Protein AF-A0A7X1PH36-F1 (afdb_monomer_lite)

Foldseek 3Di:
DDDPPPFQWDQQFAWDDDPDPQDPWIFGLDHDLPGQLVPQPDFGQWTFQAWDPDGDDSVPDDLCRRPNHPNVSVVCVVVVHDFFDKIWTFTCDFNDTDTTIGTTHGDDWAADPVRATAPDVQGDRQQDDDPDDHGNVVVVVVLSVLLSCQGSDPQRDLADFLVVSLVVLVVVVVVLVVRCVRRPDSNSVSSVVSSVSSNVSSQFDFDDDDCVLQVLLCQLVVLLLLQLVLQVVVVVVVCVVCVVQEDPDDDQFDQLVPDDCVVQAFGKYKAPKFWPVQWADAPPWIWRFGHDDQGTETETCPDPLNVLVVVLQLLSCLQHNLPQPGKIKMFIFGWHNDWDWGQRPVVRGIHTYTYTRTQKMKIARPVHRSRIWIAGSVCPPPPASTRCSVVSVPPDDADDFFLPDDLQRLVVQLVVCLSRSNLPSNQNQADLWDWDWDDDPPDIDIDIGNNDRLADPVRSSVLSSVLSVCCNPFFSDKHFPGKAPKDWPDAVVVPPDDDPAFRTKIKMKTFMWTWGCDPNTIRTTDRSLDDGIWMWMDGHSGTIHTNHSHND

Radius of gyration: 32.91 Å; chains: 1; bounding box: 78×56×88 Å

Structure (mmCIF, N/CA/C/O backbone):
data_AF-A0A7X1PH36-F1
#
_entry.id   AF-A0A7X1PH36-F1
#
loop_
_atom_site.group_PDB
_atom_site.id
_atom_site.type_symbol
_atom_site.label_atom_id
_atom_site.label_alt_id
_atom_site.label_comp_id
_atom_site.label_asym_id
_atom_site.label_entity_id
_atom_site.label_seq_id
_atom_site.pdbx_PDB_ins_code
_atom_site.Cartn_x
_atom_site.Cartn_y
_atom_site.Cartn_z
_atom_site.occupancy
_atom_site.B_iso_or_equiv
_atom_site.auth_seq_id
_atom_site.auth_comp_id
_atom_site.auth_asym_id
_atom_site.auth_atom_id
_atom_site.pdbx_PDB_model_num
ATOM 1 N N . MET A 1 1 ? 23.724 5.242 -42.293 1.00 59.91 1 MET A N 1
ATOM 2 C CA . MET A 1 1 ? 24.571 6.435 -42.110 1.00 59.91 1 MET A CA 1
ATOM 3 C C . MET A 1 1 ? 25.991 5.923 -42.022 1.00 59.91 1 MET A C 1
ATOM 5 O O . MET A 1 1 ? 26.213 5.010 -41.238 1.00 59.91 1 MET A O 1
ATOM 9 N N . GLU A 1 2 ? 26.893 6.393 -42.878 1.00 72.81 2 GLU A N 1
ATOM 10 C CA . GLU A 1 2 ? 28.312 6.048 -42.750 1.00 72.81 2 GLU A CA 1
ATOM 11 C C . GLU A 1 2 ? 28.911 6.863 -41.605 1.00 72.81 2 GLU A C 1
ATOM 13 O O . GLU A 1 2 ? 28.630 8.056 -41.470 1.00 72.81 2 GLU A O 1
ATOM 18 N N . TRP A 1 3 ? 29.683 6.202 -40.749 1.00 82.56 3 TRP A N 1
ATOM 19 C CA . TRP A 1 3 ? 30.308 6.834 -39.597 1.00 82.56 3 TRP A CA 1
ATOM 20 C C . TRP A 1 3 ? 31.587 7.562 -40.020 1.00 82.56 3 TRP A C 1
ATOM 22 O O . TRP A 1 3 ? 32.352 7.015 -40.818 1.00 82.56 3 TRP A O 1
ATOM 32 N N . PRO A 1 4 ? 31.863 8.773 -39.499 1.00 82.88 4 PRO A N 1
ATOM 33 C CA . PRO A 1 4 ? 33.132 9.442 -39.751 1.00 82.88 4 PRO A CA 1
ATOM 34 C C . PRO A 1 4 ? 34.321 8.554 -39.362 1.00 82.88 4 PRO A C 1
ATOM 36 O O . PRO A 1 4 ? 34.285 7.863 -38.339 1.00 82.88 4 PRO A O 1
ATOM 39 N N . ALA A 1 5 ? 35.393 8.594 -40.155 1.00 80.00 5 ALA A N 1
ATOM 40 C CA . ALA A 1 5 ? 36.610 7.848 -39.851 1.00 80.00 5 ALA A CA 1
ATOM 41 C C . ALA A 1 5 ? 37.138 8.214 -38.450 1.00 80.00 5 ALA A C 1
ATOM 43 O O . ALA A 1 5 ? 37.252 9.393 -38.114 1.00 80.00 5 ALA A O 1
ATOM 44 N N . GLY A 1 6 ? 37.453 7.199 -37.638 1.00 82.31 6 GLY A N 1
ATOM 45 C CA . GLY A 1 6 ? 37.924 7.374 -36.259 1.00 82.31 6 GLY A CA 1
ATOM 46 C C . GLY A 1 6 ? 36.825 7.555 -35.204 1.00 82.31 6 GLY A C 1
ATOM 47 O O . GLY A 1 6 ? 37.148 7.819 -34.047 1.00 82.31 6 GLY A O 1
ATOM 48 N N . THR A 1 7 ? 35.544 7.410 -35.563 1.00 86.81 7 THR A N 1
ATOM 49 C CA . THR A 1 7 ? 34.455 7.360 -34.573 1.00 86.81 7 THR A CA 1
ATOM 50 C C . THR A 1 7 ? 34.607 6.116 -33.700 1.00 86.81 7 THR A C 1
ATOM 52 O O . THR A 1 7 ? 34.637 5.002 -34.219 1.00 86.81 7 THR A O 1
ATOM 55 N N . ARG A 1 8 ? 34.690 6.303 -32.379 1.00 90.25 8 ARG A N 1
ATOM 56 C CA . ARG A 1 8 ? 34.734 5.194 -31.417 1.00 90.25 8 ARG A CA 1
ATOM 57 C C . ARG A 1 8 ? 33.361 4.551 -31.268 1.00 90.25 8 ARG A C 1
ATOM 59 O O . ARG A 1 8 ? 32.355 5.264 -31.222 1.00 90.25 8 ARG A O 1
ATOM 66 N N . ALA A 1 9 ? 33.343 3.224 -31.170 1.00 91.94 9 ALA A N 1
ATOM 67 C CA . ALA A 1 9 ? 32.134 2.466 -30.895 1.00 91.94 9 ALA A CA 1
ATOM 68 C C . ALA A 1 9 ? 31.612 2.778 -29.488 1.00 91.94 9 ALA A C 1
ATOM 70 O O . ALA A 1 9 ? 32.378 2.862 -28.528 1.00 91.94 9 ALA A O 1
ATOM 71 N N . THR A 1 10 ? 30.299 2.947 -29.361 1.00 92.12 10 THR A N 1
ATOM 72 C CA . THR A 1 10 ? 29.644 3.135 -28.064 1.00 92.12 10 THR A CA 1
ATOM 73 C C . THR A 1 10 ? 28.390 2.288 -27.959 1.00 92.12 10 THR A C 1
ATOM 75 O O . THR A 1 10 ? 27.668 2.086 -28.938 1.00 92.12 10 THR A O 1
ATOM 78 N N . LEU A 1 11 ? 28.083 1.846 -26.742 1.00 92.56 11 LEU A N 1
ATOM 79 C CA . LEU A 1 11 ? 26.783 1.272 -26.437 1.00 92.56 11 LEU A CA 1
ATOM 80 C C . LEU A 1 11 ? 25.817 2.421 -26.126 1.00 92.56 11 LEU A C 1
ATOM 82 O O . LEU A 1 11 ? 25.916 3.071 -25.089 1.00 92.56 11 LEU A O 1
ATOM 86 N N . GLU A 1 12 ? 24.911 2.721 -27.050 1.00 93.31 12 GLU A N 1
ATOM 87 C CA . GLU A 1 12 ? 23.932 3.805 -26.907 1.00 93.31 12 GLU A CA 1
ATOM 88 C C . GLU A 1 12 ? 22.763 3.332 -26.033 1.00 93.31 12 GLU A C 1
ATOM 90 O O . GLU A 1 12 ? 21.664 3.117 -26.535 1.00 93.31 12 GLU A O 1
ATOM 95 N N . ILE A 1 13 ? 23.015 3.073 -24.747 1.00 95.00 13 ILE A N 1
ATOM 96 C CA . ILE A 1 13 ? 22.044 2.571 -23.762 1.00 95.00 13 ILE A CA 1
ATOM 97 C C . ILE A 1 13 ? 22.395 3.169 -22.395 1.00 95.00 13 ILE A C 1
ATOM 99 O O . ILE A 1 13 ? 23.568 3.254 -22.034 1.00 95.00 13 ILE A O 1
ATOM 103 N N . GLY A 1 14 ? 21.388 3.605 -21.641 1.00 93.50 14 GLY A N 1
ATOM 104 C CA . GLY A 1 14 ? 21.552 4.030 -20.254 1.00 93.50 14 GLY A CA 1
ATOM 105 C C . GLY A 1 14 ? 21.540 2.836 -19.303 1.00 93.50 14 GLY A C 1
ATOM 106 O O . GLY A 1 14 ? 20.690 1.955 -19.443 1.00 93.50 14 GLY A O 1
ATOM 107 N N . PHE A 1 15 ? 22.434 2.844 -18.311 1.00 93.06 15 PHE A N 1
ATOM 108 C CA . PHE A 1 15 ? 22.519 1.811 -17.276 1.00 93.06 15 PHE A CA 1
ATOM 109 C C . PHE A 1 15 ? 22.461 2.387 -15.861 1.00 93.06 15 PHE A C 1
ATOM 111 O O . PHE A 1 15 ? 22.817 3.545 -15.646 1.00 93.06 15 PHE A O 1
ATOM 118 N N . SER A 1 16 ? 22.043 1.565 -14.900 1.00 89.19 16 SER A N 1
ATOM 119 C CA . SER A 1 16 ? 22.264 1.777 -13.464 1.00 89.19 16 SER A CA 1
ATOM 120 C C . SER A 1 16 ? 22.697 0.477 -12.790 1.00 89.19 16 SER A C 1
ATOM 122 O O . SER A 1 16 ? 22.555 -0.608 -13.360 1.00 89.19 16 SER A O 1
ATOM 124 N N . ASP A 1 17 ? 23.238 0.568 -11.575 1.00 85.25 17 ASP A N 1
ATOM 125 C CA . ASP A 1 17 ? 23.401 -0.608 -10.718 1.00 85.25 17 ASP A CA 1
ATOM 126 C C . ASP A 1 17 ? 22.039 -1.233 -10.402 1.00 85.25 17 ASP A C 1
ATOM 128 O O . ASP A 1 17 ? 21.016 -0.543 -10.343 1.00 85.25 17 ASP A O 1
ATOM 132 N N . HIS A 1 18 ? 22.033 -2.554 -10.241 1.00 81.25 18 HIS A N 1
ATOM 133 C CA . HIS A 1 18 ? 20.891 -3.271 -9.701 1.00 81.25 18 HIS A CA 1
ATOM 134 C C . HIS A 1 18 ? 20.967 -3.247 -8.175 1.00 81.25 18 HIS A C 1
ATOM 136 O O . HIS A 1 18 ? 21.977 -3.641 -7.603 1.00 81.25 18 HIS A O 1
ATOM 142 N N . ASN A 1 19 ? 19.900 -2.780 -7.524 1.00 69.19 19 ASN A N 1
ATOM 143 C CA . ASN A 1 19 ? 19.864 -2.488 -6.084 1.00 69.19 19 ASN A CA 1
ATOM 144 C C . ASN A 1 19 ? 19.887 -3.734 -5.169 1.00 69.19 19 ASN A C 1
ATOM 146 O O . ASN A 1 19 ? 19.589 -3.619 -3.982 1.00 69.19 19 ASN A O 1
ATOM 150 N N . GLU A 1 20 ? 20.206 -4.918 -5.693 1.00 69.56 20 GLU A N 1
ATOM 151 C CA . GLU A 1 20 ? 20.404 -6.121 -4.882 1.00 69.56 20 GLU A CA 1
ATOM 152 C C . GLU A 1 20 ? 21.860 -6.241 -4.430 1.00 69.56 20 GLU A C 1
ATOM 154 O O . GLU A 1 20 ? 22.800 -6.042 -5.202 1.00 69.56 20 GLU A O 1
ATOM 159 N N . GLU A 1 21 ? 22.044 -6.578 -3.155 1.00 61.31 21 GLU A N 1
ATOM 160 C CA . GLU A 1 21 ? 23.359 -6.756 -2.548 1.00 61.31 21 GLU A CA 1
ATOM 161 C C . GLU A 1 21 ? 24.166 -7.822 -3.310 1.00 61.31 21 GLU A C 1
ATOM 163 O O . GLU A 1 21 ? 23.672 -8.917 -3.580 1.00 61.31 21 GLU A O 1
ATOM 168 N N . ASN A 1 22 ? 25.411 -7.492 -3.672 1.00 65.38 22 ASN A N 1
ATOM 169 C CA . ASN A 1 22 ? 26.311 -8.316 -4.495 1.00 65.38 22 ASN A CA 1
ATOM 170 C C . ASN A 1 22 ? 25.835 -8.592 -5.935 1.00 65.38 22 ASN A C 1
ATOM 172 O O . ASN A 1 22 ? 26.404 -9.448 -6.619 1.00 65.38 22 ASN A O 1
ATOM 176 N N . SER A 1 23 ? 24.828 -7.869 -6.436 1.00 79.00 23 SER A N 1
ATOM 177 C CA . SER A 1 23 ? 24.422 -7.991 -7.833 1.00 79.00 23 SER A CA 1
ATOM 178 C C . SER A 1 23 ? 25.485 -7.420 -8.769 1.00 79.00 23 SER A C 1
ATOM 180 O O . SER A 1 23 ? 25.815 -6.237 -8.739 1.00 79.00 23 SER A O 1
ATOM 182 N N . VAL A 1 24 ? 25.960 -8.261 -9.684 1.00 86.31 24 VAL A N 1
ATOM 183 C CA . VAL A 1 24 ? 26.849 -7.858 -10.785 1.00 86.31 24 VAL A CA 1
ATOM 184 C C . VAL A 1 24 ? 26.092 -7.341 -12.012 1.00 86.31 24 VAL A C 1
ATOM 186 O O . VAL A 1 24 ? 26.703 -6.810 -12.940 1.00 86.31 24 VAL A O 1
ATOM 189 N N . ALA A 1 25 ? 24.764 -7.486 -12.019 1.00 89.81 25 ALA A N 1
ATOM 190 C CA . ALA A 1 25 ? 23.909 -7.084 -13.126 1.00 89.81 25 ALA A CA 1
ATOM 191 C C . ALA A 1 25 ? 23.755 -5.558 -13.235 1.00 89.81 25 ALA A C 1
ATOM 193 O O . ALA A 1 25 ? 23.753 -4.838 -12.233 1.00 89.81 25 ALA A O 1
ATOM 194 N N . ARG A 1 26 ? 23.557 -5.078 -14.467 1.00 91.81 26 ARG A N 1
ATOM 195 C CA . ARG A 1 26 ? 23.245 -3.677 -14.782 1.00 91.81 26 ARG A CA 1
ATOM 196 C C . ARG A 1 26 ? 21.837 -3.558 -15.337 1.00 91.81 26 ARG A C 1
ATOM 198 O O . ARG A 1 26 ? 21.485 -4.276 -16.264 1.00 91.81 26 ARG A O 1
ATOM 205 N N . ILE A 1 27 ? 21.048 -2.630 -14.815 1.00 91.81 27 ILE A N 1
ATOM 206 C CA . ILE A 1 27 ? 19.684 -2.406 -15.303 1.00 91.81 27 ILE A CA 1
ATOM 207 C C . ILE A 1 27 ? 19.729 -1.498 -16.519 1.00 91.81 27 ILE A C 1
ATOM 209 O O . ILE A 1 27 ? 20.378 -0.453 -16.477 1.00 91.81 27 ILE A O 1
ATOM 213 N N . VAL A 1 28 ? 19.000 -1.849 -17.574 1.00 94.50 28 VAL A N 1
ATOM 214 C CA . VAL A 1 28 ? 18.730 -0.945 -18.695 1.00 94.50 28 VAL A CA 1
ATOM 215 C C . VAL A 1 28 ? 17.779 0.156 -18.227 1.00 94.50 28 VAL A C 1
ATOM 217 O O . VAL A 1 28 ? 16.593 -0.086 -18.024 1.00 94.50 28 VAL A O 1
ATOM 220 N N . THR A 1 29 ? 18.273 1.383 -18.080 1.00 93.00 29 THR A N 1
ATOM 221 C CA . THR A 1 29 ? 17.446 2.523 -17.652 1.00 93.00 29 THR A CA 1
ATOM 222 C C . THR A 1 29 ? 16.810 3.248 -18.824 1.00 93.00 29 THR A C 1
ATOM 224 O O . THR A 1 29 ? 15.712 3.776 -18.693 1.00 93.00 29 THR A O 1
ATOM 227 N N . TRP A 1 30 ? 17.466 3.285 -19.985 1.00 94.94 30 TRP A N 1
ATOM 228 C CA . TRP A 1 30 ? 16.931 3.964 -21.162 1.00 94.94 30 TRP A CA 1
ATOM 229 C C . TRP A 1 30 ? 17.551 3.451 -22.456 1.00 94.94 30 TRP A C 1
ATOM 231 O O . TRP A 1 30 ? 18.745 3.164 -22.508 1.00 94.94 30 TRP A O 1
ATOM 241 N N . ILE A 1 31 ? 16.765 3.424 -23.531 1.00 95.94 31 ILE A N 1
ATOM 242 C CA . ILE A 1 31 ? 17.248 3.126 -24.881 1.00 95.94 31 ILE A CA 1
ATOM 243 C C . ILE A 1 31 ? 16.978 4.367 -25.751 1.00 95.94 31 ILE A C 1
ATOM 245 O O . ILE A 1 31 ? 15.829 4.596 -26.131 1.00 95.94 31 ILE A O 1
ATOM 249 N N . PRO A 1 32 ? 17.989 5.197 -26.070 1.00 94.38 32 PRO A N 1
ATOM 250 C CA . PRO A 1 32 ? 17.862 6.329 -26.990 1.00 94.38 32 PRO A CA 1
ATOM 251 C C . PRO A 1 32 ? 17.141 5.972 -28.297 1.00 94.38 32 PRO A C 1
ATOM 253 O O . PRO A 1 32 ? 17.243 4.848 -28.787 1.00 94.38 32 PRO A O 1
ATOM 256 N N . TRP A 1 33 ? 16.407 6.928 -28.872 1.00 94.25 33 TRP A N 1
ATOM 257 C CA . TRP A 1 33 ? 15.609 6.716 -30.089 1.00 94.25 33 TRP A CA 1
ATOM 258 C C . TRP A 1 33 ? 16.448 6.286 -31.302 1.00 94.25 33 TRP A C 1
ATOM 260 O O . TRP A 1 33 ? 15.951 5.590 -32.184 1.00 94.25 33 TRP A O 1
ATOM 270 N N . ASP A 1 34 ? 17.710 6.706 -31.347 1.00 92.88 34 ASP A N 1
ATOM 271 C CA . ASP A 1 34 ? 18.675 6.407 -32.399 1.00 92.88 34 ASP A CA 1
ATOM 272 C C . ASP A 1 34 ? 19.641 5.275 -32.025 1.00 92.88 34 ASP A C 1
ATOM 274 O O . ASP A 1 34 ? 20.555 4.971 -32.790 1.00 92.88 34 ASP A O 1
ATOM 278 N N . SER A 1 35 ? 19.425 4.618 -30.883 1.00 95.00 35 SER A N 1
ATOM 279 C CA . SER A 1 35 ? 20.223 3.469 -30.462 1.00 95.00 35 SER A CA 1
ATOM 280 C C . SER A 1 35 ? 20.112 2.313 -31.452 1.00 95.00 35 SER A C 1
ATOM 282 O O . SER A 1 35 ? 19.014 1.916 -31.846 1.00 95.00 35 SER A O 1
ATOM 284 N N . GLY A 1 36 ? 21.243 1.681 -31.768 1.00 94.88 36 GLY A N 1
ATOM 285 C CA . GLY A 1 36 ? 21.277 0.432 -32.536 1.00 94.88 36 GLY A CA 1
ATOM 286 C C . GLY A 1 36 ? 20.630 -0.771 -31.830 1.00 94.88 36 GLY A C 1
ATOM 287 O O . GLY A 1 36 ? 20.505 -1.829 -32.441 1.00 94.88 36 GLY A O 1
ATOM 288 N N . PHE A 1 37 ? 20.212 -0.622 -30.568 1.00 95.94 37 PHE A N 1
ATOM 289 C CA . PHE A 1 37 ? 19.427 -1.610 -29.819 1.00 95.94 37 PHE A CA 1
ATOM 290 C C . PHE A 1 37 ? 17.913 -1.344 -29.864 1.00 95.94 37 PHE A C 1
ATOM 292 O O . PHE A 1 37 ? 17.128 -2.142 -29.354 1.00 95.94 37 PHE A O 1
ATOM 299 N N . ARG A 1 38 ? 17.448 -0.260 -30.497 1.00 93.44 38 ARG A N 1
ATOM 300 C CA . ARG A 1 38 ? 16.010 -0.065 -30.732 1.00 93.44 38 ARG A CA 1
ATOM 301 C C . ARG A 1 38 ? 15.479 -1.150 -31.667 1.00 93.44 38 ARG A C 1
ATOM 303 O O . ARG A 1 38 ? 15.996 -1.350 -32.761 1.00 93.44 38 ARG A O 1
ATOM 310 N N . GLY A 1 39 ? 14.416 -1.830 -31.241 1.00 91.00 39 GLY A N 1
ATOM 311 C CA . GLY A 1 39 ? 13.785 -2.899 -32.020 1.00 91.00 39 GLY A CA 1
ATOM 312 C C . GLY A 1 39 ? 14.505 -4.252 -31.969 1.00 91.00 39 GLY A C 1
ATOM 313 O O . GLY A 1 39 ? 14.038 -5.182 -32.618 1.00 91.00 39 GLY A O 1
ATOM 314 N N . SER A 1 40 ? 15.580 -4.401 -31.183 1.00 95.19 40 SER A N 1
ATOM 315 C CA . SER A 1 40 ? 16.254 -5.697 -30.974 1.00 95.19 40 SER A CA 1
ATOM 316 C C . SER A 1 40 ? 15.509 -6.642 -30.026 1.00 95.19 40 SER A C 1
ATOM 318 O O . SER A 1 40 ? 15.879 -7.804 -29.887 1.00 95.19 40 SER A O 1
ATOM 320 N N . GLY A 1 41 ? 14.483 -6.138 -29.335 1.00 94.62 41 GLY A N 1
ATOM 321 C CA . GLY A 1 41 ? 13.808 -6.837 -28.243 1.00 94.62 41 GLY A CA 1
ATOM 322 C C . GLY A 1 41 ? 14.351 -6.498 -26.851 1.00 94.62 41 GLY A C 1
ATOM 323 O O . GLY A 1 41 ? 13.763 -6.961 -25.872 1.00 94.62 41 GLY A O 1
ATOM 324 N N . LEU A 1 42 ? 15.406 -5.676 -26.742 1.00 95.75 42 LEU A N 1
ATOM 325 C CA . LEU A 1 42 ? 15.834 -5.085 -25.468 1.00 95.75 42 LEU A CA 1
ATOM 326 C C . LEU A 1 42 ? 14.755 -4.137 -24.926 1.00 95.75 42 LEU A C 1
ATOM 328 O O . LEU A 1 42 ? 14.160 -3.373 -25.691 1.00 95.75 42 LEU A O 1
ATOM 332 N N . LYS A 1 43 ? 14.522 -4.162 -23.614 1.00 94.00 43 LYS A N 1
ATOM 333 C CA . LYS A 1 43 ? 13.543 -3.320 -22.921 1.00 94.00 43 LYS A CA 1
ATOM 334 C C . LYS A 1 43 ? 14.197 -2.550 -21.776 1.00 94.00 43 LYS A C 1
ATOM 336 O O . LYS A 1 43 ? 15.208 -2.966 -21.222 1.00 94.00 43 LYS A O 1
ATOM 341 N N . VAL A 1 44 ? 13.597 -1.418 -21.416 1.00 92.88 44 VAL A N 1
ATOM 342 C CA . VAL A 1 44 ? 13.899 -0.744 -20.145 1.00 92.88 44 VAL A CA 1
ATOM 343 C C . VAL A 1 44 ? 13.489 -1.677 -18.995 1.00 92.88 44 VAL A C 1
ATOM 345 O O . VAL A 1 44 ? 12.490 -2.380 -19.117 1.00 92.88 44 VAL A O 1
ATOM 348 N N . GLY A 1 45 ? 14.288 -1.733 -17.928 1.00 89.69 45 GLY A N 1
ATOM 349 C CA . GLY A 1 45 ? 14.116 -2.656 -16.797 1.00 89.69 45 GLY A CA 1
ATOM 350 C C . GLY A 1 45 ? 14.821 -4.012 -16.951 1.00 89.69 45 GLY A C 1
ATOM 351 O O . GLY A 1 45 ? 14.985 -4.723 -15.964 1.00 89.69 45 GLY A O 1
ATOM 352 N N . ASP A 1 46 ? 15.297 -4.363 -18.150 1.00 92.81 46 ASP A N 1
ATOM 353 C CA . ASP A 1 46 ? 16.076 -5.588 -18.366 1.00 92.81 46 ASP A CA 1
ATOM 354 C C . ASP A 1 46 ? 17.370 -5.595 -17.532 1.00 92.81 46 ASP A C 1
ATOM 356 O O . ASP A 1 46 ? 18.070 -4.580 -17.449 1.00 92.81 46 ASP A O 1
ATOM 360 N N . LEU A 1 47 ? 17.725 -6.754 -16.965 1.00 92.31 47 LEU A N 1
ATOM 361 C CA . LEU A 1 47 ? 18.973 -6.935 -16.222 1.00 92.31 47 LEU A CA 1
ATOM 362 C C . LEU A 1 47 ? 20.052 -7.495 -17.146 1.00 92.31 47 LEU A C 1
ATOM 364 O O . LEU A 1 47 ? 19.994 -8.648 -17.560 1.00 92.31 47 LEU A O 1
ATOM 368 N N . VAL A 1 48 ? 21.076 -6.714 -17.458 1.00 95.00 48 VAL A N 1
ATOM 369 C CA . VAL A 1 48 ? 22.225 -7.186 -18.230 1.00 95.00 48 VAL A CA 1
ATOM 370 C C . VAL A 1 48 ? 23.187 -7.931 -17.313 1.00 95.00 48 VAL A C 1
ATOM 372 O O . VAL A 1 48 ? 23.762 -7.352 -16.392 1.00 95.00 48 VAL A O 1
ATOM 375 N N . VAL A 1 49 ? 23.370 -9.219 -17.594 1.00 93.44 49 VAL A N 1
ATOM 376 C CA . VAL A 1 49 ? 24.190 -10.170 -16.822 1.00 93.44 49 VAL A CA 1
ATOM 377 C C . VAL A 1 49 ? 25.448 -10.615 -17.575 1.00 93.44 49 VAL A C 1
ATOM 379 O O . VAL A 1 49 ? 26.194 -11.471 -17.104 1.00 93.44 49 VAL A O 1
ATOM 382 N N . GLY A 1 50 ? 25.692 -10.050 -18.756 1.00 94.31 50 GLY A N 1
ATOM 383 C CA . GLY A 1 50 ? 26.868 -10.344 -19.562 1.00 94.31 50 GLY A CA 1
ATOM 384 C C . GLY A 1 50 ? 26.809 -9.708 -20.947 1.00 94.31 50 GLY A C 1
ATOM 385 O O . GLY A 1 50 ? 25.847 -9.021 -21.302 1.00 94.31 50 GLY A O 1
ATOM 386 N N . HIS A 1 51 ? 27.836 -9.961 -21.748 1.00 94.19 51 HIS A N 1
ATOM 387 C CA . HIS A 1 51 ? 27.916 -9.527 -23.141 1.00 94.19 51 HIS A CA 1
ATOM 388 C C . HIS A 1 51 ? 28.704 -10.539 -23.975 1.00 94.19 51 HIS A C 1
ATOM 390 O O . HIS A 1 51 ? 29.632 -11.174 -23.479 1.00 94.19 51 HIS A O 1
ATOM 396 N N . GLY A 1 52 ? 28.349 -10.698 -25.252 1.00 89.56 52 GLY A N 1
ATOM 397 C CA . GLY A 1 52 ? 28.952 -11.722 -26.109 1.00 89.56 52 GLY A CA 1
ATOM 398 C C . GLY A 1 52 ? 28.843 -13.112 -25.475 1.00 89.56 52 GLY A C 1
ATOM 399 O O . GLY A 1 52 ? 27.739 -13.589 -25.218 1.00 89.56 52 GLY A O 1
ATOM 400 N N . ASP A 1 53 ? 29.995 -13.726 -25.206 1.00 87.75 53 ASP A N 1
ATOM 401 C CA . ASP A 1 53 ? 30.111 -15.013 -24.504 1.00 87.75 53 ASP A CA 1
ATOM 402 C C . ASP A 1 53 ? 30.637 -14.854 -23.058 1.00 87.75 53 ASP A C 1
ATOM 404 O O . ASP A 1 53 ? 30.927 -15.837 -22.377 1.00 87.75 53 ASP A O 1
ATOM 408 N N . VAL A 1 54 ? 30.761 -13.612 -22.574 1.00 90.06 54 VAL A N 1
ATOM 409 C CA . VAL A 1 54 ? 31.221 -13.271 -21.223 1.00 90.06 54 VAL A CA 1
ATOM 410 C C . VAL A 1 54 ? 30.021 -13.121 -20.295 1.00 90.06 54 VAL A C 1
ATOM 412 O O . VAL A 1 54 ? 29.171 -12.249 -20.487 1.00 90.06 54 VAL A O 1
ATOM 415 N N . ARG A 1 55 ? 29.981 -13.945 -19.244 1.00 90.75 55 ARG A N 1
ATOM 416 C CA . ARG A 1 55 ? 29.009 -13.840 -18.150 1.00 90.75 55 ARG A CA 1
ATOM 417 C C . ARG A 1 55 ? 29.637 -13.142 -16.950 1.00 90.75 55 ARG A C 1
ATOM 419 O O . ARG A 1 55 ? 30.756 -13.463 -16.554 1.00 90.75 55 ARG A O 1
ATOM 426 N N . TYR A 1 56 ? 28.888 -12.228 -16.353 1.00 90.81 56 TYR A N 1
ATOM 427 C CA . TYR A 1 56 ? 29.292 -11.530 -15.144 1.00 90.81 56 TYR A CA 1
ATOM 428 C C . TYR A 1 56 ? 29.169 -12.434 -13.922 1.00 90.81 56 TYR A C 1
ATOM 430 O O . TYR A 1 56 ? 28.116 -13.023 -13.672 1.00 90.81 56 TYR A O 1
ATOM 438 N N . THR A 1 57 ? 30.239 -12.511 -13.138 1.00 85.25 57 THR A N 1
ATOM 439 C CA . THR A 1 57 ? 30.241 -13.067 -11.784 1.00 85.25 57 THR A CA 1
ATOM 440 C C . THR A 1 57 ? 31.022 -12.123 -10.867 1.00 85.25 57 THR A C 1
ATOM 442 O O . THR A 1 57 ? 31.812 -11.320 -11.367 1.00 85.25 57 THR A O 1
ATOM 445 N N . PRO A 1 58 ? 30.825 -12.182 -9.536 1.00 81.50 58 PRO A N 1
ATOM 446 C CA . PRO A 1 58 ? 31.577 -11.334 -8.608 1.00 81.50 58 PRO A CA 1
ATOM 447 C C . PRO A 1 58 ? 33.101 -11.457 -8.759 1.00 81.50 58 PRO A C 1
ATOM 449 O O . PRO A 1 58 ? 33.813 -10.482 -8.550 1.00 81.50 58 PRO A O 1
ATOM 452 N N . ASP A 1 59 ? 33.586 -12.630 -9.173 1.00 78.31 59 ASP A N 1
ATOM 453 C CA . ASP A 1 59 ? 35.016 -12.915 -9.329 1.00 78.31 59 ASP A CA 1
ATOM 454 C C . ASP A 1 59 ? 35.597 -12.468 -10.680 1.00 78.31 59 ASP A C 1
ATOM 456 O O . ASP A 1 59 ? 36.814 -12.343 -10.811 1.00 78.31 59 ASP A O 1
ATOM 460 N N . THR A 1 60 ? 34.760 -12.289 -11.709 1.00 73.12 60 THR A N 1
ATOM 461 C CA . THR A 1 60 ? 35.214 -12.013 -13.087 1.00 73.12 60 THR A CA 1
ATOM 462 C C . THR A 1 60 ? 35.035 -10.567 -13.514 1.00 73.12 60 THR A C 1
ATOM 464 O O . THR A 1 60 ? 35.464 -10.211 -14.610 1.00 73.12 60 THR A O 1
ATOM 467 N N . ILE A 1 61 ? 34.377 -9.752 -12.692 1.00 80.19 61 ILE A N 1
ATOM 468 C CA . ILE A 1 61 ? 33.936 -8.423 -13.090 1.00 80.19 61 ILE A CA 1
ATOM 469 C C . ILE A 1 61 ? 34.912 -7.331 -12.657 1.00 80.19 61 ILE A C 1
ATOM 471 O O . ILE A 1 61 ? 35.335 -7.274 -11.505 1.00 80.19 61 ILE A O 1
ATOM 475 N N . ASP A 1 62 ? 35.227 -6.438 -13.590 1.00 77.12 62 ASP A N 1
ATOM 476 C CA . ASP A 1 62 ? 35.973 -5.205 -13.353 1.00 77.12 62 ASP A CA 1
ATOM 477 C C . ASP A 1 62 ? 35.391 -4.040 -14.179 1.00 77.12 62 ASP A C 1
ATOM 479 O O . ASP A 1 62 ? 34.475 -4.214 -14.995 1.00 77.12 62 ASP A O 1
ATOM 483 N N . ASP A 1 63 ? 35.927 -2.836 -13.963 1.00 71.19 63 ASP A N 1
ATOM 484 C CA . ASP A 1 63 ? 35.468 -1.602 -14.612 1.00 71.19 63 ASP A CA 1
ATOM 485 C C . ASP A 1 63 ? 35.683 -1.586 -16.141 1.00 71.19 63 ASP A C 1
ATOM 487 O O . ASP A 1 63 ? 35.110 -0.749 -16.844 1.00 71.19 63 ASP A O 1
ATOM 491 N N . GLU A 1 64 ? 36.524 -2.475 -16.677 1.00 74.56 64 GLU A N 1
ATOM 492 C CA . GLU A 1 64 ? 36.861 -2.547 -18.104 1.00 74.56 64 GLU A CA 1
ATOM 493 C C . GLU A 1 64 ? 36.013 -3.589 -18.846 1.00 74.56 64 GLU A C 1
ATOM 495 O O . GLU A 1 64 ? 35.808 -3.478 -20.053 1.00 74.56 64 GLU A O 1
ATOM 500 N N . THR A 1 65 ? 35.475 -4.577 -18.132 1.00 78.50 65 THR A N 1
ATOM 501 C CA . THR A 1 65 ? 34.731 -5.716 -18.690 1.00 78.50 65 THR A CA 1
ATOM 502 C C . THR A 1 65 ? 33.220 -5.616 -18.500 1.00 78.50 65 THR A C 1
ATOM 504 O O . THR A 1 65 ? 32.466 -6.306 -19.189 1.00 78.50 65 THR A O 1
ATOM 507 N N . ARG A 1 66 ? 32.737 -4.751 -17.603 1.00 88.94 66 ARG A N 1
ATOM 508 C CA . ARG A 1 66 ? 31.303 -4.589 -17.340 1.00 88.94 66 ARG A CA 1
ATOM 509 C C . ARG A 1 66 ? 30.670 -3.504 -18.211 1.00 88.94 66 ARG A C 1
ATOM 511 O O . ARG A 1 66 ? 31.018 -2.329 -18.128 1.00 88.94 66 ARG A O 1
ATOM 518 N N . VAL A 1 67 ? 29.655 -3.877 -18.993 1.00 90.38 67 VAL A N 1
ATOM 519 C CA . VAL A 1 67 ? 28.790 -2.913 -19.708 1.00 90.38 67 VAL A CA 1
ATOM 520 C C . VAL A 1 67 ? 28.253 -1.835 -18.761 1.00 90.38 67 VAL A C 1
ATOM 522 O O . VAL A 1 67 ? 27.870 -2.127 -17.635 1.00 90.38 67 VAL A O 1
ATOM 525 N N . GLY A 1 68 ? 28.195 -0.586 -19.221 1.00 86.06 68 GLY A N 1
ATOM 526 C CA . GLY A 1 68 ? 27.710 0.545 -18.420 1.00 86.06 68 GLY A CA 1
ATOM 527 C C . GLY A 1 68 ? 28.767 1.211 -17.536 1.00 86.06 68 GLY A C 1
ATOM 528 O O . GLY A 1 68 ? 28.495 2.287 -17.008 1.00 86.06 68 GLY A O 1
ATOM 529 N N . GLU A 1 69 ? 29.969 0.639 -17.427 1.00 88.69 69 GLU A N 1
ATOM 530 C CA . GLU A 1 69 ? 31.107 1.309 -16.796 1.00 88.69 69 GLU A CA 1
ATOM 531 C C . GLU A 1 69 ? 31.765 2.340 -17.707 1.00 88.69 69 GLU A C 1
ATOM 533 O O . GLU A 1 69 ? 31.762 2.222 -18.936 1.00 88.69 69 GLU A O 1
ATOM 538 N N . ALA A 1 70 ? 32.397 3.340 -17.089 1.00 83.25 70 ALA A N 1
ATOM 539 C CA . ALA A 1 70 ? 33.062 4.427 -17.804 1.00 83.25 70 ALA A CA 1
ATOM 540 C C . ALA A 1 70 ? 34.175 3.933 -18.749 1.00 83.25 70 ALA A C 1
ATOM 542 O O . ALA A 1 70 ? 34.394 4.534 -19.804 1.00 83.25 70 ALA A O 1
ATOM 543 N N . ASN A 1 71 ? 34.855 2.837 -18.393 1.00 84.94 71 ASN A N 1
ATOM 544 C CA . ASN A 1 71 ? 35.984 2.299 -19.153 1.00 84.94 71 ASN A CA 1
ATOM 545 C C . ASN A 1 71 ? 35.605 1.185 -20.135 1.00 84.94 71 ASN A C 1
ATOM 547 O O . ASN A 1 71 ? 36.453 0.789 -20.931 1.00 84.94 71 ASN A O 1
ATOM 551 N N . PHE A 1 72 ? 34.342 0.749 -20.181 1.00 89.19 72 PHE A N 1
ATOM 552 C CA . PHE A 1 72 ? 33.910 -0.332 -21.074 1.00 89.19 72 PHE A CA 1
ATOM 553 C C . PHE A 1 72 ? 34.167 -0.035 -22.563 1.00 89.19 72 PHE A C 1
ATOM 555 O O . PHE A 1 72 ? 34.390 -0.937 -23.364 1.00 89.19 72 PHE A O 1
ATOM 562 N N . GLY A 1 73 ? 34.213 1.243 -22.957 1.00 87.50 73 GLY A N 1
ATOM 563 C CA . GLY A 1 73 ? 34.580 1.632 -24.323 1.00 87.50 73 GLY A CA 1
ATOM 564 C C . GLY A 1 73 ? 35.981 1.167 -24.751 1.00 87.50 73 GLY A C 1
ATOM 565 O O . GLY A 1 73 ? 36.196 0.905 -25.932 1.00 87.50 73 GLY A O 1
ATOM 566 N N . GLN A 1 74 ? 36.916 1.006 -23.807 1.00 88.31 74 GLN A N 1
ATOM 567 C CA . GLN A 1 74 ? 38.263 0.494 -24.091 1.00 88.31 74 GLN A CA 1
ATOM 568 C C . GLN A 1 74 ? 38.233 -0.979 -24.512 1.00 88.31 74 GLN A C 1
ATOM 570 O O . GLN A 1 74 ? 39.049 -1.407 -25.329 1.00 88.31 74 GLN A O 1
ATOM 575 N N . TRP A 1 75 ? 37.258 -1.742 -24.013 1.00 90.56 75 TRP A N 1
ATOM 576 C CA . TRP A 1 75 ? 37.052 -3.123 -24.422 1.00 90.56 75 TRP A CA 1
ATOM 577 C C . TRP A 1 75 ? 36.665 -3.212 -25.903 1.00 90.56 75 TRP A C 1
ATOM 579 O O . TRP A 1 75 ? 37.213 -4.045 -26.620 1.00 90.56 75 TRP A O 1
ATOM 589 N N . PHE A 1 76 ? 35.807 -2.313 -26.407 1.00 91.19 76 PHE A N 1
ATOM 590 C CA . PHE A 1 76 ? 35.478 -2.270 -27.840 1.00 91.19 76 PHE A CA 1
ATOM 591 C C . PHE A 1 76 ? 36.712 -2.011 -28.706 1.00 91.19 76 PHE A C 1
ATOM 593 O O . PHE A 1 76 ? 36.921 -2.715 -29.695 1.00 91.19 76 PHE A O 1
ATOM 600 N N . ASP A 1 77 ? 37.546 -1.047 -28.302 1.00 89.06 77 ASP A N 1
ATOM 601 C CA . ASP A 1 77 ? 38.794 -0.721 -28.994 1.00 89.06 77 ASP A CA 1
ATOM 602 C C . ASP A 1 77 ? 39.746 -1.937 -29.008 1.00 89.06 77 ASP A C 1
ATOM 604 O O . ASP A 1 77 ? 40.334 -2.254 -30.044 1.00 89.06 77 ASP A O 1
ATOM 608 N N . ALA A 1 78 ? 39.854 -2.666 -27.889 1.00 89.94 78 ALA A N 1
ATOM 609 C CA . ALA A 1 78 ? 40.679 -3.872 -27.772 1.00 89.94 78 ALA A CA 1
ATOM 610 C C . ALA A 1 78 ? 40.176 -5.041 -28.640 1.00 89.94 78 ALA A C 1
ATOM 612 O O . ALA A 1 78 ? 40.986 -5.816 -29.150 1.00 89.94 78 ALA A O 1
ATOM 613 N N . GLN A 1 79 ? 38.859 -5.153 -28.838 1.00 91.12 79 GLN A N 1
ATOM 614 C CA . GLN A 1 79 ? 38.248 -6.141 -29.736 1.00 91.12 79 GLN A CA 1
ATOM 615 C C . GLN A 1 79 ? 38.209 -5.689 -31.206 1.00 91.12 79 GLN A C 1
ATOM 617 O O . GLN A 1 79 ? 37.794 -6.457 -32.073 1.00 91.12 79 GLN A O 1
ATOM 622 N N . GLY A 1 80 ? 38.641 -4.459 -31.510 1.00 92.94 80 GLY A N 1
ATOM 623 C CA . GLY A 1 80 ? 38.618 -3.903 -32.863 1.00 92.94 80 GLY A CA 1
ATOM 624 C C . GLY A 1 80 ? 37.209 -3.644 -33.405 1.00 92.94 80 GLY A C 1
ATOM 625 O O . GLY A 1 80 ? 37.022 -3.661 -34.621 1.00 92.94 80 GLY A O 1
ATOM 626 N N . LEU A 1 81 ? 36.231 -3.428 -32.520 1.00 93.25 81 LEU A N 1
ATOM 627 C CA . LEU A 1 81 ? 34.833 -3.195 -32.882 1.00 93.25 81 LEU A CA 1
ATOM 628 C C . LEU A 1 81 ? 34.600 -1.737 -33.292 1.00 93.25 81 LEU A C 1
ATOM 630 O O . LEU A 1 81 ? 35.105 -0.802 -32.668 1.00 93.25 81 LEU A O 1
ATOM 634 N N . ALA A 1 82 ? 33.790 -1.541 -34.327 1.00 93.62 82 ALA A N 1
ATOM 635 C CA . ALA A 1 82 ? 33.456 -0.243 -34.892 1.00 93.62 82 ALA A CA 1
ATOM 636 C C . ALA A 1 82 ? 31.950 0.066 -34.784 1.00 93.62 82 ALA A C 1
ATOM 638 O O . ALA A 1 82 ? 31.112 -0.833 -34.668 1.00 93.62 82 ALA A O 1
ATOM 639 N N . PRO A 1 83 ? 31.560 1.353 -34.854 1.00 94.25 83 PRO A N 1
ATOM 640 C CA . PRO A 1 83 ? 30.158 1.723 -34.989 1.00 94.25 83 PRO A CA 1
ATOM 641 C C . PRO A 1 83 ? 29.481 1.003 -36.171 1.00 94.25 83 PRO A C 1
ATOM 643 O O . PRO A 1 83 ? 29.961 1.038 -37.303 1.00 94.25 83 PRO A O 1
ATOM 646 N N . GLY A 1 84 ? 28.317 0.401 -35.923 1.00 93.00 84 GLY A N 1
ATOM 647 C CA . GLY A 1 84 ? 27.559 -0.405 -36.882 1.00 93.00 84 GLY A CA 1
ATOM 648 C C . GLY A 1 84 ? 27.754 -1.917 -36.750 1.00 93.00 84 GLY A C 1
ATOM 649 O O . GLY A 1 84 ? 26.898 -2.655 -37.251 1.00 93.00 84 GLY A O 1
ATOM 650 N N . ASP A 1 85 ? 28.802 -2.368 -36.056 1.00 95.31 85 ASP A N 1
ATOM 651 C CA . ASP A 1 85 ? 29.047 -3.791 -35.816 1.00 95.31 85 ASP A CA 1
ATOM 652 C C . ASP A 1 85 ? 27.962 -4.403 -34.912 1.00 95.31 85 ASP A C 1
ATOM 654 O O . ASP A 1 85 ? 27.427 -3.715 -34.030 1.00 95.31 85 ASP A O 1
ATOM 658 N N . PRO A 1 86 ? 27.600 -5.683 -35.125 1.00 96.25 86 PRO A N 1
ATOM 659 C CA . PRO A 1 86 ? 26.665 -6.384 -34.256 1.00 96.25 86 PRO A CA 1
ATOM 660 C C . PRO A 1 86 ? 27.269 -6.597 -32.863 1.00 96.25 86 PRO A C 1
ATOM 662 O O . PRO A 1 86 ? 28.457 -6.883 -32.722 1.00 96.25 86 PRO A O 1
ATOM 665 N N . PHE A 1 87 ? 26.436 -6.497 -31.830 1.00 96.44 87 PHE A N 1
ATOM 666 C CA . PHE A 1 87 ? 26.838 -6.726 -30.445 1.00 96.44 87 PHE A CA 1
ATOM 667 C C . PHE A 1 87 ? 25.741 -7.447 -29.666 1.00 96.44 87 PHE A C 1
ATOM 669 O O . PHE A 1 87 ? 24.562 -7.101 -29.775 1.00 96.44 87 PHE A O 1
ATOM 676 N N . HIS A 1 88 ? 26.130 -8.442 -28.866 1.00 96.81 88 HIS A N 1
ATOM 677 C CA . HIS A 1 88 ? 25.205 -9.253 -28.076 1.00 96.81 88 HIS A CA 1
ATOM 678 C C . HIS A 1 88 ? 25.244 -8.863 -26.604 1.00 96.81 88 HIS A C 1
ATOM 680 O O . HIS A 1 88 ? 26.313 -8.820 -25.999 1.00 96.81 88 HIS A O 1
ATOM 686 N N . LEU A 1 89 ? 24.068 -8.666 -26.017 1.00 97.50 89 LEU A N 1
ATOM 687 C CA . LEU A 1 89 ? 23.880 -8.577 -24.573 1.00 97.50 89 LEU A CA 1
ATOM 688 C C . LEU A 1 89 ? 23.261 -9.877 -24.061 1.00 97.50 89 LEU A C 1
ATOM 690 O O . LEU A 1 89 ? 22.337 -10.409 -24.681 1.00 97.50 89 LEU A O 1
ATOM 694 N N . LEU A 1 90 ? 23.761 -10.362 -22.925 1.00 96.62 90 LEU A N 1
ATOM 695 C CA . LEU A 1 90 ? 23.113 -11.420 -22.155 1.00 96.62 90 LEU A CA 1
ATOM 696 C C . LEU A 1 90 ? 22.225 -10.745 -21.115 1.00 96.62 90 LEU A C 1
ATOM 698 O O . LEU A 1 90 ? 22.707 -9.996 -20.263 1.00 96.62 90 LEU A O 1
ATOM 702 N N . VAL A 1 91 ? 20.924 -10.971 -21.226 1.00 95.50 91 VAL A N 1
ATOM 703 C CA . VAL A 1 91 ? 19.896 -10.287 -20.449 1.00 95.50 91 VAL A CA 1
ATOM 704 C C . VAL A 1 91 ? 19.132 -11.309 -19.634 1.00 95.50 91 VAL A C 1
ATOM 706 O O . VAL A 1 91 ? 18.584 -12.250 -20.188 1.00 95.50 91 VAL A O 1
ATOM 709 N N . LEU A 1 92 ? 19.042 -11.101 -18.330 1.00 90.81 92 LEU A N 1
ATOM 710 C CA . LEU A 1 92 ? 18.077 -11.775 -17.484 1.00 90.81 92 LEU A CA 1
ATOM 711 C C . LEU A 1 92 ? 16.797 -10.935 -17.467 1.00 90.81 92 LEU A C 1
ATOM 713 O O . LEU A 1 92 ? 16.754 -9.846 -16.890 1.00 90.81 92 LEU A O 1
ATOM 717 N N . ARG A 1 93 ? 15.750 -11.439 -18.115 1.00 88.44 93 ARG A N 1
ATOM 718 C CA . ARG A 1 93 ? 14.404 -10.880 -18.012 1.00 88.44 93 ARG A CA 1
ATOM 719 C C . ARG A 1 93 ? 13.579 -11.841 -17.183 1.00 88.44 93 ARG A C 1
ATOM 721 O O . ARG A 1 93 ? 13.395 -12.992 -17.557 1.00 88.44 93 ARG A O 1
ATOM 728 N N . GLU A 1 94 ? 13.102 -11.356 -16.044 1.00 78.00 94 GLU A N 1
ATOM 729 C CA . GLU A 1 94 ? 12.410 -12.173 -15.048 1.00 78.00 94 GLU A CA 1
ATOM 730 C C . GLU A 1 94 ? 13.296 -13.308 -14.510 1.00 78.00 94 GLU A C 1
ATOM 732 O O . GLU A 1 94 ? 14.080 -13.051 -13.595 1.00 78.00 94 GLU A O 1
ATOM 737 N N . SER A 1 95 ? 13.166 -14.514 -15.066 1.00 74.94 95 SER A N 1
ATOM 738 C CA . SER A 1 95 ? 13.985 -15.700 -14.776 1.00 74.94 95 SER A CA 1
ATOM 739 C C . SER A 1 95 ? 14.526 -16.360 -16.054 1.00 74.94 95 SER A C 1
ATOM 741 O O . SER A 1 95 ? 15.150 -17.417 -15.983 1.00 74.94 95 SER A O 1
ATOM 743 N N . GLU A 1 96 ? 14.285 -15.757 -17.221 1.00 87.25 96 GLU A N 1
ATOM 744 C CA . GLU A 1 96 ? 14.756 -16.245 -18.513 1.00 87.25 96 GLU A CA 1
ATOM 745 C C . GLU A 1 96 ? 15.994 -15.462 -18.954 1.00 87.25 96 GLU A C 1
ATOM 747 O O . GLU A 1 96 ? 16.030 -14.229 -18.919 1.00 87.25 96 GLU A O 1
ATOM 752 N N . GLU A 1 97 ? 17.020 -16.192 -19.385 1.00 91.69 97 GLU A N 1
ATOM 753 C CA . GLU A 1 97 ? 18.204 -15.601 -19.990 1.00 91.69 97 GLU A CA 1
ATOM 754 C C . GLU A 1 97 ? 18.021 -15.486 -21.504 1.00 91.69 97 GLU A C 1
ATOM 756 O O . GLU A 1 97 ? 17.836 -16.473 -22.214 1.00 91.69 97 GLU A O 1
ATOM 761 N N . LEU A 1 98 ? 18.096 -14.257 -21.997 1.00 95.94 98 LEU A N 1
ATOM 762 C CA . LEU A 1 98 ? 17.906 -13.879 -23.384 1.00 95.94 98 LEU A CA 1
ATOM 763 C C . LEU A 1 98 ? 19.228 -13.372 -23.961 1.00 95.94 98 LEU A C 1
ATOM 765 O O . LEU A 1 98 ? 19.915 -12.550 -23.353 1.00 95.94 98 LEU A O 1
ATOM 769 N N . ARG A 1 99 ? 19.562 -13.802 -25.181 1.00 97.12 99 ARG A N 1
ATOM 770 C CA . ARG A 1 99 ? 20.652 -13.210 -25.967 1.00 97.12 99 ARG A CA 1
ATOM 771 C C . ARG A 1 99 ? 20.065 -12.191 -26.936 1.00 97.12 99 ARG A C 1
ATOM 773 O O . ARG A 1 99 ? 19.371 -12.564 -27.878 1.00 97.12 99 ARG A O 1
ATOM 780 N N . ILE A 1 100 ? 20.346 -10.912 -26.706 1.00 97.81 100 ILE A N 1
ATOM 781 C CA . ILE A 1 100 ? 19.785 -9.799 -27.479 1.00 97.81 100 ILE A CA 1
ATOM 782 C C . ILE A 1 100 ? 20.861 -9.210 -28.391 1.00 97.81 100 ILE A C 1
ATOM 784 O O . ILE A 1 100 ? 21.899 -8.756 -27.914 1.00 97.81 100 ILE A O 1
ATOM 788 N N . GLU A 1 101 ? 20.612 -9.208 -29.701 1.00 97.75 101 GLU A N 1
ATOM 789 C CA . GLU A 1 101 ? 21.519 -8.649 -30.709 1.00 97.75 101 GLU A CA 1
ATOM 790 C C . GLU A 1 101 ? 21.101 -7.230 -31.102 1.00 97.75 101 GLU A C 1
ATOM 792 O O . GLU A 1 101 ? 19.997 -7.010 -31.597 1.00 97.75 101 GLU A O 1
ATOM 797 N N . GLY A 1 102 ? 22.001 -6.268 -30.921 1.00 96.81 102 GLY A N 1
ATOM 798 C CA . GLY A 1 102 ? 21.862 -4.908 -31.434 1.00 96.81 102 GLY A CA 1
ATOM 799 C C . GLY A 1 102 ? 23.072 -4.502 -32.266 1.00 96.81 102 GLY A C 1
ATOM 800 O O . GLY A 1 102 ? 23.920 -5.325 -32.608 1.00 96.81 102 GLY A O 1
ATOM 801 N N . LYS A 1 103 ? 23.162 -3.211 -32.584 1.00 96.75 103 LYS A N 1
ATOM 802 C CA . LYS A 1 103 ? 24.326 -2.624 -33.260 1.00 96.75 103 LYS A CA 1
ATOM 803 C C . LYS A 1 103 ? 25.009 -1.589 -32.387 1.00 96.75 103 LYS A C 1
ATOM 805 O O . LYS A 1 103 ? 24.338 -0.797 -31.722 1.00 96.75 103 LYS A O 1
ATOM 810 N N . LEU A 1 104 ? 26.336 -1.564 -32.442 1.00 95.31 104 LEU A N 1
ATOM 811 C CA . LEU A 1 104 ? 27.124 -0.517 -31.807 1.00 95.31 104 LEU A CA 1
ATOM 812 C C . LEU A 1 104 ? 26.876 0.826 -32.487 1.00 95.31 104 LEU A C 1
ATOM 814 O O . LEU A 1 104 ? 26.700 0.925 -33.704 1.00 95.31 104 LEU A O 1
ATOM 818 N N . GLY A 1 105 ? 26.848 1.863 -31.666 1.00 93.00 105 GLY A N 1
ATOM 819 C CA . GLY A 1 105 ? 26.667 3.237 -32.083 1.00 93.00 105 GLY A CA 1
ATOM 820 C C . GLY A 1 105 ? 27.959 4.036 -32.018 1.00 93.00 105 GLY A C 1
ATOM 821 O O . GLY A 1 105 ? 29.057 3.481 -32.003 1.00 93.00 105 GLY A O 1
ATOM 822 N N . GLY A 1 106 ? 27.808 5.351 -31.969 1.00 89.19 106 GLY A N 1
ATOM 823 C CA . GLY A 1 106 ? 28.901 6.308 -31.879 1.00 89.19 106 GLY A CA 1
ATOM 824 C C . GLY A 1 106 ? 28.348 7.713 -31.634 1.00 89.19 106 GLY A C 1
ATOM 825 O O . GLY A 1 106 ? 27.189 7.972 -31.949 1.00 89.19 106 GLY A O 1
ATOM 826 N N . PRO A 1 107 ? 29.136 8.659 -31.099 1.00 84.31 107 PRO A N 1
ATOM 827 C CA . PRO A 1 107 ? 28.640 9.996 -30.781 1.00 84.31 107 PRO A CA 1
ATOM 828 C C . PRO A 1 107 ? 28.004 10.691 -31.996 1.00 84.31 107 PRO A C 1
ATOM 830 O O . PRO A 1 107 ? 28.670 10.930 -33.005 1.00 84.31 107 PRO A O 1
ATOM 833 N N . ARG A 1 108 ? 26.718 11.053 -31.892 1.00 86.50 108 ARG A N 1
ATOM 834 C CA . ARG A 1 108 ? 25.986 11.795 -32.931 1.00 86.50 108 ARG A CA 1
ATOM 835 C C . ARG A 1 108 ? 25.670 13.207 -32.464 1.00 86.50 108 ARG A C 1
ATOM 837 O O . ARG A 1 108 ? 25.341 13.448 -31.306 1.00 86.50 108 ARG A O 1
ATOM 844 N N . SER A 1 109 ? 25.741 14.151 -33.396 1.00 87.19 109 SER A N 1
ATOM 845 C CA . SER A 1 109 ? 25.202 15.493 -33.201 1.00 87.19 109 SER A CA 1
ATOM 846 C C . SER A 1 109 ? 24.426 15.895 -34.443 1.00 87.19 109 SER A C 1
ATOM 848 O O . SER A 1 109 ? 24.918 15.747 -35.562 1.00 87.19 109 SER A O 1
ATOM 850 N N . TYR A 1 110 ? 23.208 16.382 -34.239 1.00 90.62 110 TYR A N 1
ATOM 851 C CA . TYR A 1 110 ? 22.311 16.776 -35.313 1.00 90.62 110 TYR A CA 1
ATOM 852 C C . TYR A 1 110 ? 22.288 18.296 -35.397 1.00 90.62 110 TYR A C 1
ATOM 854 O O . TYR A 1 110 ? 22.075 18.975 -34.390 1.00 90.62 110 TYR A O 1
ATOM 862 N N . ARG A 1 111 ? 22.548 18.844 -36.585 1.00 92.75 111 ARG A N 1
ATOM 863 C CA . ARG A 1 111 ? 22.509 20.288 -36.829 1.00 92.75 111 ARG A CA 1
ATOM 864 C C . ARG A 1 111 ? 21.785 20.591 -38.130 1.00 92.75 111 ARG A C 1
ATOM 866 O O . ARG A 1 111 ? 21.932 19.852 -39.099 1.00 92.75 111 ARG A O 1
ATOM 873 N N . ASN A 1 112 ? 21.030 21.685 -38.155 1.00 92.19 112 ASN A N 1
ATOM 874 C CA . ASN A 1 112 ? 20.436 22.187 -39.393 1.00 92.19 112 ASN A CA 1
ATOM 875 C C . ASN A 1 112 ? 21.470 22.953 -40.247 1.00 92.19 112 ASN A C 1
ATOM 877 O O . ASN A 1 112 ? 22.630 23.109 -39.860 1.00 92.19 112 ASN A O 1
ATOM 881 N N . GLN A 1 113 ? 21.037 23.478 -41.398 1.00 91.81 113 GLN A N 1
ATOM 882 C CA . GLN A 1 113 ? 21.891 24.254 -42.313 1.00 91.81 113 GLN A CA 1
ATOM 883 C C . GLN A 1 113 ? 22.461 25.541 -41.686 1.00 91.81 113 GLN A C 1
ATOM 885 O O . GLN A 1 113 ? 23.510 26.017 -42.108 1.00 91.81 113 GLN A O 1
ATOM 890 N N . GLU A 1 114 ? 21.805 26.082 -40.658 1.00 91.44 114 GLU A N 1
ATOM 891 C CA . GLU A 1 114 ? 22.247 27.259 -39.897 1.00 91.44 114 GLU A CA 1
ATOM 892 C C . GLU A 1 114 ? 23.192 26.890 -38.736 1.00 91.44 114 GLU A C 1
ATOM 894 O O . GLU A 1 114 ? 23.610 27.754 -37.967 1.00 91.44 114 GLU A O 1
ATOM 899 N N . GLY A 1 115 ? 23.515 25.604 -38.567 1.00 91.38 115 GLY A N 1
ATOM 900 C CA . GLY A 1 115 ? 24.355 25.102 -37.482 1.00 91.38 115 GLY A CA 1
ATOM 901 C C . GLY A 1 115 ? 23.646 24.985 -36.129 1.00 91.38 115 GLY A C 1
ATOM 902 O O . GLY A 1 115 ? 24.310 24.694 -35.131 1.00 91.38 115 GLY A O 1
ATOM 903 N N . LYS A 1 116 ? 22.324 25.174 -36.059 1.00 93.50 116 LYS A N 1
ATOM 904 C CA . LYS A 1 116 ? 21.532 25.036 -34.825 1.00 93.50 116 LYS A CA 1
ATOM 905 C C . LYS A 1 116 ? 21.355 23.566 -34.459 1.00 93.50 116 LYS A C 1
ATOM 907 O O . LYS A 1 116 ? 21.138 22.742 -35.343 1.00 93.50 116 LYS A O 1
ATOM 912 N N . ALA A 1 117 ? 21.437 23.244 -33.169 1.00 93.75 117 ALA A N 1
ATOM 913 C CA . ALA A 1 117 ? 21.307 21.874 -32.675 1.00 93.75 117 ALA A CA 1
ATOM 914 C C . ALA A 1 117 ? 19.862 21.360 -32.792 1.00 93.75 117 ALA A C 1
ATOM 916 O O . ALA A 1 117 ? 18.925 22.030 -32.354 1.00 93.75 117 ALA A O 1
ATOM 917 N N . LEU A 1 118 ? 19.705 20.163 -33.351 1.00 94.94 118 LEU A N 1
ATOM 918 C CA . LEU A 1 118 ? 18.433 19.464 -33.517 1.00 94.94 118 LEU A CA 1
ATOM 919 C C . LEU A 1 118 ? 18.346 18.263 -32.568 1.00 94.94 118 LEU A C 1
ATOM 921 O O . LEU A 1 118 ? 19.372 17.703 -32.178 1.00 94.94 118 LEU A O 1
ATOM 925 N N . LEU A 1 119 ? 17.127 17.823 -32.246 1.00 92.69 119 LEU A N 1
ATOM 926 C CA . LEU A 1 119 ? 16.916 16.559 -31.521 1.00 92.69 119 LEU A CA 1
ATOM 927 C C . LEU A 1 119 ? 17.136 15.313 -32.399 1.00 92.69 119 LEU A C 1
ATOM 929 O O . LEU A 1 119 ? 17.451 14.241 -31.888 1.00 92.69 119 LEU A O 1
ATOM 933 N N . SER A 1 120 ? 16.990 15.452 -33.718 1.00 93.50 120 SER A N 1
ATOM 934 C CA . SER A 1 120 ? 17.291 14.422 -34.719 1.00 93.50 120 SER A CA 1
ATOM 935 C C . SER A 1 120 ? 17.599 15.060 -36.076 1.00 93.50 120 SER A C 1
ATOM 937 O O . SER A 1 120 ? 17.436 16.268 -36.230 1.00 93.50 120 SER A O 1
ATOM 939 N N . ASN A 1 121 ? 18.016 14.273 -37.076 1.00 89.56 121 ASN A N 1
ATOM 940 C CA . ASN A 1 121 ? 18.289 14.770 -38.439 1.00 89.56 121 ASN A CA 1
ATOM 941 C C . ASN A 1 121 ? 17.136 15.587 -39.052 1.00 89.56 121 ASN A C 1
ATOM 943 O O . ASN A 1 121 ? 17.385 16.513 -39.816 1.00 89.56 121 ASN A O 1
ATOM 947 N N . GLU A 1 122 ? 15.893 15.232 -38.724 1.00 89.00 122 GLU A N 1
ATOM 948 C CA . GLU A 1 122 ? 14.662 15.852 -39.244 1.00 89.00 122 GLU A CA 1
ATOM 949 C C . GLU A 1 122 ? 13.802 16.430 -38.106 1.00 89.00 122 GLU A C 1
ATOM 951 O O . GLU A 1 122 ? 12.632 16.755 -38.286 1.00 89.00 122 GLU A O 1
ATOM 956 N N . GLY A 1 123 ? 14.377 16.516 -36.906 1.00 92.62 123 GLY A N 1
ATOM 957 C CA . GLY A 1 123 ? 13.677 16.907 -35.694 1.00 92.62 123 GLY A CA 1
ATOM 958 C C . GLY A 1 123 ? 13.666 18.414 -35.462 1.00 92.62 123 GLY A C 1
ATOM 959 O O . GLY A 1 123 ? 14.304 19.176 -36.191 1.00 92.62 123 GLY A O 1
ATOM 960 N N . PRO A 1 124 ? 12.979 18.848 -34.398 1.00 95.12 124 PRO A N 1
ATOM 961 C CA . PRO A 1 124 ? 12.959 20.246 -34.007 1.00 95.12 124 PRO A CA 1
ATOM 962 C C . PRO A 1 124 ? 14.331 20.734 -33.529 1.00 95.12 124 PRO A C 1
ATOM 964 O O . PRO A 1 124 ? 15.161 19.962 -33.031 1.00 95.12 124 PRO A O 1
ATOM 967 N N . VAL A 1 125 ? 14.536 22.050 -33.629 1.00 95.94 125 VAL A N 1
ATOM 968 C CA . VAL A 1 125 ? 15.652 22.746 -32.981 1.00 95.94 125 VAL A CA 1
ATOM 969 C C . VAL A 1 125 ? 15.434 22.706 -31.472 1.00 95.94 125 VAL A C 1
ATOM 971 O O . VAL A 1 125 ? 14.397 23.141 -30.978 1.00 95.94 125 VAL A O 1
ATOM 974 N N . GLY A 1 126 ? 16.419 22.197 -30.730 1.00 92.19 126 GLY A N 1
ATOM 975 C CA . GLY A 1 126 ? 16.235 21.844 -29.319 1.00 92.19 126 GLY A CA 1
ATOM 976 C C . GLY A 1 126 ? 15.768 23.006 -28.436 1.00 92.19 126 GLY A C 1
ATOM 977 O O . GLY A 1 126 ? 14.863 22.837 -27.633 1.00 92.19 126 GLY A O 1
ATOM 978 N N . TYR A 1 127 ? 16.336 24.198 -28.616 1.00 93.94 127 TYR A N 1
ATOM 979 C CA . TYR A 1 127 ? 16.027 25.370 -27.787 1.00 93.94 127 TYR A CA 1
ATOM 980 C C . TYR A 1 127 ? 14.819 26.185 -28.282 1.00 93.94 127 TYR A C 1
ATOM 982 O O . TYR A 1 127 ? 14.477 27.202 -27.674 1.00 93.94 127 TYR A O 1
ATOM 990 N N . GLU A 1 128 ? 14.201 25.799 -29.402 1.00 92.69 128 GLU A N 1
ATOM 991 C CA . GLU A 1 128 ? 13.014 26.485 -29.906 1.00 92.69 128 GLU A CA 1
ATOM 992 C C . GLU A 1 128 ? 11.774 26.060 -29.114 1.00 92.69 128 GLU A C 1
ATOM 994 O O . GLU A 1 128 ? 11.647 24.916 -28.667 1.00 92.69 128 GLU A O 1
ATOM 999 N N . LYS A 1 129 ? 10.862 27.018 -28.936 1.00 91.19 129 LYS A N 1
ATOM 1000 C CA . LYS A 1 129 ? 9.531 26.790 -28.379 1.00 91.19 129 LYS A CA 1
ATOM 1001 C C . LYS A 1 129 ? 8.510 26.718 -29.505 1.00 91.19 129 LYS A C 1
ATOM 1003 O O . LYS A 1 129 ? 8.656 27.378 -30.532 1.00 91.19 129 LYS A O 1
ATOM 1008 N N . ASP A 1 130 ? 7.488 25.919 -29.277 1.00 89.00 130 ASP A N 1
ATOM 1009 C CA . ASP A 1 130 ? 6.277 25.822 -30.079 1.00 89.00 130 ASP A CA 1
ATOM 1010 C C . ASP A 1 130 ? 5.124 26.499 -29.309 1.00 89.00 130 ASP A C 1
ATOM 1012 O O . ASP A 1 130 ? 5.355 27.436 -28.541 1.00 89.00 130 ASP A O 1
ATOM 1016 N N . GLU A 1 131 ? 3.883 26.075 -29.538 1.00 90.38 131 GLU A N 1
ATOM 1017 C CA . GLU A 1 131 ? 2.710 26.559 -28.801 1.00 90.38 131 GLU A CA 1
ATOM 1018 C C . GLU A 1 131 ? 2.594 26.000 -27.368 1.00 90.38 131 GLU A C 1
ATOM 1020 O O . GLU A 1 131 ? 1.681 26.389 -26.642 1.00 90.38 131 GLU A O 1
ATOM 1025 N N . PHE A 1 132 ? 3.525 25.136 -26.941 1.00 92.12 132 PHE A N 1
ATOM 1026 C CA . PHE A 1 132 ? 3.576 24.534 -25.608 1.00 92.12 132 PHE A CA 1
ATOM 1027 C C . PHE A 1 132 ? 4.634 25.210 -24.704 1.00 92.12 132 PHE A C 1
ATOM 1029 O O . PHE A 1 132 ? 5.531 25.929 -25.149 1.00 92.12 132 PHE A O 1
ATOM 1036 N N . ASP A 1 133 ? 4.559 24.960 -23.392 1.00 85.69 133 ASP A N 1
ATOM 1037 C CA . ASP A 1 133 ? 5.280 25.745 -22.371 1.00 85.69 133 ASP A CA 1
ATOM 1038 C C . ASP A 1 133 ? 6.821 25.634 -22.414 1.00 85.69 133 ASP A C 1
ATOM 1040 O O . ASP A 1 133 ? 7.550 26.583 -22.072 1.00 85.69 133 ASP A O 1
ATOM 1044 N N . TYR A 1 134 ? 7.343 24.487 -22.856 1.00 90.56 134 TYR A N 1
ATOM 1045 C CA . TYR A 1 134 ? 8.771 24.147 -22.798 1.00 90.56 134 TYR A CA 1
ATOM 1046 C C . TYR A 1 134 ? 9.443 24.161 -24.170 1.00 90.56 134 TYR A C 1
ATOM 1048 O O . TYR A 1 134 ? 8.825 23.810 -25.168 1.00 90.56 134 TYR A O 1
ATOM 1056 N N . ALA A 1 135 ? 10.740 24.482 -24.211 1.00 95.75 135 ALA A N 1
ATOM 1057 C CA . ALA A 1 135 ? 11.559 24.200 -25.390 1.00 95.75 135 ALA A CA 1
ATOM 1058 C C . ALA A 1 135 ? 11.657 22.681 -25.629 1.00 95.75 135 ALA A C 1
ATOM 1060 O O . ALA A 1 135 ? 11.490 21.893 -24.692 1.00 95.75 135 ALA A O 1
ATOM 1061 N N . TRP A 1 136 ? 11.914 22.272 -26.871 1.00 96.06 136 TRP A N 1
ATOM 1062 C CA . TRP A 1 136 ? 11.938 20.858 -27.261 1.00 96.06 136 TRP A CA 1
ATOM 1063 C C . TRP A 1 136 ? 12.941 20.013 -26.470 1.00 96.06 136 TRP A C 1
ATOM 1065 O O . TRP A 1 136 ? 12.636 18.877 -26.113 1.00 96.06 136 TRP A O 1
ATOM 1075 N N . ASP A 1 137 ? 14.121 20.548 -26.161 1.00 94.50 137 ASP A N 1
ATOM 1076 C CA . ASP A 1 137 ? 15.154 19.851 -25.394 1.00 94.50 137 ASP A CA 1
ATOM 1077 C C . ASP A 1 137 ? 14.752 19.629 -23.931 1.00 94.50 137 ASP A C 1
ATOM 1079 O O . ASP A 1 137 ? 14.925 18.532 -23.399 1.00 94.50 137 ASP A O 1
ATOM 1083 N N . ALA A 1 138 ? 14.178 20.648 -23.292 1.00 94.88 138 ALA A N 1
ATOM 1084 C CA . ALA A 1 138 ? 13.670 20.578 -21.931 1.00 94.88 138 ALA A CA 1
ATOM 1085 C C . ALA A 1 138 ? 12.493 19.599 -21.833 1.00 94.88 138 ALA A C 1
ATOM 1087 O O . ALA A 1 138 ? 12.468 18.759 -20.934 1.00 94.88 138 ALA A O 1
ATOM 1088 N N . TRP A 1 139 ? 11.563 19.660 -22.789 1.00 95.81 139 TRP A N 1
ATOM 1089 C CA . TRP A 1 139 ? 10.432 18.740 -22.858 1.00 95.81 139 TRP A CA 1
ATOM 1090 C C . TRP A 1 139 ? 10.873 17.295 -23.090 1.00 95.81 139 TRP A C 1
ATOM 1092 O O . TRP A 1 139 ? 10.432 16.403 -22.372 1.00 95.81 139 TRP A O 1
ATOM 1102 N N . TYR A 1 140 ? 11.782 17.053 -24.038 1.00 95.56 140 TYR A N 1
ATOM 1103 C CA . TYR A 1 140 ? 12.244 15.697 -24.328 1.00 95.56 140 TYR A CA 1
ATOM 1104 C C . TYR A 1 140 ? 12.990 15.082 -23.136 1.00 95.56 140 TYR A C 1
ATOM 1106 O O . TYR A 1 140 ? 12.842 13.893 -22.876 1.00 95.56 140 TYR A O 1
ATOM 1114 N N . ARG A 1 141 ? 13.734 15.874 -22.350 1.00 94.31 141 ARG A N 1
ATOM 1115 C CA . ARG A 1 141 ? 14.324 15.387 -21.089 1.00 94.31 141 ARG A CA 1
ATOM 1116 C C . ARG A 1 141 ? 13.256 14.968 -20.080 1.00 94.31 141 ARG A C 1
ATOM 1118 O O . ARG A 1 141 ? 13.357 13.871 -19.550 1.00 94.31 141 ARG A O 1
ATOM 1125 N N . GLN A 1 142 ? 12.222 15.788 -19.871 1.00 94.12 142 GLN A N 1
ATOM 1126 C CA . GLN A 1 142 ? 11.105 15.441 -18.980 1.00 94.12 142 GLN A CA 1
ATOM 1127 C C . GLN A 1 142 ? 10.369 14.180 -19.449 1.00 94.12 142 GLN A C 1
ATOM 1129 O O . GLN A 1 142 ? 10.076 13.305 -18.640 1.00 94.12 142 GLN A O 1
ATOM 1134 N N . PHE A 1 143 ? 10.127 14.062 -20.758 1.00 95.69 143 PHE A N 1
ATOM 1135 C CA . PHE A 1 143 ? 9.549 12.869 -21.371 1.00 95.69 143 PHE A CA 1
ATOM 1136 C C . PHE A 1 143 ? 10.396 11.625 -21.082 1.00 95.69 143 PHE A C 1
ATOM 1138 O O . PHE A 1 143 ? 9.878 10.618 -20.610 1.00 95.69 143 PHE A O 1
ATOM 1145 N N . VAL A 1 144 ? 11.706 11.704 -21.336 1.00 95.19 144 VAL A N 1
ATOM 1146 C CA . VAL A 1 144 ? 12.642 10.598 -21.107 1.00 95.19 144 VAL A CA 1
ATOM 1147 C C . VAL A 1 144 ? 12.698 10.224 -19.628 1.00 95.19 144 VAL A C 1
ATOM 1149 O O . VAL A 1 144 ? 12.694 9.041 -19.312 1.00 95.19 144 VAL A O 1
ATOM 1152 N N . ASP A 1 145 ? 12.741 11.196 -18.719 1.00 92.25 145 ASP A N 1
ATOM 1153 C CA . ASP A 1 145 ? 12.801 10.917 -17.284 1.00 92.25 145 ASP A CA 1
ATOM 1154 C C . ASP A 1 145 ? 11.521 10.241 -16.782 1.00 92.25 145 ASP A C 1
ATOM 1156 O O . ASP A 1 145 ? 11.605 9.260 -16.043 1.00 92.25 145 ASP A O 1
ATOM 1160 N N . LEU A 1 146 ? 10.352 10.665 -17.270 1.00 92.38 146 LEU A N 1
ATOM 1161 C CA . LEU A 1 146 ? 9.092 9.979 -16.990 1.00 92.38 146 LEU A CA 1
ATOM 1162 C C . LEU A 1 146 ? 9.072 8.556 -17.576 1.00 92.38 146 LEU A C 1
ATOM 1164 O O . LEU A 1 146 ? 8.658 7.611 -16.903 1.00 92.38 146 LEU A O 1
ATOM 1168 N N . ALA A 1 147 ? 9.571 8.381 -18.802 1.00 93.69 147 ALA A N 1
ATOM 1169 C CA . ALA A 1 147 ? 9.628 7.084 -19.467 1.00 93.69 147 ALA A CA 1
ATOM 1170 C C . ALA A 1 147 ? 10.563 6.095 -18.767 1.00 93.69 147 ALA A C 1
ATOM 1172 O O . ALA A 1 147 ? 10.203 4.928 -18.625 1.00 93.69 147 ALA A O 1
ATOM 1173 N N . LYS A 1 148 ? 11.716 6.552 -18.262 1.00 90.88 148 LYS A N 1
ATOM 1174 C CA . LYS A 1 148 ? 12.605 5.737 -17.418 1.00 90.88 148 LYS A CA 1
ATOM 1175 C C . LYS A 1 148 ? 11.855 5.188 -16.207 1.00 90.88 148 LYS A C 1
ATOM 1177 O O . LYS A 1 148 ? 11.960 4.002 -15.921 1.00 90.88 148 LYS A O 1
ATOM 1182 N N . THR A 1 149 ? 11.082 6.031 -15.521 1.00 87.62 149 THR A N 1
ATOM 1183 C CA . THR A 1 149 ? 10.322 5.619 -14.335 1.00 87.62 149 THR A CA 1
ATOM 1184 C C . THR A 1 149 ? 9.210 4.630 -14.679 1.00 87.62 149 THR A C 1
ATOM 1186 O O . THR A 1 149 ? 9.109 3.588 -14.039 1.00 87.62 149 THR A O 1
ATOM 1189 N N . ILE A 1 150 ? 8.395 4.919 -15.697 1.00 91.38 150 ILE A N 1
ATOM 1190 C CA . ILE A 1 150 ? 7.233 4.086 -16.049 1.00 91.38 150 ILE A CA 1
ATOM 1191 C C . ILE A 1 150 ? 7.648 2.740 -16.661 1.00 91.38 150 ILE A C 1
ATOM 1193 O O . ILE A 1 150 ? 7.036 1.711 -16.367 1.00 91.38 150 ILE A O 1
ATOM 1197 N N . LEU A 1 151 ? 8.653 2.740 -17.543 1.00 91.06 151 LEU A N 1
ATOM 1198 C CA . LEU A 1 151 ? 9.032 1.557 -18.321 1.00 91.06 151 LEU A CA 1
ATOM 1199 C C . LEU A 1 151 ? 10.012 0.634 -17.591 1.00 91.06 151 LEU A C 1
ATOM 1201 O O . LEU A 1 151 ? 10.096 -0.530 -17.964 1.00 91.06 151 LEU A O 1
ATOM 1205 N N . ALA A 1 152 ? 10.724 1.105 -16.560 1.00 83.62 152 ALA A N 1
ATOM 1206 C CA . ALA A 1 152 ? 11.592 0.247 -15.743 1.00 83.62 152 ALA A CA 1
ATOM 1207 C C . ALA A 1 152 ? 10.827 -0.799 -14.922 1.00 83.62 152 ALA A C 1
ATOM 1209 O O . ALA A 1 152 ? 11.440 -1.735 -14.420 1.00 83.62 152 ALA A O 1
ATOM 1210 N N . GLY A 1 153 ? 9.507 -0.651 -14.808 1.00 77.12 153 GLY A N 1
ATOM 1211 C CA . GLY A 1 153 ? 8.673 -1.499 -13.974 1.00 77.12 153 GLY A CA 1
ATOM 1212 C C . GLY A 1 153 ? 8.390 -0.851 -12.623 1.00 77.12 153 GLY A C 1
ATOM 1213 O O . GLY A 1 153 ? 9.216 -0.172 -12.014 1.00 77.12 153 GLY A O 1
ATOM 1214 N N . TRP A 1 154 ? 7.164 -1.052 -12.161 1.00 73.88 154 TRP A N 1
ATOM 1215 C CA . TRP A 1 154 ? 6.639 -0.490 -10.914 1.00 73.88 154 TRP A CA 1
ATOM 1216 C C . TRP A 1 154 ? 7.276 -1.098 -9.657 1.00 73.88 154 TRP A C 1
ATOM 1218 O O . TRP A 1 154 ? 7.112 -0.563 -8.567 1.00 73.88 154 TRP A O 1
ATOM 1228 N N . ASP A 1 155 ? 7.924 -2.254 -9.775 1.00 67.94 155 ASP A N 1
ATOM 1229 C CA . ASP A 1 155 ? 8.623 -2.882 -8.664 1.00 67.94 155 ASP A CA 1
ATOM 1230 C C . ASP A 1 155 ? 9.915 -2.114 -8.349 1.00 67.94 155 ASP A C 1
ATOM 1232 O O . ASP A 1 155 ? 10.273 -1.976 -7.183 1.00 67.94 155 ASP A O 1
ATOM 1236 N N . TYR A 1 156 ? 10.588 -1.559 -9.362 1.00 68.56 156 TYR A N 1
ATOM 1237 C CA . TYR A 1 156 ? 11.884 -0.903 -9.197 1.00 68.56 156 TYR A CA 1
ATOM 1238 C C . TYR A 1 156 ? 11.829 0.391 -8.376 1.00 68.56 156 TYR A C 1
ATOM 1240 O O . TYR A 1 156 ? 12.730 0.646 -7.571 1.00 68.56 156 TYR A O 1
ATOM 1248 N N . TYR A 1 157 ? 10.758 1.174 -8.517 1.00 69.50 157 TYR A N 1
ATOM 1249 C CA . TYR A 1 157 ? 10.557 2.412 -7.769 1.00 69.50 157 TYR A CA 1
ATOM 1250 C C . TYR A 1 157 ? 9.472 2.231 -6.704 1.00 69.50 157 TYR A C 1
ATOM 1252 O O . TYR A 1 157 ? 8.284 2.168 -7.015 1.00 69.50 157 TYR A O 1
ATOM 1260 N N . ALA A 1 158 ? 9.885 2.204 -5.432 1.00 60.62 158 ALA A N 1
ATOM 1261 C CA . ALA A 1 158 ? 9.014 1.939 -4.280 1.00 60.62 158 ALA A CA 1
ATOM 1262 C C . ALA A 1 158 ? 7.833 2.921 -4.118 1.00 60.62 158 ALA A C 1
ATOM 1264 O O . ALA A 1 158 ? 6.868 2.602 -3.437 1.00 60.62 158 ALA A O 1
ATOM 1265 N N . SER A 1 159 ? 7.889 4.100 -4.746 1.00 67.62 159 SER A N 1
ATOM 1266 C CA . SER A 1 159 ? 6.841 5.128 -4.707 1.00 67.62 159 SER A CA 1
ATOM 1267 C C . SER A 1 159 ? 6.043 5.236 -6.014 1.00 67.62 159 SER A C 1
ATOM 1269 O O . SER A 1 159 ? 5.520 6.307 -6.324 1.00 67.62 159 SER A O 1
ATOM 1271 N N . THR A 1 160 ? 6.011 4.179 -6.831 1.00 78.62 160 THR A N 1
ATOM 1272 C CA . THR A 1 160 ? 5.271 4.194 -8.101 1.00 78.62 160 THR A CA 1
ATOM 1273 C C . THR A 1 160 ? 3.769 4.277 -7.841 1.00 78.62 160 THR A C 1
ATOM 1275 O O . THR A 1 160 ? 3.174 3.348 -7.301 1.00 78.62 160 THR A O 1
ATOM 1278 N N . ASP A 1 161 ? 3.153 5.371 -8.286 1.00 86.44 161 ASP A N 1
ATOM 1279 C CA . ASP A 1 161 ? 1.704 5.548 -8.318 1.00 86.44 161 ASP A CA 1
ATOM 1280 C C . ASP A 1 161 ? 1.217 5.557 -9.767 1.00 86.44 161 ASP A C 1
ATOM 1282 O O . ASP A 1 161 ? 1.376 6.536 -10.497 1.00 86.44 161 ASP A O 1
ATOM 1286 N N . THR A 1 162 ? 0.609 4.453 -10.185 1.00 88.81 162 THR A N 1
ATOM 1287 C CA . THR A 1 162 ? 0.077 4.300 -11.547 1.00 88.81 162 THR A CA 1
ATOM 1288 C C . THR A 1 162 ? -0.971 5.348 -11.901 1.00 88.81 162 THR A C 1
ATOM 1290 O O . THR A 1 162 ? -1.007 5.795 -13.047 1.00 88.81 162 THR A O 1
ATOM 1293 N N . LYS A 1 163 ? -1.772 5.805 -10.929 1.00 86.44 163 LYS A N 1
ATOM 1294 C CA . LYS A 1 163 ? -2.796 6.824 -11.161 1.00 86.44 163 LYS A CA 1
ATOM 1295 C C . LYS A 1 163 ? -2.159 8.189 -11.411 1.00 86.44 163 LYS A C 1
ATOM 1297 O O . LYS A 1 163 ? -2.423 8.800 -12.446 1.00 86.44 163 LYS A O 1
ATOM 1302 N N . GLY A 1 164 ? -1.272 8.634 -10.518 1.00 88.69 164 GLY A N 1
ATOM 1303 C CA . GLY A 1 164 ? -0.531 9.886 -10.697 1.00 88.69 164 GLY A CA 1
ATOM 1304 C C . GLY A 1 164 ? 0.337 9.896 -11.964 1.00 88.69 164 GLY A C 1
ATOM 1305 O O . GLY A 1 164 ? 0.450 10.918 -12.648 1.00 88.69 164 GLY A O 1
ATOM 1306 N N . LEU A 1 165 ? 0.905 8.746 -12.342 1.00 91.31 165 LEU A N 1
ATOM 1307 C CA . LEU A 1 165 ? 1.656 8.602 -13.591 1.00 91.31 165 LEU A CA 1
ATOM 1308 C C . LEU A 1 165 ? 0.749 8.685 -14.825 1.00 91.31 165 LEU A C 1
ATOM 1310 O O . LEU A 1 165 ? 1.114 9.358 -15.787 1.00 91.31 165 LEU A O 1
ATOM 1314 N N . ALA A 1 166 ? -0.439 8.076 -14.801 1.00 91.19 166 ALA A N 1
ATOM 1315 C CA . ALA A 1 166 ? -1.412 8.204 -15.885 1.00 91.19 166 ALA A CA 1
ATOM 1316 C C . ALA A 1 166 ? -1.859 9.662 -16.089 1.00 91.19 166 ALA A C 1
ATOM 1318 O O . ALA A 1 166 ? -1.915 10.130 -17.226 1.00 91.19 166 ALA A O 1
ATOM 1319 N N . GLU A 1 167 ? -2.094 10.407 -15.005 1.00 91.88 167 GLU A N 1
ATOM 1320 C CA . GLU A 1 167 ? -2.399 11.845 -15.064 1.00 91.88 167 GLU A CA 1
ATOM 1321 C C . GLU A 1 167 ? -1.234 12.655 -15.661 1.00 91.88 167 GLU A C 1
ATOM 1323 O O . GLU A 1 167 ? -1.450 13.553 -16.477 1.00 91.88 167 GLU A O 1
ATOM 1328 N N . SER A 1 168 ? 0.009 12.279 -15.340 1.00 91.62 168 SER A N 1
ATOM 1329 C CA . SER A 1 168 ? 1.223 12.915 -15.873 1.00 91.62 168 SER A CA 1
ATOM 1330 C C . SER A 1 168 ? 1.432 12.682 -17.377 1.00 91.62 168 SER A C 1
ATOM 1332 O O . SER A 1 168 ? 2.126 13.466 -18.026 1.00 91.62 168 SER A O 1
ATOM 1334 N N . LEU A 1 169 ? 0.827 11.637 -17.959 1.00 93.56 169 LEU A N 1
ATOM 1335 C CA . LEU A 1 169 ? 0.899 11.354 -19.399 1.00 93.56 169 LEU A CA 1
ATOM 1336 C C . LEU A 1 169 ? -0.069 12.204 -20.234 1.00 93.56 169 LEU A C 1
ATOM 1338 O O . LEU A 1 169 ? 0.211 12.451 -21.408 1.00 93.56 169 LEU A O 1
ATOM 1342 N N . ILE A 1 170 ? -1.177 12.678 -19.654 1.00 91.56 170 ILE A N 1
ATOM 1343 C CA . ILE A 1 170 ? -2.207 13.463 -20.358 1.00 91.56 170 ILE A CA 1
ATOM 1344 C C . ILE A 1 170 ? -1.617 14.657 -21.137 1.00 91.56 170 ILE A C 1
ATOM 1346 O O . ILE A 1 170 ? -1.859 14.735 -22.343 1.00 91.56 170 ILE A O 1
ATOM 1350 N N . PRO A 1 171 ? -0.812 15.561 -20.535 1.00 90.06 171 PRO A N 1
ATOM 1351 C CA . PRO A 1 171 ? -0.294 16.733 -21.249 1.00 90.06 171 PRO A CA 1
ATOM 1352 C C . PRO A 1 171 ? 0.722 16.397 -22.353 1.00 90.06 171 PRO A C 1
ATOM 1354 O O . PRO A 1 171 ? 1.049 17.260 -23.167 1.00 90.06 171 PRO A O 1
ATOM 1357 N N . LEU A 1 172 ? 1.250 15.167 -22.401 1.00 93.94 172 LEU A N 1
ATOM 1358 C CA . LEU A 1 172 ? 2.222 14.761 -23.419 1.00 93.94 172 LEU A CA 1
ATOM 1359 C C . LEU A 1 172 ? 1.552 14.394 -24.747 1.00 93.94 172 LEU A C 1
ATOM 1361 O O . LEU A 1 172 ? 2.169 14.577 -25.797 1.00 93.94 172 LEU A O 1
ATOM 1365 N N . ALA A 1 173 ? 0.305 13.915 -24.715 1.00 94.12 173 ALA A N 1
ATOM 1366 C CA . ALA A 1 173 ? -0.390 13.383 -25.886 1.00 94.12 173 ALA A CA 1
ATOM 1367 C C . ALA A 1 173 ? -0.477 14.401 -27.038 1.00 94.12 173 ALA A C 1
ATOM 1369 O O . ALA A 1 173 ? -0.094 14.097 -28.171 1.00 94.12 173 ALA A O 1
ATOM 1370 N N . ASP A 1 174 ? -0.910 15.629 -26.740 1.00 93.69 174 ASP A N 1
ATOM 1371 C CA . ASP A 1 174 ? -1.093 16.677 -27.751 1.00 93.69 174 ASP A CA 1
ATOM 1372 C C . ASP A 1 174 ? 0.235 17.104 -28.381 1.00 93.69 174 ASP A C 1
ATOM 1374 O O . ASP A 1 174 ? 0.335 17.269 -29.600 1.00 93.69 174 ASP A O 1
ATOM 1378 N N . ARG A 1 175 ? 1.293 17.218 -27.571 1.00 95.06 175 ARG A N 1
ATOM 1379 C CA . ARG A 1 175 ? 2.609 17.623 -28.071 1.00 95.06 175 ARG A CA 1
ATOM 1380 C C . ARG A 1 175 ? 3.287 16.534 -28.898 1.00 95.06 175 ARG A C 1
ATOM 1382 O O . ARG A 1 175 ? 4.003 16.846 -29.848 1.00 95.06 175 ARG A O 1
ATOM 1389 N N . ILE A 1 176 ? 3.045 15.263 -28.584 1.00 96.25 176 ILE A N 1
ATOM 1390 C CA . ILE A 1 176 ? 3.519 14.134 -29.396 1.00 96.25 176 ILE A CA 1
ATOM 1391 C C . ILE A 1 176 ? 2.803 14.112 -30.743 1.00 96.25 176 ILE A C 1
ATOM 1393 O O . ILE A 1 176 ? 3.458 13.969 -31.774 1.00 96.25 176 ILE A O 1
ATOM 1397 N N . LYS A 1 177 ? 1.487 14.340 -30.761 1.00 95.69 177 LYS A N 1
ATOM 1398 C CA . LYS A 1 177 ? 0.735 14.479 -32.011 1.00 95.69 177 LYS A CA 1
ATOM 1399 C C . LYS A 1 177 ? 1.272 15.637 -32.862 1.00 95.69 177 LYS A C 1
ATOM 1401 O O . LYS A 1 177 ? 1.525 15.457 -34.051 1.00 95.69 177 LYS A O 1
ATOM 1406 N N . PHE A 1 178 ? 1.531 16.793 -32.246 1.00 95.88 178 PHE A N 1
ATOM 1407 C CA . PHE A 1 178 ? 2.167 17.929 -32.921 1.00 95.88 178 PHE A CA 1
ATOM 1408 C C . PHE A 1 178 ? 3.551 17.563 -33.486 1.00 95.88 178 PHE A C 1
ATOM 1410 O O . PHE A 1 178 ? 3.871 17.912 -34.625 1.00 95.88 178 PHE A O 1
ATOM 1417 N N . LEU A 1 179 ? 4.374 16.839 -32.715 1.00 96.12 179 LEU A N 1
ATOM 1418 C CA . LEU A 1 179 ? 5.690 16.362 -33.149 1.00 96.12 179 LEU A CA 1
ATOM 1419 C C . LEU A 1 179 ? 5.582 15.483 -34.403 1.00 96.12 179 LEU A C 1
ATOM 1421 O O . LEU A 1 179 ? 6.353 15.679 -35.341 1.00 96.12 179 LEU A O 1
ATOM 1425 N N . GLU A 1 180 ? 4.633 14.547 -34.440 1.00 96.06 180 GLU A N 1
ATOM 1426 C CA . GLU A 1 180 ? 4.423 13.662 -35.590 1.00 96.06 180 GLU A CA 1
ATOM 1427 C C . GLU A 1 180 ? 3.952 14.407 -36.842 1.00 96.06 180 GLU A C 1
ATOM 1429 O O . GLU A 1 180 ? 4.431 14.122 -37.941 1.00 96.06 180 GLU A O 1
ATOM 1434 N N . GLU A 1 181 ? 3.045 15.372 -36.687 1.00 96.00 181 GLU A N 1
ATOM 1435 C CA . GLU A 1 181 ? 2.522 16.163 -37.804 1.00 96.00 181 GLU A CA 1
ATOM 1436 C C . GLU A 1 181 ? 3.578 17.120 -38.375 1.00 96.00 181 GLU A C 1
ATOM 1438 O O . GLU A 1 181 ? 3.673 17.299 -39.594 1.00 96.00 181 GLU A O 1
ATOM 1443 N N . ARG A 1 182 ? 4.387 17.743 -37.507 1.00 96.25 182 ARG A N 1
ATOM 1444 C CA . ARG A 1 182 ? 5.324 18.804 -37.901 1.00 96.25 182 ARG A CA 1
ATOM 1445 C C . ARG A 1 182 ? 6.723 18.301 -38.255 1.00 96.25 182 ARG A C 1
ATOM 1447 O O . ARG A 1 182 ? 7.361 18.902 -39.121 1.00 96.25 182 ARG A O 1
ATOM 1454 N N . TYR A 1 183 ? 7.180 17.232 -37.607 1.00 95.38 183 TYR A N 1
ATOM 1455 C CA . TYR A 1 183 ? 8.516 16.647 -37.760 1.00 95.38 183 TYR A CA 1
ATOM 1456 C C . TYR A 1 183 ? 8.423 15.128 -37.995 1.00 95.38 183 TYR A C 1
ATOM 1458 O O . TYR A 1 183 ? 8.922 14.336 -37.185 1.00 95.38 183 TYR A O 1
ATOM 1466 N N . PRO A 1 184 ? 7.770 14.686 -39.088 1.00 94.69 184 PRO A N 1
ATOM 1467 C CA . PRO A 1 184 ? 7.597 13.267 -39.356 1.00 94.69 184 PRO A CA 1
ATOM 1468 C C . PRO A 1 184 ? 8.960 12.609 -39.580 1.00 94.69 184 PRO A C 1
ATOM 1470 O O . PRO A 1 184 ? 9.730 13.034 -40.433 1.00 94.69 184 PRO A O 1
ATOM 1473 N N . GLY A 1 185 ? 9.254 11.546 -38.832 1.00 93.56 185 GLY A N 1
ATOM 1474 C CA . GLY A 1 185 ? 10.530 10.850 -38.962 1.00 93.56 185 GLY A CA 1
ATOM 1475 C C . GLY A 1 185 ? 10.751 9.761 -37.913 1.00 93.56 185 GLY A C 1
ATOM 1476 O O . GLY A 1 185 ? 9.873 9.489 -37.087 1.00 93.56 185 GLY A O 1
ATOM 1477 N N . PRO A 1 186 ? 11.928 9.105 -37.923 1.00 93.06 186 PRO A N 1
ATOM 1478 C CA . PRO A 1 186 ? 12.271 8.058 -36.959 1.00 93.06 186 PRO A CA 1
ATOM 1479 C C . PRO A 1 186 ? 12.172 8.511 -35.498 1.00 93.06 186 PRO A C 1
ATOM 1481 O O . PRO A 1 186 ? 11.677 7.751 -34.673 1.00 93.06 186 PRO A O 1
ATOM 1484 N N . PHE A 1 187 ? 12.568 9.753 -35.201 1.00 95.38 187 PHE A N 1
ATOM 1485 C CA . PHE A 1 187 ? 12.478 10.333 -33.860 1.00 95.38 187 PHE A CA 1
ATOM 1486 C C . PHE A 1 187 ? 11.032 10.429 -33.364 1.00 95.38 187 PHE A C 1
ATOM 1488 O O . PHE A 1 187 ? 10.715 9.875 -32.317 1.00 95.38 187 PHE A O 1
ATOM 1495 N N . ALA A 1 188 ? 10.141 11.060 -34.138 1.00 96.56 188 ALA A N 1
ATOM 1496 C CA . ALA A 1 188 ? 8.736 11.211 -33.760 1.00 96.56 188 ALA A CA 1
ATOM 1497 C C . ALA A 1 188 ? 8.049 9.850 -33.551 1.00 96.56 188 ALA A C 1
ATOM 1499 O O . ALA A 1 188 ? 7.342 9.657 -32.565 1.00 96.56 188 ALA A O 1
ATOM 1500 N N . ARG A 1 189 ? 8.339 8.865 -34.417 1.00 95.38 189 ARG A N 1
ATOM 1501 C CA . ARG A 1 189 ? 7.822 7.495 -34.261 1.00 95.38 189 ARG A CA 1
ATOM 1502 C C . ARG A 1 189 ? 8.315 6.815 -32.987 1.00 95.38 189 ARG A C 1
ATOM 1504 O O . ARG A 1 189 ? 7.522 6.143 -32.340 1.00 95.38 189 ARG A O 1
ATOM 1511 N N . ALA A 1 190 ? 9.593 6.967 -32.642 1.00 95.31 190 ALA A N 1
ATOM 1512 C CA . ALA A 1 190 ? 10.145 6.390 -31.419 1.00 95.31 190 ALA A CA 1
ATOM 1513 C C . ALA A 1 190 ? 9.504 7.016 -30.172 1.00 95.31 190 ALA A C 1
ATOM 1515 O O . ALA A 1 190 ? 9.079 6.290 -29.282 1.00 95.31 190 ALA A O 1
ATOM 1516 N N . VAL A 1 191 ? 9.345 8.344 -30.157 1.00 96.81 191 VAL A N 1
ATOM 1517 C CA . VAL A 1 191 ? 8.671 9.061 -29.065 1.00 96.81 191 VAL A CA 1
ATOM 1518 C C . VAL A 1 191 ? 7.214 8.611 -28.921 1.00 96.81 191 VAL A C 1
ATOM 1520 O O . VAL A 1 191 ? 6.777 8.339 -27.805 1.00 96.81 191 VAL A O 1
ATOM 1523 N N . ARG A 1 192 ? 6.465 8.458 -30.025 1.00 96.81 192 ARG A N 1
ATOM 1524 C CA . ARG A 1 192 ? 5.104 7.900 -29.965 1.00 96.81 192 ARG A CA 1
ATOM 1525 C C . ARG A 1 192 ? 5.100 6.474 -29.414 1.00 96.81 192 ARG A C 1
ATOM 1527 O O . ARG A 1 192 ? 4.285 6.173 -28.554 1.00 96.81 192 ARG A O 1
ATOM 1534 N N . GLN A 1 193 ? 5.989 5.604 -29.890 1.00 95.88 193 GLN A N 1
ATOM 1535 C CA . GLN A 1 193 ? 6.066 4.217 -29.415 1.00 95.88 193 GLN A CA 1
ATOM 1536 C C . GLN A 1 193 ? 6.372 4.139 -27.916 1.00 95.88 193 GLN A C 1
ATOM 1538 O O . GLN A 1 193 ? 5.758 3.344 -27.210 1.00 95.88 193 GLN A O 1
ATOM 1543 N N . ASP A 1 194 ? 7.282 4.981 -27.425 1.00 96.50 194 ASP A N 1
ATOM 1544 C CA . ASP A 1 194 ? 7.583 5.078 -25.996 1.00 96.50 194 ASP A CA 1
ATOM 1545 C C . ASP A 1 194 ? 6.372 5.573 -25.207 1.00 96.50 194 ASP A C 1
ATOM 1547 O O . ASP A 1 194 ? 6.067 5.037 -24.147 1.00 96.50 194 ASP A O 1
ATOM 1551 N N . PHE A 1 195 ? 5.646 6.559 -25.737 1.00 97.19 195 PHE A N 1
ATOM 1552 C CA . PHE A 1 195 ? 4.418 7.052 -25.122 1.00 97.19 195 PHE A CA 1
ATOM 1553 C C . PHE A 1 195 ? 3.326 5.987 -25.054 1.00 97.19 195 PHE A C 1
ATOM 1555 O O . PHE A 1 195 ? 2.756 5.776 -23.990 1.00 97.19 195 PHE A O 1
ATOM 1562 N N . GLU A 1 196 ? 3.090 5.257 -26.142 1.00 96.19 196 GLU A N 1
ATOM 1563 C CA . GLU A 1 196 ? 2.142 4.141 -26.176 1.00 96.19 196 GLU A CA 1
ATOM 1564 C C . GLU A 1 196 ? 2.535 3.039 -25.184 1.00 96.19 196 GLU A C 1
ATOM 1566 O O . GLU A 1 196 ? 1.677 2.519 -24.471 1.00 96.19 196 GLU A O 1
ATOM 1571 N N . ALA A 1 197 ? 3.830 2.720 -25.081 1.00 94.25 197 ALA A N 1
ATOM 1572 C CA . ALA A 1 197 ?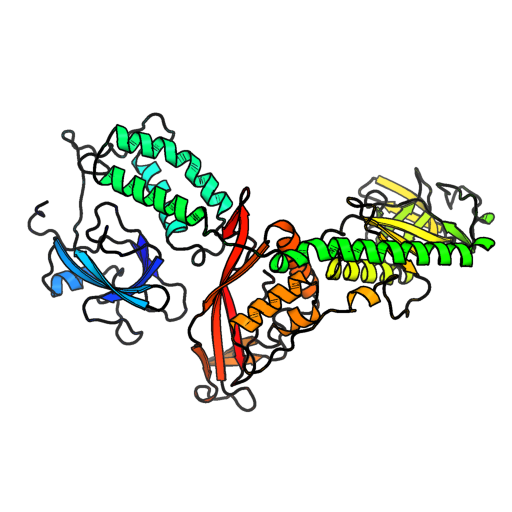 4.340 1.767 -24.100 1.00 94.25 197 ALA A CA 1
ATOM 1573 C C . ALA A 1 197 ? 4.156 2.269 -22.659 1.00 94.25 197 ALA A C 1
ATOM 1575 O O . ALA A 1 197 ? 3.769 1.490 -21.787 1.00 94.25 197 ALA A O 1
ATOM 1576 N N . MET A 1 198 ? 4.378 3.564 -22.402 1.00 95.31 198 MET A N 1
ATOM 1577 C CA . MET A 1 198 ? 4.119 4.170 -21.095 1.00 95.31 198 MET A CA 1
ATOM 1578 C C . MET A 1 198 ? 2.636 4.102 -20.738 1.00 95.31 198 MET A C 1
ATOM 1580 O O . MET A 1 198 ? 2.299 3.671 -19.639 1.00 95.31 198 MET A O 1
ATOM 1584 N N . THR A 1 199 ? 1.749 4.481 -21.664 1.00 95.06 199 THR A N 1
ATOM 1585 C CA . THR A 1 199 ? 0.296 4.421 -21.470 1.00 95.06 199 THR A CA 1
ATOM 1586 C C . THR A 1 199 ? -0.169 2.993 -21.202 1.00 95.06 199 THR A C 1
ATOM 1588 O O . THR A 1 199 ? -0.952 2.773 -20.282 1.00 95.06 199 THR A O 1
ATOM 1591 N N . ALA A 1 200 ? 0.332 2.016 -21.962 1.00 92.88 200 ALA A N 1
ATOM 1592 C CA . ALA A 1 200 ? 0.012 0.608 -21.751 1.00 92.88 200 ALA A CA 1
ATOM 1593 C C . ALA A 1 200 ? 0.515 0.099 -20.392 1.00 92.88 200 ALA A C 1
ATOM 1595 O O . ALA A 1 200 ? -0.214 -0.626 -19.721 1.00 92.88 200 ALA A O 1
ATOM 1596 N N . SER A 1 201 ? 1.720 0.512 -19.978 1.00 91.00 201 SER A N 1
ATOM 1597 C CA . SER A 1 201 ? 2.273 0.192 -18.661 1.00 91.00 201 SER A CA 1
ATOM 1598 C C . SER A 1 201 ? 1.360 0.725 -17.561 1.00 91.00 201 SER A C 1
ATOM 1600 O O . SER A 1 201 ? 0.805 -0.077 -16.828 1.00 91.00 201 SER A O 1
ATOM 1602 N N . VAL A 1 202 ? 1.105 2.040 -17.484 1.00 92.38 202 VAL A N 1
ATOM 1603 C CA . VAL A 1 202 ? 0.321 2.641 -16.379 1.00 92.38 202 VAL A CA 1
ATOM 1604 C C . VAL A 1 202 ? -1.154 2.244 -16.362 1.00 92.38 202 VAL A C 1
ATOM 1606 O O . VAL A 1 202 ? -1.776 2.296 -15.305 1.00 92.38 202 VAL A O 1
ATOM 1609 N N . ALA A 1 203 ? -1.724 1.847 -17.503 1.00 91.38 203 ALA A N 1
ATOM 1610 C CA . ALA A 1 203 ? -3.097 1.353 -17.562 1.00 91.38 203 ALA A CA 1
ATOM 1611 C C . ALA A 1 203 ? -3.278 0.033 -16.799 1.00 91.38 203 ALA A C 1
ATOM 1613 O O . ALA A 1 203 ? -4.405 -0.308 -16.438 1.00 91.38 203 ALA A O 1
ATOM 1614 N N . GLY A 1 204 ? -2.191 -0.711 -16.582 1.00 91.69 204 GLY A N 1
ATOM 1615 C CA . GLY A 1 204 ? -2.221 -1.999 -15.916 1.00 91.69 204 GLY A CA 1
ATOM 1616 C C . GLY A 1 204 ? -2.906 -3.092 -16.729 1.00 91.69 204 GLY A C 1
ATOM 1617 O O . GLY A 1 204 ? -3.608 -2.870 -17.725 1.00 91.69 204 GLY A O 1
ATOM 1618 N N . GLU A 1 205 ? -2.702 -4.323 -16.286 1.00 92.94 205 GLU A N 1
ATOM 1619 C CA . GLU A 1 205 ? -3.258 -5.498 -16.935 1.00 92.94 205 GLU A CA 1
ATOM 1620 C C . GLU A 1 205 ? -4.669 -5.765 -16.435 1.00 92.94 205 GLU A C 1
ATOM 1622 O O . GLU A 1 205 ? -4.934 -5.756 -15.235 1.00 92.94 205 GLU A O 1
ATOM 1627 N N . ARG A 1 206 ? -5.585 -6.060 -17.356 1.00 95.69 206 ARG A N 1
ATOM 1628 C CA . ARG A 1 206 ? -6.941 -6.464 -16.993 1.00 95.69 206 ARG A CA 1
ATOM 1629 C C . ARG A 1 206 ? -6.922 -7.800 -16.247 1.00 95.69 206 ARG A C 1
ATOM 1631 O O . ARG A 1 206 ? -6.201 -8.726 -16.625 1.00 95.69 206 ARG A O 1
ATOM 1638 N N . ARG A 1 207 ? -7.764 -7.898 -15.221 1.00 96.31 207 ARG A N 1
ATOM 1639 C CA . ARG A 1 207 ? -8.025 -9.114 -14.449 1.00 96.31 207 ARG A CA 1
ATOM 1640 C C . ARG A 1 207 ? -9.521 -9.368 -14.350 1.00 96.31 207 ARG A C 1
ATOM 1642 O O . ARG A 1 207 ? -10.330 -8.443 -14.396 1.00 96.31 207 ARG A O 1
ATOM 1649 N N . GLU A 1 208 ? -9.886 -10.635 -14.234 1.00 95.25 208 GLU A N 1
ATOM 1650 C CA . GLU A 1 208 ? -11.257 -11.045 -13.951 1.00 95.25 208 GLU A CA 1
ATOM 1651 C C . GLU A 1 208 ? -11.333 -11.501 -12.499 1.00 95.25 208 GLU A C 1
ATOM 1653 O O . GLU A 1 208 ? -10.618 -12.413 -12.090 1.00 95.25 208 GLU A O 1
ATOM 1658 N N . LEU A 1 209 ? -12.190 -10.847 -11.715 1.00 94.00 209 LEU A N 1
ATOM 1659 C CA . LEU A 1 209 ? -12.457 -11.229 -10.334 1.00 94.00 209 LEU A CA 1
ATOM 1660 C C . LEU A 1 209 ? -13.819 -11.908 -10.263 1.00 94.00 209 LEU A C 1
ATOM 1662 O O . LEU A 1 209 ? -14.821 -11.385 -10.756 1.00 94.00 209 LEU A O 1
ATOM 1666 N N . THR A 1 210 ? -13.852 -13.094 -9.660 1.00 93.50 210 THR A N 1
ATOM 1667 C CA . THR A 1 210 ? -15.095 -13.844 -9.475 1.00 93.50 210 THR A CA 1
ATOM 1668 C C . THR A 1 210 ? -15.933 -13.229 -8.358 1.00 93.50 210 THR A C 1
ATOM 1670 O O . THR A 1 210 ? -15.419 -12.563 -7.459 1.00 93.50 210 THR A O 1
ATOM 1673 N N . THR A 1 211 ? -17.238 -13.510 -8.354 1.00 91.31 211 THR A N 1
ATOM 1674 C CA . THR A 1 211 ? -18.115 -13.123 -7.237 1.00 91.31 211 THR A CA 1
ATOM 1675 C C . THR A 1 211 ? -17.629 -13.699 -5.905 1.00 91.31 211 THR A C 1
ATOM 1677 O O . THR A 1 211 ? -17.726 -13.023 -4.889 1.00 91.31 211 THR A O 1
ATOM 1680 N N . ALA A 1 212 ? -17.057 -14.909 -5.910 1.00 88.44 212 ALA A N 1
ATOM 1681 C CA . ALA A 1 212 ? -16.478 -15.518 -4.714 1.00 88.44 212 ALA A CA 1
ATOM 1682 C C . ALA A 1 212 ? -15.264 -14.726 -4.199 1.00 88.44 212 ALA A C 1
ATOM 1684 O O . ALA A 1 212 ? -15.195 -14.433 -3.011 1.00 88.44 212 ALA A O 1
ATOM 1685 N N . ALA A 1 213 ? -14.364 -14.296 -5.092 1.00 88.56 213 ALA A N 1
ATOM 1686 C CA . ALA A 1 213 ? -13.200 -13.483 -4.729 1.00 88.56 213 ALA A CA 1
ATOM 1687 C C . ALA A 1 213 ? -13.578 -12.102 -4.161 1.00 88.56 213 ALA A C 1
ATOM 1689 O O . ALA A 1 213 ? -12.798 -11.513 -3.421 1.00 88.56 213 ALA A O 1
ATOM 1690 N N . LEU A 1 214 ? -14.768 -11.593 -4.496 1.00 93.00 214 LEU A N 1
ATOM 1691 C CA . LEU A 1 214 ? -15.292 -10.308 -4.026 1.00 93.00 214 LEU A CA 1
ATOM 1692 C C . LEU A 1 214 ? -16.259 -10.430 -2.839 1.00 93.00 214 LEU A C 1
ATOM 1694 O O . LEU A 1 214 ? -16.677 -9.407 -2.301 1.00 93.00 214 LEU A O 1
ATOM 1698 N N . ALA A 1 215 ? -16.617 -11.648 -2.417 1.00 89.75 215 ALA A N 1
ATOM 1699 C CA . ALA A 1 215 ? -17.635 -11.876 -1.390 1.00 89.75 215 ALA A CA 1
ATOM 1700 C C . ALA A 1 215 ? -17.281 -11.217 -0.046 1.00 89.75 215 ALA A C 1
ATOM 1702 O O . ALA A 1 215 ? -18.168 -10.738 0.661 1.00 89.75 215 ALA A O 1
ATOM 1703 N N . TYR A 1 216 ? -15.984 -11.123 0.272 1.00 89.12 216 TYR A N 1
ATOM 1704 C CA . TYR A 1 216 ? -15.493 -10.481 1.492 1.00 89.12 216 TYR A CA 1
ATOM 1705 C C . TYR A 1 216 ? -15.911 -9.006 1.606 1.00 89.12 216 TYR A C 1
ATOM 1707 O O . TYR A 1 216 ? -16.095 -8.506 2.710 1.00 89.12 216 TYR A O 1
ATOM 1715 N N . ARG A 1 217 ? -16.135 -8.308 0.483 1.00 90.44 217 ARG A N 1
ATOM 1716 C CA . ARG A 1 217 ? -16.506 -6.884 0.490 1.00 90.44 217 ARG A CA 1
ATOM 1717 C C . ARG A 1 217 ? -17.894 -6.619 1.070 1.00 90.44 217 ARG A C 1
ATOM 1719 O O . ARG A 1 217 ? -18.169 -5.500 1.473 1.00 90.44 217 ARG A O 1
ATOM 1726 N N . SER A 1 218 ? -18.760 -7.631 1.121 1.00 90.25 218 SER A N 1
ATOM 1727 C CA . SER A 1 218 ? -20.066 -7.547 1.790 1.00 90.25 218 SER A CA 1
ATOM 1728 C C . SER A 1 218 ? -20.045 -8.131 3.205 1.00 90.25 218 SER A C 1
ATOM 1730 O O . SER A 1 218 ? -21.042 -8.047 3.918 1.00 90.25 218 SER A O 1
ATOM 1732 N N . LEU A 1 219 ? -18.931 -8.740 3.627 1.00 88.69 219 LEU A N 1
ATOM 1733 C CA . LEU A 1 219 ? -18.831 -9.418 4.918 1.00 88.69 219 LEU A CA 1
ATOM 1734 C C . LEU A 1 219 ? -18.960 -8.438 6.088 1.00 88.69 219 LEU A C 1
ATOM 1736 O O . LEU A 1 219 ? -19.628 -8.761 7.068 1.00 88.69 219 LEU A O 1
ATOM 1740 N N . GLY A 1 220 ? -18.366 -7.246 5.967 1.00 88.62 220 GLY A N 1
ATOM 1741 C CA . GLY A 1 220 ? -18.482 -6.177 6.962 1.00 88.62 220 GLY A CA 1
ATOM 1742 C C . GLY A 1 220 ? -19.935 -5.759 7.189 1.00 88.62 220 GLY A C 1
ATOM 1743 O O . GLY A 1 220 ? -20.403 -5.797 8.323 1.00 88.62 220 GLY A O 1
ATOM 1744 N N . ASP A 1 221 ? -20.682 -5.486 6.114 1.00 90.19 221 ASP A N 1
ATOM 1745 C CA . ASP A 1 221 ? -22.106 -5.120 6.185 1.00 90.19 221 ASP A CA 1
ATOM 1746 C C . ASP A 1 221 ? -22.956 -6.229 6.819 1.00 90.19 221 ASP A C 1
ATOM 1748 O O . ASP A 1 221 ? -23.794 -5.969 7.684 1.00 90.19 221 ASP A O 1
ATOM 1752 N N . ILE A 1 222 ? -22.720 -7.486 6.426 1.00 90.81 222 ILE A N 1
ATOM 1753 C CA . ILE A 1 222 ? -23.426 -8.646 6.987 1.00 90.81 222 ILE A CA 1
ATOM 1754 C C . ILE A 1 222 ? -23.152 -8.758 8.492 1.00 90.81 222 ILE A C 1
ATOM 1756 O O . ILE A 1 222 ? -24.082 -8.919 9.284 1.00 90.81 222 ILE A O 1
ATOM 1760 N N . ARG A 1 223 ? -21.885 -8.643 8.906 1.00 90.94 223 ARG A N 1
ATOM 1761 C CA . ARG A 1 223 ? -21.484 -8.683 10.319 1.00 90.94 223 ARG A CA 1
ATOM 1762 C C . ARG A 1 223 ? -22.075 -7.512 11.103 1.00 90.94 223 ARG A C 1
ATOM 1764 O O . ARG A 1 223 ? -22.625 -7.734 12.180 1.00 90.94 223 ARG A O 1
ATOM 1771 N N . ALA A 1 224 ? -22.035 -6.301 10.551 1.00 92.31 224 ALA A N 1
ATOM 1772 C CA . ALA A 1 224 ? -22.604 -5.104 11.162 1.00 92.31 224 ALA A CA 1
ATOM 1773 C C . ALA A 1 224 ? -24.109 -5.266 11.422 1.00 92.31 224 ALA A C 1
ATOM 1775 O O . ALA A 1 224 ? -24.569 -4.966 12.519 1.00 92.31 224 ALA A O 1
ATOM 1776 N N . GLN A 1 225 ? -24.868 -5.824 10.472 1.00 92.62 225 GLN A N 1
ATOM 1777 C CA . GLN A 1 225 ? -26.299 -6.105 10.650 1.00 92.62 225 GLN A CA 1
ATOM 1778 C C . GLN A 1 225 ? -26.566 -7.133 11.759 1.00 92.62 225 GLN A C 1
ATOM 1780 O O . GLN A 1 225 ? -27.473 -6.952 12.578 1.00 92.62 225 GLN A O 1
ATOM 1785 N N . VAL A 1 226 ? -25.780 -8.214 11.805 1.00 92.50 226 VAL A N 1
ATOM 1786 C CA . VAL A 1 226 ? -25.897 -9.255 12.841 1.00 92.50 226 VAL A CA 1
ATOM 1787 C C . VAL A 1 226 ? -25.624 -8.670 14.227 1.00 92.50 226 VAL A C 1
ATOM 1789 O O . VAL A 1 226 ? -26.395 -8.920 15.160 1.00 92.50 226 VAL A O 1
ATOM 1792 N N . ILE A 1 227 ? -24.569 -7.861 14.352 1.00 94.56 227 ILE A N 1
ATOM 1793 C CA . ILE A 1 227 ? -24.190 -7.210 15.610 1.00 94.56 227 ILE A CA 1
ATOM 1794 C C . ILE A 1 227 ? -25.220 -6.167 16.008 1.00 94.56 227 ILE A C 1
ATOM 1796 O O . ILE A 1 227 ? -25.652 -6.181 17.153 1.00 94.56 227 ILE A O 1
ATOM 1800 N N . ALA A 1 228 ? -25.686 -5.327 15.087 1.00 95.44 228 ALA A N 1
ATOM 1801 C CA . ALA A 1 228 ? -26.703 -4.324 15.377 1.00 95.44 228 ALA A CA 1
ATOM 1802 C C . ALA A 1 228 ? -27.978 -4.966 15.939 1.00 95.44 228 ALA A C 1
ATOM 1804 O O . ALA A 1 228 ? -28.501 -4.524 16.961 1.00 95.44 228 ALA A O 1
ATOM 1805 N N . ALA A 1 229 ? -28.428 -6.076 15.347 1.00 94.81 229 ALA A N 1
ATOM 1806 C CA . ALA A 1 229 ? -29.581 -6.815 15.849 1.00 94.81 229 ALA A CA 1
ATOM 1807 C C . ALA A 1 229 ? -29.335 -7.435 17.239 1.00 94.81 229 ALA A C 1
ATOM 1809 O O . ALA A 1 229 ? -30.264 -7.538 18.044 1.00 94.81 229 ALA A O 1
ATOM 1810 N N . ALA A 1 230 ? -28.112 -7.892 17.530 1.00 95.19 230 ALA A N 1
ATOM 1811 C CA . ALA A 1 230 ? -27.740 -8.377 18.860 1.00 95.19 230 ALA A CA 1
ATOM 1812 C C . ALA A 1 230 ? -27.658 -7.234 19.883 1.00 95.19 230 ALA A C 1
ATOM 1814 O O . ALA A 1 230 ? -28.154 -7.383 21.001 1.00 95.19 230 ALA A O 1
ATOM 1815 N N . ALA A 1 231 ? -27.105 -6.093 19.476 1.00 95.81 231 ALA A N 1
ATOM 1816 C CA . ALA A 1 231 ? -26.973 -4.886 20.270 1.00 95.81 231 ALA A CA 1
ATOM 1817 C C . ALA A 1 231 ? -28.337 -4.331 20.680 1.00 95.81 231 ALA A C 1
ATOM 1819 O O . ALA A 1 231 ? -28.535 -4.046 21.856 1.00 95.81 231 ALA A O 1
ATOM 1820 N N . ASP A 1 232 ? -29.297 -4.273 19.755 1.00 95.69 232 ASP A N 1
ATOM 1821 C CA . ASP A 1 232 ? -30.665 -3.830 20.044 1.00 95.69 232 ASP A CA 1
ATOM 1822 C C . ASP A 1 232 ? -31.330 -4.693 21.109 1.00 95.69 232 ASP A C 1
ATOM 1824 O O . ASP A 1 232 ? -31.822 -4.183 22.114 1.00 95.69 232 ASP A O 1
ATOM 1828 N N . ARG A 1 233 ? -31.284 -6.019 20.932 1.00 96.12 233 ARG A N 1
ATOM 1829 C CA . ARG A 1 233 ? -31.866 -6.959 21.898 1.00 96.12 233 ARG A CA 1
ATOM 1830 C C . ARG A 1 233 ? -31.206 -6.843 23.269 1.00 96.12 233 ARG A C 1
ATOM 1832 O O . ARG A 1 233 ? -31.897 -6.868 24.285 1.00 96.12 233 ARG A O 1
ATOM 1839 N N . ALA A 1 234 ? -29.879 -6.734 23.305 1.00 95.00 234 ALA A N 1
ATOM 1840 C CA . ALA A 1 234 ? -29.131 -6.619 24.551 1.00 95.00 234 ALA A CA 1
ATOM 1841 C C . ALA A 1 234 ? -29.402 -5.281 25.254 1.00 95.00 234 ALA A C 1
ATOM 1843 O O . ALA A 1 234 ? -29.617 -5.261 26.466 1.00 95.00 234 ALA A O 1
ATOM 1844 N N . PHE A 1 235 ? -29.478 -4.183 24.501 1.00 95.06 235 PHE A N 1
ATOM 1845 C CA . PHE A 1 235 ? -29.766 -2.863 25.045 1.00 95.06 235 PHE A CA 1
ATOM 1846 C C . PHE A 1 235 ? -31.200 -2.757 25.566 1.00 95.06 235 PHE A C 1
ATOM 1848 O O . PHE A 1 235 ? -31.414 -2.281 26.679 1.00 95.06 235 PHE A O 1
ATOM 1855 N N . GLU A 1 236 ? -32.185 -3.262 24.820 1.00 95.00 236 GLU A N 1
ATOM 1856 C CA . GLU A 1 236 ? -33.574 -3.345 25.284 1.00 95.00 236 GLU A CA 1
ATOM 1857 C C . GLU A 1 236 ? -33.693 -4.198 26.554 1.00 95.00 236 GLU A C 1
ATOM 1859 O O . GLU A 1 236 ? -34.363 -3.794 27.506 1.00 95.00 236 GLU A O 1
ATOM 1864 N N . SER A 1 237 ? -32.994 -5.338 26.611 1.00 94.25 237 SER A N 1
ATOM 1865 C CA . SER A 1 237 ? -32.949 -6.186 27.806 1.00 94.25 237 SER A CA 1
ATOM 1866 C C . SER A 1 237 ? -32.321 -5.461 28.999 1.00 94.25 237 SER A C 1
ATOM 1868 O O . SER A 1 237 ? -32.851 -5.539 30.107 1.00 94.25 237 SER A O 1
ATOM 1870 N N . PHE A 1 238 ? -31.226 -4.726 28.788 1.00 94.56 238 PHE A N 1
ATOM 1871 C CA . PHE A 1 238 ? -30.577 -3.926 29.827 1.00 94.56 238 PHE A CA 1
ATOM 1872 C C . PHE A 1 238 ? -31.506 -2.821 30.354 1.00 94.56 238 PHE A C 1
ATOM 1874 O O . PHE A 1 238 ? -31.620 -2.612 31.565 1.00 94.56 238 PHE A O 1
ATOM 1881 N N . LEU A 1 239 ? -32.206 -2.115 29.460 1.00 93.19 239 LEU A N 1
ATOM 1882 C CA . LEU A 1 239 ? -33.168 -1.078 29.840 1.00 93.19 239 LEU A CA 1
ATOM 1883 C C . LEU A 1 239 ? -34.365 -1.664 30.601 1.00 93.19 239 LEU A C 1
ATOM 1885 O O . LEU A 1 239 ? -34.835 -1.047 31.554 1.00 93.19 239 LEU A O 1
ATOM 1889 N N . ALA A 1 240 ? -34.837 -2.855 30.227 1.00 92.88 240 ALA A N 1
ATOM 1890 C CA . ALA A 1 240 ? -35.894 -3.554 30.953 1.00 92.88 240 ALA A CA 1
ATOM 1891 C C . ALA A 1 240 ? -35.443 -3.989 32.360 1.00 92.88 240 ALA A C 1
ATOM 1893 O O . ALA A 1 240 ? -36.202 -3.837 33.315 1.00 92.88 240 ALA A O 1
ATOM 1894 N N . GLU A 1 241 ? -34.204 -4.471 32.508 1.00 91.50 241 GLU A N 1
ATOM 1895 C CA . GLU A 1 241 ? -33.608 -4.850 33.800 1.00 91.50 241 GLU A CA 1
ATOM 1896 C C . GLU A 1 241 ? -33.444 -3.640 34.737 1.00 91.50 241 GLU A C 1
ATOM 1898 O O . GLU A 1 241 ? -33.647 -3.739 35.947 1.00 91.50 241 GLU A O 1
ATOM 1903 N N . THR A 1 242 ? -33.097 -2.479 34.176 1.00 88.81 242 THR A N 1
ATOM 1904 C CA . THR A 1 242 ? -32.832 -1.238 34.925 1.00 88.81 242 THR A CA 1
ATOM 1905 C C . THR A 1 242 ? -34.046 -0.310 35.034 1.00 88.81 242 THR A C 1
ATOM 1907 O O . THR A 1 242 ? -33.956 0.743 35.665 1.00 88.81 242 THR A O 1
ATOM 1910 N N . GLY A 1 243 ? -35.197 -0.688 34.471 1.00 82.38 243 GLY A N 1
ATOM 1911 C CA . GLY A 1 243 ? -36.361 0.188 34.299 1.00 82.38 243 GLY A CA 1
ATOM 1912 C C . GLY A 1 243 ? -36.883 0.831 35.588 1.00 82.38 243 GLY A C 1
ATOM 1913 O O . GLY A 1 243 ? -37.230 2.010 35.582 1.00 82.38 243 GLY A O 1
ATOM 1914 N N . ASP A 1 244 ? -36.863 0.107 36.710 1.00 81.81 244 ASP A N 1
ATOM 1915 C CA . ASP A 1 244 ? -37.325 0.622 38.010 1.00 81.81 244 ASP A CA 1
ATOM 1916 C C . ASP A 1 244 ? -36.386 1.692 38.606 1.00 81.81 244 ASP A C 1
ATOM 1918 O O . ASP A 1 244 ? -36.809 2.543 39.397 1.00 81.81 244 ASP A O 1
ATOM 1922 N N . SER A 1 245 ? -35.099 1.664 38.241 1.00 82.75 245 SER A N 1
ATOM 1923 C CA . SER A 1 245 ? -34.079 2.609 38.714 1.00 82.75 245 SER A CA 1
ATOM 1924 C C . SER A 1 245 ? -33.771 3.724 37.708 1.00 82.75 245 SER A C 1
ATOM 1926 O O . SER A 1 245 ? -33.164 4.734 38.091 1.00 82.75 245 SER A O 1
ATOM 1928 N N . LEU A 1 246 ? -34.210 3.565 36.455 1.00 89.50 246 LEU A N 1
ATOM 1929 C CA . LEU A 1 246 ? -34.029 4.521 35.372 1.00 89.50 246 LEU A CA 1
ATOM 1930 C C . LEU A 1 246 ? -34.938 5.742 35.558 1.00 89.50 246 LEU A C 1
ATOM 1932 O O . LEU A 1 246 ? -36.166 5.661 35.606 1.00 89.50 246 LEU A O 1
ATOM 1936 N N . LEU A 1 247 ? -34.325 6.917 35.650 1.00 89.06 247 LEU A N 1
ATOM 1937 C CA . LEU A 1 247 ? -35.038 8.180 35.738 1.00 89.06 247 LEU A CA 1
ATOM 1938 C C . LEU A 1 247 ? -35.706 8.499 34.391 1.00 89.06 247 LEU A C 1
ATOM 1940 O O . LEU A 1 247 ? -35.039 8.602 33.366 1.00 89.06 247 LEU A O 1
ATOM 1944 N N . THR A 1 248 ? -37.023 8.701 34.396 1.00 79.81 248 THR A N 1
ATOM 1945 C CA . THR A 1 248 ? -37.814 8.913 33.169 1.00 79.81 248 THR A CA 1
ATOM 1946 C C . THR A 1 248 ? -37.630 10.306 32.558 1.00 79.81 248 THR A C 1
ATOM 1948 O O . THR A 1 248 ? -37.885 10.495 31.374 1.00 79.81 248 THR A O 1
ATOM 1951 N N . ALA A 1 249 ? -37.211 11.288 33.361 1.00 80.75 249 ALA A N 1
ATOM 1952 C CA . ALA A 1 249 ? -36.982 12.663 32.932 1.00 80.75 249 ALA A CA 1
ATOM 1953 C C . ALA A 1 249 ? -35.706 13.208 33.578 1.00 80.75 249 ALA A C 1
ATOM 1955 O O . ALA A 1 249 ? -35.708 13.601 34.745 1.00 80.75 249 ALA A O 1
ATOM 1956 N N . THR A 1 250 ? -34.616 13.218 32.819 1.00 80.88 250 THR A N 1
ATOM 1957 C CA . THR A 1 250 ? -33.319 13.740 33.249 1.00 80.88 250 THR A CA 1
ATOM 1958 C C . THR A 1 250 ? -33.187 15.235 32.975 1.00 80.88 250 THR A C 1
ATOM 1960 O O . THR A 1 250 ? -33.468 15.672 31.860 1.00 80.88 250 THR A O 1
ATOM 1963 N N . PRO A 1 251 ? -32.704 16.043 33.938 1.00 83.56 251 PRO A N 1
ATOM 1964 C CA . PRO A 1 251 ? -32.272 17.407 33.649 1.00 83.56 251 PRO A CA 1
ATOM 1965 C C . PRO A 1 251 ? -31.167 17.393 32.592 1.00 83.56 251 PRO A C 1
ATOM 1967 O O . PRO A 1 251 ? -30.223 16.621 32.723 1.00 83.56 251 PRO A O 1
ATOM 1970 N N . ASN A 1 252 ? -31.260 18.242 31.568 1.00 79.75 252 ASN A N 1
ATOM 1971 C CA . ASN A 1 252 ? -30.340 18.188 30.423 1.00 79.75 252 ASN A CA 1
ATOM 1972 C C . ASN A 1 252 ? -28.913 18.673 30.738 1.00 79.75 252 ASN A C 1
ATOM 1974 O O . ASN A 1 252 ? -27.960 18.164 30.153 1.00 79.75 252 ASN A O 1
ATOM 1978 N N . SER A 1 253 ? -28.759 19.656 31.634 1.00 89.00 253 SER A N 1
ATOM 1979 C CA . SER A 1 253 ? -27.480 20.350 31.868 1.00 89.00 253 SER A CA 1
ATOM 1980 C C . SER A 1 253 ? -27.300 20.787 33.333 1.00 89.00 253 SER A C 1
ATOM 1982 O O . SER A 1 253 ? -27.158 21.985 33.572 1.00 89.00 253 SER A O 1
ATOM 1984 N N . PRO A 1 254 ? -27.339 19.873 34.323 1.00 91.12 254 PRO A N 1
ATOM 1985 C CA . PRO A 1 254 ? -27.208 20.258 35.730 1.00 91.12 254 PRO A CA 1
ATOM 1986 C C . PRO A 1 254 ? -25.847 20.912 36.004 1.00 91.12 254 PRO A C 1
ATOM 1988 O O . PRO A 1 254 ? -24.815 20.414 35.541 1.00 91.12 254 PRO A O 1
ATOM 1991 N N . ASN A 1 255 ? -25.842 22.009 36.761 1.00 92.44 255 ASN A N 1
ATOM 1992 C CA . ASN A 1 255 ? -24.631 22.638 37.272 1.00 92.44 255 ASN A CA 1
ATOM 1993 C C . ASN A 1 255 ? -24.397 22.199 38.720 1.00 92.44 255 ASN A C 1
ATOM 1995 O O . ASN A 1 255 ? -25.101 22.623 39.633 1.00 92.44 255 ASN A O 1
ATOM 1999 N N . ALA A 1 256 ? -23.373 21.376 38.944 1.00 89.75 256 ALA A N 1
ATOM 2000 C CA . ALA A 1 256 ? -23.124 20.751 40.244 1.00 89.75 256 ALA A CA 1
ATOM 2001 C C . ALA A 1 256 ? -22.763 21.735 41.379 1.00 89.75 256 ALA A C 1
ATOM 2003 O O . ALA A 1 256 ? -22.725 21.329 42.539 1.00 89.75 256 ALA A O 1
ATOM 2004 N N . PHE A 1 257 ? -22.478 23.004 41.062 1.00 88.50 257 PHE A N 1
ATOM 2005 C CA . PHE A 1 257 ? -22.135 24.042 42.040 1.00 88.50 257 PHE A CA 1
ATOM 2006 C C . PHE A 1 257 ? -23.239 25.094 42.230 1.00 88.50 257 PHE A C 1
ATOM 2008 O O . PHE A 1 257 ? -23.170 25.868 43.185 1.00 88.50 257 PHE A O 1
ATOM 2015 N N . GLU A 1 258 ? -24.235 25.138 41.341 1.00 90.25 258 GLU A N 1
ATOM 2016 C CA . GLU A 1 258 ? -25.337 26.113 41.382 1.00 90.25 258 GLU A CA 1
ATOM 2017 C C . GLU A 1 258 ? -26.692 25.454 41.690 1.00 90.25 258 GLU A C 1
ATOM 2019 O O . GLU A 1 258 ? -27.529 26.071 42.350 1.00 90.25 258 GLU A O 1
ATOM 2024 N N . ASP A 1 259 ? -26.892 24.203 41.266 1.00 90.56 259 ASP A N 1
ATOM 2025 C CA . ASP A 1 259 ? -28.154 23.471 41.392 1.00 90.56 259 ASP A CA 1
ATOM 2026 C C . ASP A 1 259 ? -28.138 22.462 42.558 1.00 90.56 259 ASP A C 1
ATOM 2028 O O . ASP A 1 259 ? -27.103 21.887 42.901 1.00 90.56 259 ASP A O 1
ATOM 2032 N N . ASP A 1 260 ? -29.313 22.163 43.132 1.00 89.88 260 ASP A N 1
ATOM 2033 C CA . ASP A 1 260 ? -29.471 21.029 44.056 1.00 89.88 260 ASP A CA 1
ATOM 2034 C C . ASP A 1 260 ? -29.568 19.707 43.282 1.00 89.88 260 ASP A C 1
ATOM 2036 O O . ASP A 1 260 ? -30.628 19.318 42.783 1.00 89.88 260 ASP A O 1
ATOM 2040 N N . ILE A 1 261 ? -28.449 18.988 43.218 1.00 90.31 261 ILE A N 1
ATOM 2041 C CA . ILE A 1 261 ? -28.333 17.701 42.521 1.00 90.31 261 ILE A CA 1
ATOM 2042 C C . ILE A 1 261 ? -28.681 16.490 43.400 1.00 90.31 261 ILE A C 1
ATOM 2044 O O . ILE A 1 261 ? -28.619 15.358 42.920 1.00 90.31 261 ILE A O 1
ATOM 2048 N N . SER A 1 262 ? -29.066 16.684 44.668 1.00 90.12 262 SER A N 1
ATOM 2049 C CA . SER A 1 262 ? -29.246 15.590 45.643 1.00 90.12 262 SER A CA 1
ATOM 2050 C C . SER A 1 262 ? -30.271 14.545 45.196 1.00 90.12 262 SER A C 1
ATOM 2052 O O . SER A 1 262 ? -30.134 13.361 45.489 1.00 90.12 262 SER A O 1
ATOM 2054 N N . HIS A 1 263 ? -31.286 14.978 44.445 1.00 89.38 263 HIS A N 1
ATOM 2055 C CA . HIS A 1 263 ? -32.334 14.119 43.894 1.00 89.38 263 HIS A CA 1
ATOM 2056 C C . HIS A 1 263 ? -31.867 13.245 42.714 1.00 89.38 263 HIS A C 1
ATOM 2058 O O . HIS A 1 263 ? -32.557 12.289 42.356 1.00 89.38 263 HIS A O 1
ATOM 2064 N N . LEU A 1 264 ? -30.721 13.568 42.104 1.00 90.88 264 LEU A N 1
ATOM 2065 C CA . LEU A 1 264 ? -30.132 12.816 40.995 1.00 90.88 264 LEU A CA 1
ATOM 2066 C C . LEU A 1 264 ? -29.156 11.745 41.484 1.00 90.88 264 LEU A C 1
ATOM 2068 O O . LEU A 1 264 ? -29.034 10.710 40.839 1.00 90.88 264 LEU A O 1
ATOM 2072 N N . ILE A 1 265 ? -28.478 11.973 42.611 1.00 92.75 265 ILE A N 1
ATOM 2073 C CA . ILE A 1 265 ? -27.433 11.082 43.134 1.00 92.75 265 ILE A CA 1
ATOM 2074 C C . ILE A 1 265 ? -27.969 9.653 43.312 1.00 92.75 265 ILE A C 1
ATOM 2076 O O . ILE A 1 265 ? -29.023 9.428 43.906 1.00 92.75 265 ILE A O 1
ATOM 2080 N N . GLY A 1 266 ? -27.227 8.671 42.794 1.00 91.69 266 GLY A N 1
ATOM 2081 C CA . GLY A 1 266 ? -27.568 7.249 42.856 1.00 91.69 266 GLY A CA 1
ATOM 2082 C C . GLY A 1 266 ? -28.672 6.813 41.888 1.00 91.69 266 GLY A C 1
ATOM 2083 O O . GLY A 1 266 ? -28.970 5.621 41.810 1.00 91.69 266 GLY A O 1
ATOM 2084 N N . ARG A 1 267 ? -29.285 7.739 41.138 1.00 92.75 267 ARG A N 1
ATOM 2085 C CA . ARG A 1 267 ? -30.269 7.408 40.100 1.00 92.75 267 ARG A CA 1
ATOM 2086 C C . ARG A 1 267 ? -29.554 6.955 38.833 1.00 92.75 267 ARG A C 1
ATOM 2088 O O . ARG A 1 267 ? -28.493 7.479 38.487 1.00 92.75 267 ARG A O 1
ATOM 2095 N N . THR A 1 268 ? -30.166 6.002 38.137 1.00 95.06 268 THR A N 1
ATOM 2096 C CA . THR A 1 268 ? -29.704 5.581 36.814 1.00 95.06 268 THR A CA 1
ATOM 2097 C C . THR A 1 268 ? -30.314 6.508 35.778 1.00 95.06 268 THR A C 1
ATOM 2099 O O . THR A 1 268 ? -31.508 6.804 35.838 1.00 95.06 268 THR A O 1
ATOM 2102 N N . ILE A 1 269 ? -29.510 6.990 34.839 1.00 95.12 269 ILE A N 1
ATOM 2103 C CA . ILE A 1 269 ? -29.957 7.899 33.789 1.00 95.12 269 ILE A CA 1
ATOM 2104 C C . ILE A 1 269 ? -29.456 7.447 32.426 1.00 95.12 269 ILE A C 1
ATOM 2106 O O . ILE A 1 269 ? -28.378 6.864 32.324 1.00 95.12 269 ILE A O 1
ATOM 2110 N N . ARG A 1 270 ? -30.227 7.765 31.386 1.00 94.75 270 ARG A N 1
ATOM 2111 C CA . ARG A 1 270 ? -29.841 7.626 29.982 1.00 94.75 270 ARG A CA 1
ATOM 2112 C C . ARG A 1 270 ? -29.504 9.009 29.433 1.00 94.75 270 ARG A C 1
ATOM 2114 O O . ARG A 1 270 ? -30.309 9.933 29.559 1.00 94.75 270 ARG A O 1
ATOM 2121 N N . LEU A 1 271 ? -28.302 9.156 28.891 1.00 94.25 271 LEU A N 1
ATOM 2122 C CA . LEU A 1 271 ? -27.854 10.384 28.242 1.00 94.25 271 LEU A CA 1
ATOM 2123 C C . LEU A 1 271 ? -28.276 10.390 26.764 1.00 94.25 271 LEU A C 1
ATOM 2125 O O . LEU A 1 271 ? -28.430 9.316 26.195 1.00 94.25 271 LEU A O 1
ATOM 2129 N N . PRO A 1 272 ? -28.461 11.561 26.131 1.00 92.62 272 PRO A N 1
ATOM 2130 C CA . PRO A 1 272 ? -28.530 11.660 24.673 1.00 92.62 272 PRO A CA 1
ATOM 2131 C C . PRO A 1 272 ? -27.212 11.223 24.011 1.00 92.62 272 PRO A C 1
ATOM 2133 O O . PRO A 1 272 ? -26.184 11.101 24.678 1.00 92.62 272 PRO A O 1
ATOM 2136 N N . GLU A 1 273 ? -27.238 11.042 22.687 1.00 93.19 273 GLU A N 1
ATOM 2137 C CA . GLU A 1 273 ? -26.035 10.756 21.897 1.00 93.19 273 GLU A CA 1
ATOM 2138 C C . GLU A 1 273 ? -24.954 11.832 22.091 1.00 93.19 273 GLU A C 1
ATOM 2140 O O . GLU A 1 273 ? -25.206 13.032 21.957 1.00 93.19 273 GLU A O 1
ATOM 2145 N N . ILE A 1 274 ? -23.730 11.380 22.348 1.00 94.62 274 ILE A N 1
ATOM 2146 C CA . ILE A 1 274 ? -22.522 12.187 22.505 1.00 94.62 274 ILE A CA 1
ATOM 2147 C C . ILE A 1 274 ? -21.592 11.849 21.338 1.00 94.62 274 ILE A C 1
ATOM 2149 O O . ILE A 1 274 ? -21.251 10.684 21.140 1.00 94.62 274 ILE A O 1
ATOM 2153 N N . GLY A 1 275 ? -21.174 12.841 20.557 1.00 91.19 275 GLY A N 1
ATOM 2154 C CA . GLY A 1 275 ? -20.184 12.673 19.497 1.00 91.19 275 GLY A CA 1
ATOM 2155 C C . GLY A 1 275 ? -18.816 13.242 19.875 1.00 91.19 275 GLY A C 1
ATOM 2156 O O . GLY A 1 275 ? -18.571 13.709 20.989 1.00 91.19 275 GLY A O 1
ATOM 2157 N N . ASN A 1 276 ? -17.910 13.268 18.896 1.00 86.38 276 ASN A N 1
ATOM 2158 C CA . ASN A 1 276 ? -16.557 13.813 19.061 1.00 86.38 276 ASN A CA 1
ATOM 2159 C C . ASN A 1 276 ? -16.544 15.310 19.427 1.00 86.38 276 ASN A C 1
ATOM 2161 O O . ASN A 1 276 ? -15.623 15.791 20.092 1.00 86.38 276 ASN A O 1
ATOM 2165 N N . ARG A 1 277 ? -17.577 16.068 19.035 1.00 87.69 277 ARG A N 1
ATOM 2166 C CA . ARG A 1 277 ? -17.702 17.492 19.386 1.00 87.69 277 ARG A CA 1
ATOM 2167 C C . ARG A 1 277 ? -18.013 17.691 20.860 1.00 87.69 277 ARG A C 1
ATOM 2169 O O . ARG A 1 277 ? -17.647 18.716 21.420 1.00 87.69 277 ARG A O 1
ATOM 2176 N N . GLU A 1 278 ? -18.615 16.716 21.509 1.00 91.50 278 GLU A N 1
ATOM 2177 C CA . GLU A 1 278 ? -19.005 16.770 22.910 1.00 91.50 278 GLU A CA 1
ATOM 2178 C C . GLU A 1 278 ? -17.909 16.226 23.848 1.00 91.50 278 GLU A C 1
ATOM 2180 O O . GLU A 1 278 ? -18.102 16.135 25.059 1.00 91.50 278 GLU A O 1
ATOM 2185 N N . VAL A 1 279 ? -16.722 15.918 23.317 1.00 93.19 279 VAL A N 1
ATOM 2186 C CA . VAL A 1 279 ? -15.535 15.600 24.118 1.00 93.19 279 VAL A CA 1
ATOM 2187 C C . VAL A 1 279 ? -14.860 16.887 24.593 1.00 93.19 279 VAL A C 1
ATOM 2189 O O . VAL A 1 279 ? -14.575 17.777 23.789 1.00 93.19 279 VAL A O 1
ATOM 2192 N N . LEU A 1 280 ? -14.585 16.968 25.895 1.00 93.62 280 LEU A N 1
ATOM 2193 C CA . LEU A 1 280 ? -13.783 18.026 26.513 1.00 93.62 280 LEU A CA 1
ATOM 2194 C C . LEU A 1 280 ? -12.352 17.546 26.743 1.00 93.62 280 LEU A C 1
ATOM 2196 O O . LEU A 1 280 ? -12.140 16.394 27.138 1.00 93.62 280 LEU A O 1
ATOM 2200 N N . PHE A 1 281 ? -11.387 18.446 26.564 1.00 92.06 281 PHE A N 1
ATOM 2201 C CA . PHE A 1 281 ? -9.970 18.166 26.790 1.00 92.06 281 PHE A CA 1
ATOM 2202 C C . PHE A 1 281 ? -9.423 18.993 27.952 1.00 92.06 281 PHE A C 1
ATOM 2204 O O . PHE A 1 281 ? -9.271 20.208 27.865 1.00 92.06 281 PHE A O 1
ATOM 2211 N N . GLU A 1 282 ? -9.085 18.306 29.036 1.00 88.81 282 GLU A N 1
ATOM 2212 C CA . GLU A 1 282 ? -8.328 18.840 30.163 1.00 88.81 282 GLU A CA 1
ATOM 2213 C C . GLU A 1 282 ? -6.856 18.418 30.008 1.00 88.81 282 GLU A C 1
ATOM 2215 O O . GLU A 1 282 ? -6.552 17.407 29.378 1.00 88.81 282 GLU A O 1
ATOM 2220 N N . THR A 1 283 ? -5.908 19.147 30.599 1.00 79.31 283 THR A N 1
ATOM 2221 C CA . THR A 1 283 ? -4.455 19.015 30.354 1.00 79.31 283 THR A CA 1
ATOM 2222 C C . THR A 1 283 ? -3.888 17.586 30.416 1.00 79.31 283 THR A C 1
ATOM 2224 O O . THR A 1 283 ? -2.830 17.326 29.849 1.00 79.31 283 THR A O 1
ATOM 2227 N N . ARG A 1 284 ? -4.539 16.661 31.135 1.00 80.31 284 ARG A N 1
ATOM 2228 C CA . ARG A 1 284 ? -4.135 15.246 31.249 1.00 80.31 284 ARG A CA 1
ATOM 2229 C C . ARG A 1 284 ? -5.278 14.245 31.060 1.00 80.31 284 ARG A C 1
ATOM 2231 O O . ARG A 1 284 ? -5.055 13.052 31.243 1.00 80.31 284 ARG A O 1
ATOM 2238 N N . LYS A 1 285 ? -6.494 14.709 30.769 1.00 89.38 285 LYS A N 1
ATOM 2239 C CA . LYS A 1 285 ? -7.707 13.882 30.751 1.00 89.38 285 LYS A CA 1
ATOM 2240 C C . LYS A 1 285 ? -8.645 14.332 29.649 1.00 89.38 285 LYS A C 1
ATOM 2242 O O . LYS A 1 285 ? -8.659 15.495 29.265 1.00 89.38 285 LYS A O 1
ATOM 2247 N N . SER A 1 286 ? -9.474 13.416 29.176 1.00 93.00 286 SER A N 1
ATOM 2248 C CA . SER A 1 286 ? -10.592 13.775 28.313 1.00 93.00 286 SER A CA 1
ATOM 2249 C C . SER A 1 286 ? -11.895 13.286 28.923 1.00 93.00 286 SER A C 1
ATOM 2251 O O . SER A 1 286 ? -11.921 12.307 29.669 1.00 93.00 286 SER A O 1
ATOM 2253 N N . TRP A 1 287 ? -12.973 14.005 28.639 1.00 95.38 287 TRP A N 1
ATOM 2254 C CA . TRP A 1 287 ? -14.272 13.772 29.254 1.00 95.38 287 TRP A CA 1
ATOM 2255 C C . TRP A 1 287 ? -15.346 13.717 28.177 1.00 95.38 287 TRP A C 1
ATOM 2257 O O . TRP A 1 287 ? -15.384 14.590 27.312 1.00 95.38 287 TRP A O 1
ATOM 2267 N N . PHE A 1 288 ? -16.238 12.729 28.240 1.00 95.81 288 PHE A N 1
ATOM 2268 C CA . PHE A 1 288 ? -17.507 12.830 27.522 1.00 95.81 288 PHE A CA 1
ATOM 2269 C C . PHE A 1 288 ? -18.409 13.801 28.271 1.00 95.81 288 PHE A C 1
ATOM 2271 O O . PHE A 1 288 ? -18.528 13.714 29.498 1.00 95.81 288 PHE A O 1
ATOM 2278 N N . ARG A 1 289 ? -19.052 14.708 27.536 1.00 94.94 289 ARG A N 1
ATOM 2279 C CA . ARG A 1 289 ? -19.992 15.676 28.089 1.00 94.94 289 ARG A CA 1
ATOM 2280 C C . ARG A 1 289 ? -21.363 15.509 27.450 1.00 94.94 289 ARG A C 1
ATOM 2282 O O . ARG A 1 289 ? -21.504 15.650 26.246 1.00 94.94 289 ARG A O 1
ATOM 2289 N N . SER A 1 290 ? -22.395 15.346 28.268 1.00 94.69 290 SER A N 1
ATOM 2290 C CA . SER A 1 290 ? -23.781 15.544 27.830 1.00 94.69 290 SER A CA 1
ATOM 2291 C C . SER A 1 290 ? -24.350 16.802 28.475 1.00 94.69 290 SER A C 1
ATOM 2293 O O . SER A 1 290 ? -24.465 16.863 29.698 1.00 94.69 290 SER A O 1
ATOM 2295 N N . GLY A 1 291 ? -24.711 17.799 27.668 1.00 91.19 291 GLY A N 1
ATOM 2296 C CA . GLY A 1 291 ? -25.317 19.051 28.127 1.00 91.19 291 GLY A CA 1
ATOM 2297 C C . GLY A 1 291 ? -24.751 20.288 27.429 1.00 91.19 291 GLY A C 1
ATOM 2298 O O . GLY A 1 291 ? -23.866 20.209 26.579 1.00 91.19 291 GLY A O 1
ATOM 2299 N N . THR A 1 292 ? -25.256 21.457 27.809 1.00 85.94 292 THR A N 1
ATOM 2300 C CA . THR A 1 292 ? -24.961 22.764 27.197 1.00 85.94 292 THR A CA 1
ATOM 2301 C C . THR A 1 292 ? -24.551 23.802 28.243 1.00 85.94 292 THR A C 1
ATOM 2303 O O . THR A 1 292 ? -24.834 23.652 29.429 1.00 85.94 292 THR A O 1
ATOM 2306 N N . GLY A 1 293 ? -23.928 24.903 27.810 1.00 87.69 293 GLY A N 1
ATOM 2307 C CA . GLY A 1 293 ? -23.589 26.023 28.698 1.00 87.69 293 GLY A CA 1
ATOM 2308 C C . GLY A 1 293 ? -22.482 25.676 29.696 1.00 87.69 293 GLY A C 1
ATOM 2309 O O . GLY A 1 293 ? -21.438 25.166 29.289 1.00 87.69 293 GLY A O 1
ATOM 2310 N N . THR A 1 294 ? -22.706 25.942 30.982 1.00 89.12 294 THR A N 1
ATOM 2311 C CA . THR A 1 294 ? -21.751 25.692 32.079 1.00 89.12 294 THR A CA 1
ATOM 2312 C C . THR A 1 294 ? -22.006 24.384 32.835 1.00 89.12 294 THR A C 1
ATOM 2314 O O . THR A 1 294 ? -21.161 23.989 33.629 1.00 89.12 294 THR A O 1
ATOM 2317 N N . GLY A 1 295 ? -23.121 23.689 32.583 1.00 92.31 295 GLY A N 1
ATOM 2318 C CA . GLY A 1 295 ? -23.490 22.427 33.237 1.00 92.31 295 GLY A CA 1
ATOM 2319 C C . GLY A 1 295 ? -23.455 21.213 32.302 1.00 92.31 295 GLY A C 1
ATOM 2320 O O . GLY A 1 295 ? -23.193 21.328 31.094 1.00 92.31 295 GLY A O 1
ATOM 2321 N N . GLY A 1 296 ? -23.725 20.036 32.867 1.00 94.81 296 GLY A N 1
ATOM 2322 C CA . GLY A 1 296 ? -23.813 18.770 32.135 1.00 94.81 296 GLY A CA 1
ATOM 2323 C C . GLY A 1 296 ? -23.452 17.540 32.964 1.00 94.81 296 GLY A C 1
ATOM 2324 O O . GLY A 1 296 ? -23.050 17.640 34.121 1.00 94.81 296 GLY A O 1
ATOM 2325 N N . TYR A 1 297 ? -23.562 16.372 32.339 1.00 96.19 297 TYR A N 1
ATOM 2326 C CA . TYR A 1 297 ? -23.026 15.115 32.857 1.00 96.19 297 TYR A CA 1
ATOM 2327 C C . TYR A 1 297 ? -21.648 14.855 32.270 1.00 96.19 297 TYR A C 1
ATOM 2329 O O . TYR A 1 297 ? -21.432 15.079 31.076 1.00 96.19 297 TYR A O 1
ATOM 2337 N N . LEU A 1 298 ? -20.735 14.382 33.111 1.00 96.31 298 LEU A N 1
ATOM 2338 C CA . LEU A 1 298 ? -19.333 14.181 32.772 1.00 96.31 298 LEU A CA 1
ATOM 2339 C C . LEU A 1 298 ? -18.911 12.738 33.057 1.00 96.31 298 LEU A C 1
ATOM 2341 O O . LEU A 1 298 ? -19.112 12.234 34.163 1.00 96.31 298 LEU A O 1
ATOM 2345 N N . ILE A 1 299 ? -18.290 12.100 32.065 1.00 96.00 299 ILE A N 1
ATOM 2346 C CA . ILE A 1 299 ? -17.710 10.754 32.174 1.00 96.00 299 ILE A CA 1
ATOM 2347 C C . ILE A 1 299 ? -16.223 10.848 31.838 1.00 96.00 299 ILE A C 1
ATOM 2349 O O . ILE A 1 299 ? -15.863 11.328 30.762 1.00 96.00 299 ILE A O 1
ATOM 2353 N N . ASP A 1 300 ? -15.362 10.401 32.752 1.00 94.25 300 ASP A N 1
ATOM 2354 C CA . ASP A 1 300 ? -13.912 10.377 32.541 1.00 94.25 300 ASP A CA 1
ATOM 2355 C C . ASP A 1 300 ? -13.566 9.277 31.528 1.00 94.25 300 ASP A C 1
ATOM 2357 O O . ASP A 1 300 ? -13.745 8.087 31.802 1.00 94.25 300 ASP A O 1
ATOM 2361 N N . ARG A 1 301 ? -13.044 9.673 30.361 1.00 93.75 301 ARG A N 1
ATOM 2362 C CA . ARG A 1 301 ? -12.668 8.755 29.274 1.00 93.75 301 ARG A CA 1
ATOM 2363 C C . ARG A 1 301 ? -11.507 7.836 29.633 1.00 93.75 301 ARG A C 1
ATOM 2365 O O . ARG A 1 301 ? -11.256 6.897 28.893 1.00 93.75 301 ARG A O 1
ATOM 2372 N N . THR A 1 302 ? -10.795 8.119 30.719 1.00 89.75 302 THR A N 1
ATOM 2373 C CA . THR A 1 302 ? -9.644 7.341 31.197 1.00 89.75 302 THR A CA 1
ATOM 2374 C C . THR A 1 302 ? -9.979 6.463 32.402 1.00 89.75 302 THR A C 1
ATOM 2376 O O . THR A 1 302 ? -9.098 5.798 32.940 1.00 89.75 302 THR A O 1
ATOM 2379 N N . SER A 1 303 ? -11.239 6.465 32.848 1.00 90.31 303 SER A N 1
ATOM 2380 C CA . SER A 1 303 ? -11.666 5.663 33.993 1.00 90.31 303 SER A CA 1
ATOM 2381 C C . SER A 1 303 ? -11.790 4.176 33.646 1.00 90.31 303 SER A C 1
ATOM 2383 O O . SER A 1 303 ? -12.205 3.822 32.541 1.00 90.31 303 SER A O 1
ATOM 2385 N N . ASP A 1 304 ? -11.481 3.303 34.613 1.00 90.06 304 ASP A N 1
ATOM 2386 C CA . ASP A 1 304 ? -11.582 1.844 34.453 1.00 90.06 304 ASP A CA 1
ATOM 2387 C C . ASP A 1 304 ? -12.943 1.368 33.895 1.00 90.06 304 ASP A C 1
ATOM 2389 O O . ASP A 1 304 ? -12.929 0.508 33.014 1.00 90.06 304 ASP A O 1
ATOM 2393 N N . PRO A 1 305 ? -14.107 1.933 34.296 1.00 90.25 305 PRO A N 1
ATOM 2394 C CA . PRO A 1 305 ? -15.410 1.538 33.749 1.00 90.25 305 PRO A CA 1
ATOM 2395 C C . PRO A 1 305 ? -15.586 1.791 32.247 1.00 90.25 305 PRO A C 1
ATOM 2397 O O . PRO A 1 305 ? -16.480 1.218 31.638 1.00 90.25 305 PRO A O 1
ATOM 2400 N N . VAL A 1 306 ? -14.772 2.661 31.639 1.00 91.06 306 VAL A N 1
ATOM 2401 C CA . VAL A 1 306 ? -14.847 2.975 30.203 1.00 91.06 306 VAL A CA 1
ATOM 2402 C C . VAL A 1 306 ? -13.874 2.117 29.391 1.00 91.06 306 VAL A C 1
ATOM 2404 O O . VAL A 1 306 ? -14.045 1.998 28.185 1.00 91.06 306 VAL A O 1
ATOM 2407 N N . ARG A 1 307 ? -12.877 1.467 30.005 1.00 89.38 307 ARG A N 1
ATOM 2408 C CA . ARG A 1 307 ? -11.892 0.658 29.265 1.00 89.38 307 ARG A CA 1
ATOM 2409 C C . ARG A 1 307 ? -12.530 -0.416 28.357 1.00 89.38 307 ARG A C 1
ATOM 2411 O O . ARG A 1 307 ? -12.144 -0.446 27.187 1.00 89.38 307 ARG A O 1
ATOM 2418 N N . PRO A 1 308 ? -13.546 -1.192 28.799 1.00 91.44 308 PRO A N 1
ATOM 2419 C CA . PRO A 1 308 ? -14.186 -2.197 27.944 1.00 91.44 308 PRO A CA 1
ATOM 2420 C C . PRO A 1 308 ? -14.851 -1.622 26.684 1.00 91.44 308 PRO A C 1
ATOM 2422 O O . PRO 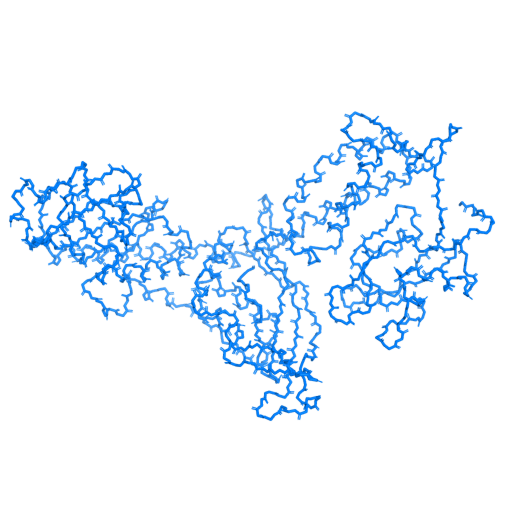A 1 308 ? -14.935 -2.303 25.670 1.00 91.44 308 PRO A O 1
ATOM 2425 N N . LEU A 1 309 ? -15.287 -0.353 26.701 1.00 92.81 309 LEU A N 1
ATOM 2426 C CA . LEU A 1 309 ? -15.819 0.315 25.507 1.00 92.81 309 LEU A CA 1
ATOM 2427 C C . LEU A 1 309 ? -14.754 0.423 24.407 1.00 92.81 309 LEU A C 1
ATOM 2429 O O . LEU A 1 309 ? -15.054 0.186 23.242 1.00 92.81 309 LEU A O 1
ATOM 2433 N N . TYR A 1 310 ? -13.520 0.790 24.753 1.00 90.69 310 TYR A N 1
ATOM 2434 C CA . TYR A 1 310 ? -12.461 0.929 23.750 1.00 90.69 310 TYR A CA 1
ATOM 2435 C C . TYR A 1 310 ? -11.977 -0.422 23.233 1.00 90.69 310 TYR A C 1
ATOM 2437 O O . TYR A 1 310 ? -11.703 -0.531 22.043 1.00 90.69 310 TYR A O 1
ATOM 2445 N N . GLU A 1 311 ? -11.930 -1.443 24.091 1.00 88.94 311 GLU A N 1
ATOM 2446 C CA . GLU A 1 311 ? -11.666 -2.828 23.680 1.00 88.94 311 GLU A CA 1
ATOM 2447 C C . GLU A 1 311 ? -12.738 -3.300 22.681 1.00 88.94 311 GLU A C 1
ATOM 2449 O O . GLU A 1 311 ? -12.407 -3.775 21.598 1.00 88.94 311 GLU A O 1
ATOM 2454 N N . ALA A 1 312 ? -14.018 -3.047 22.974 1.00 92.00 312 ALA A N 1
ATOM 2455 C CA . ALA A 1 312 ? -15.129 -3.375 22.084 1.00 92.00 312 ALA A CA 1
ATOM 2456 C C . ALA A 1 312 ? -15.086 -2.626 20.742 1.00 92.00 312 ALA A C 1
ATOM 2458 O O . ALA A 1 312 ? -15.331 -3.226 19.698 1.00 92.00 312 ALA A O 1
ATOM 2459 N N . ILE A 1 313 ? -14.775 -1.324 20.749 1.00 91.69 313 ILE A N 1
ATOM 2460 C CA . ILE A 1 313 ? -14.626 -0.531 19.517 1.00 91.69 313 ILE A CA 1
ATOM 2461 C C . ILE A 1 313 ? -13.439 -1.032 18.695 1.00 91.69 313 ILE A C 1
ATOM 2463 O O . ILE A 1 313 ? -13.563 -1.147 17.476 1.00 91.69 313 ILE A O 1
ATOM 2467 N N . SER A 1 314 ? -12.313 -1.337 19.345 1.00 87.50 314 SER A N 1
ATOM 2468 C CA . SER A 1 314 ? -11.131 -1.889 18.681 1.00 87.50 314 SER A CA 1
ATOM 2469 C C . SER A 1 314 ? -11.481 -3.202 17.992 1.00 87.50 314 SER A C 1
ATOM 2471 O O . SER A 1 314 ? -11.256 -3.335 16.797 1.00 87.50 314 SER A O 1
ATOM 2473 N N . GLU A 1 315 ? -12.120 -4.132 18.701 1.00 88.31 315 GLU A N 1
ATOM 2474 C CA . GLU A 1 315 ? -12.486 -5.431 18.138 1.00 88.31 315 GLU A CA 1
ATOM 2475 C C . GLU A 1 315 ? -13.555 -5.327 17.037 1.00 88.31 315 GLU A C 1
ATOM 2477 O O . GLU A 1 315 ? -13.492 -6.031 16.027 1.00 88.31 315 GLU A O 1
ATOM 2482 N N . TYR A 1 316 ? -14.522 -4.415 17.176 1.00 90.88 316 TYR A N 1
ATOM 2483 C CA . TYR A 1 316 ? -15.489 -4.138 16.114 1.00 90.88 316 TYR A CA 1
ATOM 2484 C C . TYR A 1 316 ? -14.800 -3.580 14.862 1.00 90.88 316 TYR A C 1
ATOM 2486 O O . TYR A 1 316 ? -15.083 -4.022 13.750 1.00 90.88 316 TYR A O 1
ATOM 2494 N N . THR A 1 317 ? -13.862 -2.649 15.029 1.00 88.94 317 THR A N 1
ATOM 2495 C CA . THR A 1 317 ? -13.081 -2.087 13.915 1.00 88.94 317 THR A CA 1
ATOM 2496 C C . THR A 1 317 ? -12.245 -3.181 13.243 1.00 88.94 317 THR A C 1
ATOM 2498 O O . THR A 1 317 ? -12.287 -3.361 12.022 1.00 88.94 317 THR A O 1
ATOM 2501 N N . GLU A 1 318 ? -11.586 -4.001 14.061 1.00 85.25 318 GLU A N 1
ATOM 2502 C CA . GLU A 1 318 ? -10.702 -5.084 13.644 1.00 85.25 318 GLU A CA 1
ATOM 2503 C C . GLU A 1 318 ? -11.421 -6.165 12.834 1.00 85.25 318 GLU A C 1
ATOM 2505 O O . GLU A 1 318 ? -10.849 -6.662 11.862 1.00 85.25 318 GLU A O 1
ATOM 2510 N N . LYS A 1 319 ? -12.659 -6.525 13.206 1.00 86.12 319 LYS A N 1
ATOM 2511 C CA . LYS A 1 319 ? -13.385 -7.679 12.642 1.00 86.12 319 LYS A CA 1
ATOM 2512 C C . LYS A 1 319 ? -14.549 -7.298 11.723 1.00 86.12 319 LYS A C 1
ATOM 2514 O O . LYS A 1 319 ? -14.955 -8.107 10.885 1.00 86.12 319 LYS A O 1
ATOM 2519 N N . VAL A 1 320 ? -15.106 -6.095 11.844 1.00 89.19 320 VAL A N 1
ATOM 2520 C CA . VAL A 1 320 ? -16.371 -5.714 11.187 1.00 89.19 320 VAL A CA 1
ATOM 2521 C C . VAL A 1 320 ? -16.138 -4.610 10.173 1.00 89.19 320 VAL A C 1
ATOM 2523 O O . VAL A 1 320 ? -16.188 -4.878 8.974 1.00 89.19 320 VAL A O 1
ATOM 2526 N N . ASP A 1 321 ? -15.835 -3.406 10.647 1.00 88.62 321 ASP A N 1
ATOM 2527 C CA . ASP A 1 321 ? -15.764 -2.205 9.819 1.00 88.62 321 ASP A CA 1
ATOM 2528 C C . ASP A 1 321 ? -14.537 -1.363 10.194 1.00 88.62 321 ASP A C 1
ATOM 2530 O O . ASP A 1 321 ? -14.557 -0.667 11.212 1.00 88.62 321 ASP A O 1
ATOM 2534 N N . PRO A 1 322 ? -13.480 -1.368 9.364 1.00 86.31 322 PRO A N 1
ATOM 2535 C CA . PRO A 1 322 ? -12.268 -0.619 9.657 1.00 86.31 322 PRO A CA 1
ATOM 2536 C C . PRO A 1 322 ? -12.447 0.911 9.529 1.00 86.31 322 PRO A C 1
ATOM 2538 O O . PRO A 1 322 ? -11.510 1.660 9.809 1.00 86.31 322 PRO A O 1
ATOM 2541 N N . PHE A 1 323 ? -13.626 1.398 9.116 1.00 86.62 323 PHE A N 1
ATOM 2542 C CA . PHE A 1 323 ? -13.983 2.820 9.063 1.00 86.62 323 PHE A CA 1
ATOM 2543 C C . PHE A 1 323 ? -14.857 3.276 10.245 1.00 86.62 323 PHE A C 1
ATOM 2545 O O . PHE A 1 323 ? -15.270 4.438 10.287 1.00 86.62 323 PHE A O 1
ATOM 2552 N N . PHE A 1 324 ? -15.083 2.422 11.251 1.00 88.31 324 PHE A N 1
ATOM 2553 C CA . PHE A 1 324 ? -15.905 2.721 12.434 1.00 88.31 324 PHE A CA 1
ATOM 2554 C C . PHE A 1 324 ? -15.254 3.701 13.442 1.00 88.31 324 PHE A C 1
ATOM 2556 O O . PHE A 1 324 ? -15.626 3.760 14.612 1.00 88.31 324 PHE A O 1
ATOM 2563 N N . ALA A 1 325 ? -14.275 4.502 13.014 1.00 79.38 325 ALA A N 1
ATOM 2564 C CA . ALA A 1 325 ? -13.551 5.437 13.878 1.00 79.38 325 ALA A CA 1
ATOM 2565 C C . ALA A 1 325 ? -14.404 6.643 14.314 1.00 79.38 325 ALA A C 1
ATOM 2567 O O . ALA A 1 325 ? -14.239 7.157 15.422 1.00 79.38 325 ALA A O 1
ATOM 2568 N N . ASP A 1 326 ? -15.327 7.089 13.458 1.00 86.06 326 ASP A N 1
ATOM 2569 C CA . ASP A 1 326 ? -16.274 8.153 13.784 1.00 86.06 326 ASP A CA 1
ATOM 2570 C C . ASP A 1 326 ? -17.583 7.551 14.292 1.00 86.06 326 ASP A C 1
ATOM 2572 O O . ASP A 1 326 ? -18.434 7.092 13.526 1.00 86.06 326 ASP A O 1
ATOM 2576 N N . TYR A 1 327 ? -17.763 7.597 15.608 1.00 92.25 327 TYR A N 1
ATOM 2577 C CA . TYR A 1 327 ? -18.936 7.062 16.281 1.00 92.25 327 TYR A CA 1
ATOM 2578 C C . TYR A 1 327 ? -19.555 8.077 17.243 1.00 92.25 327 TYR A C 1
ATOM 2580 O O . TYR A 1 327 ? -18.948 9.065 17.668 1.00 92.25 327 TYR A O 1
ATOM 2588 N N . LYS A 1 328 ? -20.807 7.810 17.595 1.00 95.12 328 LYS A N 1
ATOM 2589 C CA . LYS A 1 328 ? -21.525 8.454 18.686 1.00 95.12 328 LYS A CA 1
ATOM 2590 C C . LYS A 1 328 ? -21.779 7.435 19.779 1.00 95.12 328 LYS A C 1
ATOM 2592 O O . LYS A 1 328 ? -21.960 6.255 19.495 1.00 95.12 328 LYS A O 1
ATOM 2597 N N . VAL A 1 329 ? -21.823 7.899 21.017 1.00 95.94 329 VAL A N 1
ATOM 2598 C CA . VAL A 1 329 ? -22.064 7.055 22.186 1.00 95.94 329 VAL A CA 1
ATOM 2599 C C . VAL A 1 329 ? -23.290 7.525 22.944 1.00 95.94 329 VAL A C 1
ATOM 2601 O O . VAL A 1 329 ? -23.469 8.714 23.200 1.00 95.94 329 VAL A O 1
ATOM 2604 N N . GLU A 1 330 ? -24.123 6.578 23.334 1.00 95.88 330 GLU A N 1
ATOM 2605 C CA . GLU A 1 330 ? -25.260 6.780 24.211 1.00 95.88 330 GLU A CA 1
ATOM 2606 C C . GLU A 1 330 ? -25.010 6.017 25.512 1.00 95.88 330 GLU A C 1
ATOM 2608 O O . GLU A 1 330 ? -24.986 4.787 25.529 1.00 95.88 330 GLU A O 1
ATOM 2613 N N . PHE A 1 331 ? -24.794 6.744 26.608 1.00 96.19 331 PHE A N 1
ATOM 2614 C CA . PHE A 1 331 ? -24.491 6.139 27.903 1.00 96.19 331 PHE A CA 1
ATOM 2615 C C . PHE A 1 331 ? -25.737 5.957 28.761 1.00 96.19 331 PHE A C 1
ATOM 2617 O O . PHE A 1 331 ? -26.580 6.851 28.870 1.00 96.19 331 PHE A O 1
ATOM 2624 N N . VAL A 1 332 ? -25.768 4.840 29.482 1.00 95.75 332 VAL A N 1
ATOM 2625 C CA . VAL A 1 332 ? -26.626 4.649 30.650 1.00 95.75 332 VAL A CA 1
ATOM 2626 C C . VAL A 1 332 ? -25.731 4.456 31.866 1.00 95.75 332 VAL A C 1
ATOM 2628 O O . VAL A 1 332 ? -24.804 3.647 31.836 1.00 95.75 332 VAL A O 1
ATOM 2631 N N . GLY A 1 333 ? -25.960 5.208 32.939 1.00 95.56 333 GLY A N 1
ATOM 2632 C CA . GLY A 1 333 ? -25.066 5.184 34.097 1.00 95.56 333 GLY A CA 1
ATOM 2633 C C . GLY A 1 333 ? -25.686 5.719 35.377 1.00 95.56 333 GLY A C 1
ATOM 2634 O O . GLY A 1 333 ? -26.805 6.229 35.371 1.00 95.56 333 GLY A O 1
ATOM 2635 N N . ILE A 1 334 ? -24.936 5.609 36.474 1.00 95.19 334 ILE A N 1
ATOM 2636 C CA . ILE A 1 334 ? -25.346 6.061 37.806 1.00 95.19 334 ILE A CA 1
ATOM 2637 C C . ILE A 1 334 ? -24.698 7.401 38.133 1.00 95.19 334 ILE A C 1
ATOM 2639 O O . ILE A 1 334 ? -23.469 7.547 38.103 1.00 95.19 334 ILE A O 1
ATOM 2643 N N . VAL A 1 335 ? -25.538 8.371 38.488 1.00 94.88 335 VAL A N 1
ATOM 2644 C CA . VAL A 1 335 ? -25.110 9.708 38.902 1.00 94.88 335 VAL A CA 1
ATOM 2645 C C . VAL A 1 335 ? -24.386 9.633 40.247 1.00 94.88 335 VAL A C 1
ATOM 2647 O O . VAL A 1 335 ? -24.911 9.084 41.217 1.00 94.88 335 VAL A O 1
ATOM 2650 N N . GLN A 1 336 ? -23.187 10.200 40.319 1.00 95.38 336 GLN A N 1
ATOM 2651 C CA . GLN A 1 336 ? -22.372 10.215 41.534 1.00 95.38 336 GLN A CA 1
ATOM 2652 C C . GLN A 1 336 ? -22.640 11.458 42.386 1.00 95.38 336 GLN A C 1
ATOM 2654 O O . GLN A 1 336 ? -23.101 12.484 41.894 1.00 95.38 336 GLN A O 1
ATOM 2659 N N . ALA A 1 337 ? -22.303 11.372 43.675 1.00 91.94 337 ALA A N 1
ATOM 2660 C CA . ALA A 1 337 ? -22.359 12.517 44.585 1.00 91.94 337 ALA A CA 1
ATOM 2661 C C . ALA A 1 337 ? -21.247 13.547 44.322 1.00 91.94 337 ALA A C 1
ATOM 2663 O O . ALA A 1 337 ? -21.375 14.717 44.673 1.00 91.94 337 ALA A O 1
ATOM 2664 N N . GLU A 1 338 ? -20.141 13.108 43.724 1.00 91.44 338 GLU A N 1
ATOM 2665 C CA . GLU A 1 338 ? -18.989 13.952 43.440 1.00 91.44 338 GLU A CA 1
ATOM 2666 C C . GLU A 1 338 ? -19.225 14.826 42.202 1.00 91.44 338 GLU A C 1
ATOM 2668 O O . GLU A 1 338 ? -19.481 14.330 41.101 1.00 91.44 338 GLU A O 1
ATOM 2673 N N . ALA A 1 339 ? -19.068 16.136 42.370 1.00 89.38 339 ALA A N 1
ATOM 2674 C CA . ALA A 1 339 ? -19.026 17.080 41.261 1.00 89.38 339 ALA A CA 1
ATOM 2675 C C . ALA A 1 339 ? -17.717 16.954 40.458 1.00 89.38 339 ALA A C 1
ATOM 2677 O O . ALA A 1 339 ? -16.676 16.536 40.975 1.00 89.38 339 ALA A O 1
ATOM 2678 N N . ALA A 1 340 ? -17.749 17.378 39.196 1.00 91.12 340 ALA A N 1
ATOM 2679 C CA . ALA A 1 340 ? -16.564 17.572 38.370 1.00 91.12 340 ALA A CA 1
ATOM 2680 C C . ALA A 1 340 ? -16.517 19.003 37.831 1.00 91.12 340 ALA A C 1
ATOM 2682 O O . ALA A 1 340 ? -17.513 19.538 37.349 1.00 91.12 340 ALA A O 1
ATOM 2683 N N . LEU A 1 341 ? -15.330 19.600 37.886 1.00 93.19 341 LEU A N 1
ATOM 2684 C CA . LEU A 1 341 ? -15.026 20.858 37.223 1.00 93.19 341 LEU A CA 1
ATOM 2685 C C . LEU A 1 341 ? -13.999 20.564 36.132 1.00 93.19 341 LEU A C 1
ATOM 2687 O O . LEU A 1 341 ? -12.908 20.097 36.445 1.00 93.19 341 LEU A O 1
ATOM 2691 N N . VAL A 1 342 ? -14.357 20.809 34.876 1.00 93.75 342 VAL A N 1
ATOM 2692 C CA . VAL A 1 342 ? -13.503 20.537 33.713 1.00 93.75 342 VAL A CA 1
ATOM 2693 C C . VAL A 1 342 ? -13.274 21.839 32.964 1.00 93.75 342 VAL A C 1
ATOM 2695 O O . VAL A 1 342 ? -14.229 22.472 32.515 1.00 93.75 342 VAL A O 1
ATOM 2698 N N . ALA A 1 343 ? -12.011 22.236 32.830 1.00 93.06 343 ALA A N 1
ATOM 2699 C CA . ALA A 1 343 ? -11.606 23.393 32.041 1.00 93.06 343 ALA A CA 1
ATOM 2700 C C . ALA A 1 343 ? -11.025 22.924 30.703 1.00 93.06 343 ALA A C 1
ATOM 2702 O O . ALA A 1 343 ? -9.963 22.300 30.667 1.00 93.06 343 ALA A O 1
ATOM 2703 N N . ASP A 1 344 ? -11.719 23.239 29.611 1.00 92.62 344 ASP A N 1
ATOM 2704 C CA . ASP A 1 344 ? -11.237 23.006 28.253 1.00 92.62 344 ASP A CA 1
ATOM 2705 C C . ASP A 1 344 ? -10.558 24.282 27.753 1.00 92.62 344 ASP A C 1
ATOM 2707 O O . ASP A 1 344 ? -11.209 25.237 27.321 1.00 92.62 344 ASP A O 1
ATOM 2711 N N . ALA A 1 345 ? -9.229 24.304 27.859 1.00 88.38 345 ALA A N 1
ATOM 2712 C CA . ALA A 1 345 ? -8.420 25.461 27.490 1.00 88.38 345 ALA A CA 1
ATOM 2713 C C . ALA A 1 345 ? -8.466 25.758 25.985 1.00 88.38 345 ALA A C 1
ATOM 2715 O O . ALA A 1 345 ? -8.306 26.908 25.593 1.00 88.38 345 ALA A O 1
ATOM 2716 N N . TYR A 1 346 ? -8.693 24.743 25.145 1.00 87.50 346 TYR A N 1
ATOM 2717 C CA . TYR A 1 346 ? -8.768 24.927 23.697 1.00 87.50 346 TYR A CA 1
ATOM 2718 C C . TYR A 1 346 ? -10.061 25.638 23.292 1.00 87.50 346 TYR A C 1
ATOM 2720 O O . TYR A 1 346 ? -10.065 26.459 22.378 1.00 87.50 346 TYR A O 1
ATOM 2728 N N . ARG A 1 347 ? -11.161 25.333 23.986 1.00 89.50 347 ARG A N 1
ATOM 2729 C CA . ARG A 1 347 ? -12.477 25.936 23.736 1.00 89.50 347 ARG A CA 1
ATOM 2730 C C . ARG A 1 347 ? -12.779 27.147 24.616 1.00 89.50 347 ARG A C 1
ATOM 2732 O O . ARG A 1 347 ? -13.840 27.737 24.452 1.00 89.50 347 ARG A O 1
ATOM 2739 N N . GLU A 1 348 ? -11.885 27.489 25.543 1.00 91.75 348 GLU A N 1
ATOM 2740 C CA . GLU A 1 348 ? -12.056 28.557 26.538 1.00 91.75 348 GLU A CA 1
ATOM 2741 C C . GLU A 1 348 ? -13.357 28.423 27.355 1.00 91.75 348 GLU A C 1
ATOM 2743 O O . GLU A 1 348 ? -14.013 29.410 27.692 1.00 91.75 348 GLU A O 1
ATOM 2748 N N . ILE A 1 349 ? -13.745 27.186 27.689 1.00 91.31 349 ILE A N 1
ATOM 2749 C CA . ILE A 1 349 ? -14.942 26.905 28.495 1.00 91.31 349 ILE A CA 1
ATOM 2750 C C . ILE A 1 349 ? -14.596 26.164 29.783 1.00 91.31 349 ILE A C 1
ATOM 2752 O O . ILE A 1 349 ? -13.710 25.311 29.820 1.00 91.31 349 ILE A O 1
ATOM 2756 N N . THR A 1 350 ? -15.380 26.437 30.823 1.00 92.81 350 THR A N 1
ATOM 2757 C CA . THR A 1 350 ? -15.368 25.685 32.079 1.00 92.81 350 THR A CA 1
ATOM 2758 C C . THR A 1 350 ? -16.736 25.056 32.290 1.00 92.81 350 THR A C 1
ATOM 2760 O O . THR A 1 350 ? -17.759 25.738 32.199 1.00 92.81 350 THR A O 1
ATOM 2763 N N . VAL A 1 351 ? -16.752 23.755 32.566 1.00 93.94 351 VAL A N 1
ATOM 2764 C CA . VAL A 1 351 ? -17.966 22.976 32.806 1.00 93.94 351 VAL A CA 1
ATOM 2765 C C . VAL A 1 351 ? -17.966 22.459 34.238 1.00 93.94 351 VAL A C 1
ATOM 2767 O O . VAL A 1 351 ? -17.070 21.730 34.654 1.00 93.94 351 VAL A O 1
ATOM 2770 N N . SER A 1 352 ? -19.007 22.837 34.962 1.00 94.25 352 SER A N 1
ATOM 2771 C CA . SER A 1 352 ? -19.334 22.474 36.335 1.00 94.25 352 SER A CA 1
ATOM 2772 C C . SER A 1 352 ? -20.369 21.348 36.326 1.00 94.25 352 SER A C 1
ATOM 2774 O O . SER A 1 352 ? -21.556 21.575 36.547 1.00 94.25 352 SER A O 1
ATOM 2776 N N . GLY A 1 353 ? -19.947 20.135 35.978 1.00 93.94 353 GLY A N 1
ATOM 2777 C CA . GLY A 1 353 ? -20.856 19.020 35.714 1.00 93.94 353 GLY A CA 1
ATOM 2778 C C . GLY A 1 353 ? -20.987 18.013 36.854 1.00 93.94 353 GLY A C 1
ATOM 2779 O O . GLY A 1 353 ? -20.191 17.972 37.795 1.00 93.94 353 GLY A O 1
ATOM 2780 N N . VAL A 1 354 ? -21.994 17.153 36.737 1.00 94.75 354 VAL A N 1
ATOM 2781 C CA . VAL A 1 354 ? -22.211 16.010 37.629 1.00 94.75 354 VAL A CA 1
ATOM 2782 C C . VAL A 1 354 ? -21.522 14.778 37.046 1.00 94.75 354 VAL A C 1
ATOM 2784 O O . VAL A 1 354 ? -21.647 14.501 35.851 1.00 94.75 354 VAL A O 1
ATOM 2787 N N . ARG A 1 355 ? -20.787 14.024 37.869 1.00 95.44 355 ARG A N 1
ATOM 2788 C CA . ARG A 1 355 ? -20.121 12.800 37.407 1.00 95.44 355 ARG A CA 1
ATOM 2789 C C . ARG A 1 355 ? -21.1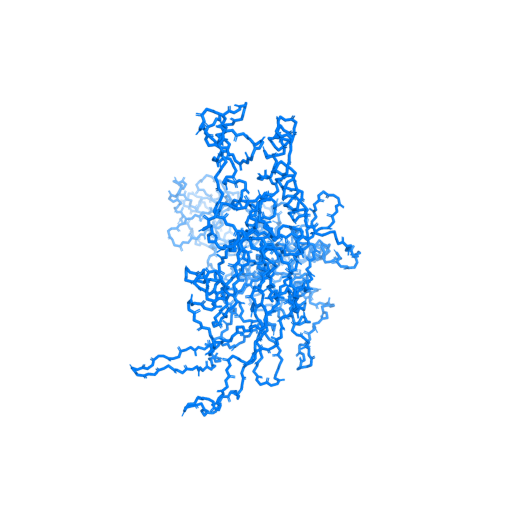20 11.673 37.178 1.00 95.44 355 ARG A C 1
ATOM 2791 O O . ARG A 1 355 ? -22.030 11.458 37.980 1.00 95.44 355 ARG A O 1
ATOM 2798 N N . LEU A 1 356 ? -20.892 10.912 36.115 1.00 95.12 356 LEU A N 1
ATOM 2799 C CA . LEU A 1 356 ? -21.628 9.695 35.806 1.00 95.12 356 LEU A CA 1
ATOM 2800 C C . LEU A 1 356 ? -20.657 8.512 35.758 1.00 95.12 356 LEU A C 1
ATOM 2802 O O . LEU A 1 356 ? -19.638 8.576 35.072 1.00 95.12 356 LEU A O 1
ATOM 2806 N N . VAL A 1 357 ? -20.983 7.429 36.466 1.00 95.12 357 VAL A N 1
ATOM 2807 C CA . VAL A 1 357 ? -20.310 6.136 36.279 1.00 95.12 357 VAL A CA 1
ATOM 2808 C C . VAL A 1 357 ? -21.107 5.355 35.237 1.00 95.12 357 VAL A C 1
ATOM 2810 O O . VAL A 1 357 ? -22.274 5.040 35.494 1.00 95.12 357 VAL A O 1
ATOM 2813 N N . PRO A 1 358 ? -20.537 5.084 34.054 1.00 95.56 358 PRO A N 1
ATOM 2814 C CA . PRO A 1 358 ? -21.258 4.411 32.988 1.00 95.56 358 PRO A CA 1
ATOM 2815 C C . PRO A 1 358 ? -21.426 2.925 33.327 1.00 95.56 358 PRO A C 1
ATOM 2817 O O . PRO A 1 358 ? -20.501 2.274 33.800 1.00 95.56 358 PRO A O 1
ATOM 2820 N N . HIS A 1 359 ? -22.632 2.408 33.112 1.00 94.88 359 HIS A N 1
ATOM 2821 C CA . HIS A 1 359 ? -22.994 1.000 33.300 1.00 94.88 359 HIS A CA 1
ATOM 2822 C C . HIS A 1 359 ? -23.273 0.303 31.971 1.00 94.88 359 HIS A C 1
ATOM 2824 O O . HIS A 1 359 ? -23.137 -0.907 31.873 1.00 94.88 359 HIS A O 1
ATOM 2830 N N . ALA A 1 360 ? -23.654 1.056 30.949 1.00 95.50 360 ALA A N 1
ATOM 2831 C CA . ALA A 1 360 ? -23.843 0.549 29.607 1.00 95.50 360 ALA A CA 1
ATOM 2832 C C . ALA A 1 360 ? -23.597 1.654 28.589 1.00 95.50 360 ALA A C 1
ATOM 2834 O O . ALA A 1 360 ? -23.719 2.847 28.895 1.00 95.50 360 ALA A O 1
ATOM 2835 N N . VAL A 1 361 ? -23.281 1.238 27.371 1.00 96.44 361 VAL A N 1
ATOM 2836 C CA . VAL A 1 361 ? -23.113 2.139 26.241 1.00 96.44 361 VAL A CA 1
ATOM 2837 C C . VAL A 1 361 ? -23.611 1.483 24.961 1.00 96.44 361 VAL A C 1
ATOM 2839 O O . VAL A 1 361 ? -23.285 0.334 24.666 1.00 96.44 361 VAL A O 1
ATOM 2842 N N . LEU A 1 362 ? -24.410 2.232 24.208 1.00 97.12 362 LEU A N 1
ATOM 2843 C CA . LEU A 1 362 ? -24.730 1.939 22.819 1.00 97.12 362 LEU A CA 1
ATOM 2844 C C . LEU A 1 362 ? -23.856 2.841 21.946 1.00 97.12 362 LEU A C 1
ATOM 2846 O O . LEU A 1 362 ? -23.850 4.060 22.119 1.00 97.12 362 LEU A O 1
ATOM 2850 N N . VAL A 1 363 ? -23.092 2.247 21.039 1.00 96.75 363 VAL A N 1
ATOM 2851 C CA . VAL A 1 363 ? -22.204 2.963 20.120 1.00 96.75 363 VAL A CA 1
ATOM 2852 C C . VAL A 1 363 ? -22.777 2.849 18.720 1.00 96.75 363 VAL A C 1
ATOM 2854 O O . VAL A 1 363 ? -23.052 1.742 18.267 1.00 96.75 363 VAL A O 1
ATOM 2857 N N . THR A 1 364 ? -22.925 3.976 18.034 1.00 95.44 364 THR A N 1
ATOM 2858 C CA . THR A 1 364 ? -23.534 4.062 16.703 1.00 95.44 364 THR A CA 1
ATOM 2859 C C . THR A 1 364 ? -22.568 4.740 15.741 1.00 95.44 364 THR A C 1
ATOM 2861 O O . THR A 1 364 ? -22.022 5.799 16.062 1.00 95.44 364 THR A O 1
ATOM 2864 N N . GLY A 1 365 ? -22.378 4.171 14.551 1.00 92.50 365 GLY A N 1
ATOM 2865 C CA . GLY A 1 365 ? -21.553 4.765 13.503 1.00 92.50 365 GLY A CA 1
ATOM 2866 C C . GLY A 1 365 ? -22.101 6.126 13.072 1.00 92.50 365 GLY A C 1
ATOM 2867 O O . GLY A 1 365 ? -23.295 6.283 12.810 1.00 92.50 365 GLY A O 1
ATOM 2868 N N . ALA A 1 366 ? -21.240 7.141 12.993 1.00 86.44 366 ALA A N 1
ATOM 2869 C CA . ALA A 1 366 ? -21.671 8.491 12.633 1.00 86.44 366 ALA A CA 1
ATOM 2870 C C . ALA A 1 366 ? -22.084 8.592 11.154 1.00 86.44 366 ALA A C 1
ATOM 2872 O O . ALA A 1 366 ? -23.018 9.325 10.824 1.00 86.44 366 ALA A O 1
ATOM 2873 N N . SER A 1 367 ? -21.390 7.861 10.279 1.00 85.31 367 SER A N 1
ATOM 2874 C CA . SER A 1 367 ? -21.650 7.775 8.836 1.00 85.31 367 SER A CA 1
ATOM 2875 C C . SER A 1 367 ? -22.669 6.690 8.473 1.00 85.31 367 SER A C 1
ATOM 2877 O O . SER A 1 367 ? -23.379 6.840 7.480 1.00 85.31 367 SER A O 1
ATOM 2879 N N . ASN A 1 368 ? -22.774 5.636 9.286 1.00 87.25 368 ASN A N 1
ATOM 2880 C CA . ASN A 1 368 ? -23.716 4.535 9.113 1.00 87.25 368 ASN A CA 1
ATOM 2881 C C . ASN A 1 368 ? -24.460 4.238 10.431 1.00 87.25 368 ASN A C 1
ATOM 2883 O O . ASN A 1 368 ? -23.974 3.449 11.240 1.00 87.25 368 ASN A O 1
ATOM 2887 N N . PRO A 1 369 ? -25.648 4.832 10.651 1.00 87.31 369 PRO A N 1
ATOM 2888 C CA . PRO A 1 369 ? -26.422 4.617 11.874 1.00 87.31 369 PRO A CA 1
ATOM 2889 C C . PRO A 1 369 ? -26.951 3.189 12.066 1.00 87.31 369 PRO A C 1
ATOM 2891 O O . PRO A 1 369 ? -27.386 2.848 13.165 1.00 87.31 369 PRO A O 1
ATOM 2894 N N . GLU A 1 370 ? -26.958 2.365 11.013 1.00 89.12 370 GLU A N 1
ATOM 2895 C CA . GLU A 1 370 ? -27.341 0.952 11.112 1.00 89.12 370 GLU A CA 1
ATOM 2896 C C . GLU A 1 370 ? -26.212 0.100 11.709 1.00 89.12 370 GLU A C 1
ATOM 2898 O O . GLU A 1 370 ? -26.479 -0.950 12.289 1.00 89.12 370 GLU A O 1
ATOM 2903 N N . ALA A 1 371 ? -24.962 0.569 11.627 1.00 92.06 371 ALA A N 1
ATOM 2904 C CA . ALA A 1 371 ? -23.827 -0.034 12.309 1.00 92.06 371 ALA A CA 1
ATOM 2905 C C . ALA A 1 371 ? -23.807 0.425 13.773 1.00 92.06 371 ALA A C 1
ATOM 2907 O O . ALA A 1 371 ? -23.510 1.584 14.078 1.00 92.06 371 ALA A O 1
ATOM 2908 N N . ARG A 1 372 ? -24.129 -0.487 14.693 1.00 94.56 372 ARG A N 1
ATOM 2909 C CA . ARG A 1 372 ? -24.111 -0.212 16.132 1.00 94.56 372 ARG A CA 1
ATOM 2910 C C . ARG A 1 372 ? -23.742 -1.433 16.954 1.00 94.56 372 ARG A C 1
ATOM 2912 O O . ARG A 1 372 ? -24.067 -2.556 16.581 1.00 94.56 372 ARG A O 1
ATOM 2919 N N . LEU A 1 373 ? -23.109 -1.195 18.097 1.00 95.81 373 LEU A N 1
ATOM 2920 C CA . LEU A 1 373 ? -22.740 -2.217 19.074 1.00 95.81 373 LEU A CA 1
ATOM 2921 C C . LEU A 1 373 ? -23.160 -1.781 20.479 1.00 95.81 373 LEU A C 1
ATOM 2923 O O . LEU A 1 373 ? -23.208 -0.591 20.792 1.00 95.81 373 LEU A O 1
ATOM 2927 N N . PHE A 1 374 ? -23.451 -2.755 21.334 1.00 96.31 374 PHE A N 1
ATOM 2928 C CA . PHE A 1 374 ? -23.821 -2.536 22.728 1.00 96.31 374 PHE A CA 1
ATOM 2929 C C . PHE A 1 374 ? -22.797 -3.189 23.654 1.00 96.31 374 PHE A C 1
ATOM 2931 O O . PHE A 1 374 ? -22.472 -4.366 23.478 1.00 96.31 374 PHE A O 1
ATOM 2938 N N . VAL A 1 375 ? -22.349 -2.440 24.662 1.00 95.56 375 VAL A N 1
ATOM 2939 C CA . VAL A 1 375 ? -21.427 -2.911 25.702 1.00 95.56 375 VAL A CA 1
ATOM 2940 C C . VAL A 1 375 ? -22.081 -2.754 27.072 1.00 95.56 375 VAL A C 1
ATOM 2942 O O . VAL A 1 375 ? -22.483 -1.651 27.457 1.00 95.56 375 VAL A O 1
ATOM 2945 N N . ASP A 1 376 ? -22.149 -3.849 27.830 1.00 93.62 376 ASP A N 1
ATOM 2946 C CA . ASP A 1 376 ? -22.490 -3.817 29.254 1.00 93.62 376 ASP A CA 1
ATOM 2947 C C . ASP A 1 376 ? -21.213 -3.563 30.068 1.00 93.62 376 ASP A C 1
ATOM 2949 O O . ASP A 1 376 ? -20.361 -4.436 30.221 1.00 93.62 376 ASP A O 1
ATOM 2953 N N . LEU A 1 377 ? -21.076 -2.347 30.593 1.00 92.69 377 LEU A N 1
ATOM 2954 C CA . LEU A 1 377 ? -19.884 -1.887 31.310 1.00 92.69 377 LEU A CA 1
ATOM 2955 C C . LEU A 1 377 ? -19.883 -2.300 32.791 1.00 92.69 377 LEU A C 1
ATOM 2957 O O . LEU A 1 377 ? -18.905 -2.055 33.496 1.00 92.69 377 LEU A O 1
ATOM 2961 N N . ARG A 1 378 ? -20.956 -2.934 33.289 1.00 88.12 378 ARG A N 1
ATOM 2962 C CA . ARG A 1 378 ? -21.007 -3.457 34.668 1.00 88.12 378 ARG A CA 1
ATOM 2963 C C . ARG A 1 378 ? -20.083 -4.657 34.849 1.00 88.12 378 ARG A C 1
ATOM 2965 O O . ARG A 1 378 ? -19.565 -4.878 35.942 1.00 88.12 378 ARG A O 1
ATOM 2972 N N . ASN A 1 379 ? -19.900 -5.439 33.787 1.00 67.69 379 ASN A N 1
ATOM 2973 C CA . ASN A 1 379 ? -19.180 -6.701 33.821 1.00 67.69 379 ASN A CA 1
ATOM 2974 C C . ASN A 1 379 ? -17.798 -6.564 33.181 1.00 67.69 379 ASN A C 1
ATOM 2976 O O . ASN A 1 379 ? -17.583 -6.980 32.051 1.00 67.69 379 ASN A O 1
ATOM 2980 N N . ALA A 1 380 ? -16.811 -6.091 33.942 1.00 58.06 380 ALA A N 1
ATOM 2981 C CA . ALA A 1 380 ? -15.413 -6.039 33.491 1.00 58.06 380 ALA A CA 1
ATOM 2982 C C . ALA A 1 380 ? -14.770 -7.424 33.205 1.00 58.06 380 ALA A C 1
ATOM 2984 O O . ALA A 1 380 ? -13.576 -7.498 32.937 1.00 58.06 380 ALA A O 1
ATOM 2985 N N . ALA A 1 381 ? -15.532 -8.519 33.313 1.00 56.00 381 ALA A N 1
ATOM 2986 C CA . ALA A 1 381 ? -15.089 -9.901 33.130 1.00 56.00 381 ALA A CA 1
ATOM 2987 C C . ALA A 1 381 ? -16.039 -10.727 32.236 1.00 56.00 381 ALA A C 1
ATOM 2989 O O . ALA A 1 381 ? -16.012 -11.958 32.300 1.00 56.00 381 ALA A O 1
ATOM 2990 N N . THR A 1 382 ? -16.921 -10.097 31.445 1.00 59.22 382 THR A N 1
ATOM 2991 C CA . THR A 1 382 ? -17.673 -10.847 30.428 1.00 59.22 382 THR A CA 1
ATOM 2992 C C . THR A 1 382 ? -16.712 -11.423 29.387 1.00 59.22 382 THR A C 1
ATOM 2994 O O . THR A 1 382 ? -15.797 -10.724 28.960 1.00 59.22 382 THR A O 1
ATOM 2997 N N . PRO A 1 383 ? -16.910 -12.682 28.955 1.00 65.38 383 PRO A N 1
ATOM 2998 C CA . PRO A 1 383 ? -16.097 -13.278 27.896 1.00 65.38 383 PRO A CA 1
ATOM 2999 C C . PRO A 1 383 ? -16.352 -12.636 26.525 1.00 65.38 383 PRO A C 1
ATOM 3001 O O . PRO A 1 383 ? -15.529 -12.792 25.633 1.00 65.38 383 PRO A O 1
ATOM 3004 N N . GLU A 1 384 ? -17.473 -11.925 26.353 1.00 81.81 384 GLU A N 1
ATOM 3005 C CA . GLU A 1 384 ? -17.781 -11.176 25.134 1.00 81.81 384 GLU A CA 1
ATOM 3006 C C . GLU A 1 384 ? -17.579 -9.664 25.361 1.00 81.81 384 GLU A C 1
ATOM 3008 O O . GLU A 1 384 ? -18.161 -9.114 26.305 1.00 81.81 384 GLU A O 1
ATOM 3013 N N . PRO A 1 385 ? -16.801 -8.982 24.504 1.00 86.25 385 PRO A N 1
ATOM 3014 C CA . PRO A 1 385 ? -16.530 -7.546 24.615 1.00 86.25 385 PRO A CA 1
ATOM 3015 C C . PRO A 1 385 ? -17.728 -6.675 24.217 1.00 86.25 385 PRO A C 1
ATOM 3017 O O . PRO A 1 385 ? -17.864 -5.552 24.693 1.00 86.25 385 PRO A O 1
ATOM 3020 N N . PHE A 1 386 ? -18.629 -7.183 23.377 1.00 92.31 386 PHE A N 1
ATOM 3021 C CA . PHE A 1 386 ? -19.907 -6.552 23.046 1.00 92.31 386 PHE A CA 1
ATOM 3022 C C . PHE A 1 386 ? -20.938 -7.608 22.642 1.00 92.31 386 PHE A C 1
ATOM 3024 O O . PHE A 1 386 ? -20.594 -8.740 22.298 1.00 92.31 386 PHE A O 1
ATOM 3031 N N . ALA A 1 387 ? -22.217 -7.235 22.663 1.00 91.25 387 ALA A N 1
ATOM 3032 C CA . ALA A 1 387 ? -23.303 -8.148 22.321 1.00 91.25 387 ALA A CA 1
ATOM 3033 C C . ALA A 1 387 ? -23.168 -8.692 20.889 1.00 91.25 387 ALA A C 1
ATOM 3035 O O . ALA A 1 387 ? -23.248 -7.940 19.918 1.00 91.25 387 ALA A O 1
ATOM 3036 N N . GLY A 1 388 ? -23.022 -10.014 20.765 1.00 88.75 388 GLY A N 1
ATOM 3037 C CA . GLY A 1 388 ? -22.904 -10.693 19.474 1.00 88.75 388 GLY A CA 1
ATOM 3038 C C . GLY A 1 388 ? -21.470 -10.855 18.968 1.00 88.75 388 GLY A C 1
ATOM 3039 O O . GLY A 1 388 ? -21.297 -11.391 17.875 1.00 88.75 388 GLY A O 1
ATOM 3040 N N . ALA A 1 389 ? -20.453 -10.465 19.747 1.00 88.88 389 ALA A N 1
ATOM 3041 C CA . ALA A 1 389 ? -19.046 -10.626 19.375 1.00 88.88 389 ALA A CA 1
ATOM 3042 C C . ALA A 1 389 ? -18.683 -12.087 19.054 1.00 88.88 389 ALA A C 1
ATOM 3044 O O . ALA A 1 389 ? -18.011 -12.351 18.062 1.00 88.88 389 ALA A O 1
ATOM 3045 N N . HIS A 1 390 ? -19.211 -13.059 19.807 1.00 84.31 390 HIS A N 1
ATOM 3046 C CA . HIS A 1 390 ? -18.928 -14.478 19.563 1.00 84.31 390 HIS A CA 1
ATOM 3047 C C . HIS A 1 390 ? -19.409 -14.973 18.184 1.00 84.31 390 HIS A C 1
ATOM 3049 O O . HIS A 1 390 ? -18.822 -15.889 17.611 1.00 84.31 390 HIS A O 1
ATOM 3055 N N . ALA A 1 391 ? -20.438 -14.348 17.600 1.00 83.31 391 ALA A N 1
ATOM 3056 C CA . ALA A 1 391 ? -20.906 -14.697 16.258 1.00 83.31 391 ALA A CA 1
ATOM 3057 C C . ALA A 1 391 ? -19.880 -14.353 15.162 1.00 83.31 391 ALA A C 1
ATOM 3059 O O . ALA A 1 391 ? -19.961 -14.905 14.068 1.00 83.31 391 ALA A O 1
ATOM 3060 N N . LEU A 1 392 ? -18.911 -13.473 15.443 1.00 80.44 392 LEU A N 1
ATOM 3061 C CA . LEU A 1 392 ? -17.856 -13.106 14.496 1.00 80.44 392 LEU A CA 1
ATOM 3062 C C . LEU A 1 392 ? -16.836 -14.218 14.270 1.00 80.44 392 LEU A C 1
ATOM 3064 O O . LEU A 1 392 ? -16.257 -14.297 13.190 1.00 80.44 392 LEU A O 1
ATOM 3068 N N . GLU A 1 393 ? -16.636 -15.075 15.268 1.00 76.25 393 GLU A N 1
ATOM 3069 C CA . GLU A 1 393 ? -15.692 -16.193 15.203 1.00 76.25 393 GLU A CA 1
ATOM 3070 C C . GLU A 1 393 ? -16.324 -17.443 14.582 1.00 76.25 393 GLU A C 1
ATOM 3072 O O . GLU A 1 393 ? -15.629 -18.339 14.098 1.00 76.25 393 GLU A O 1
ATOM 3077 N N . GLN A 1 394 ? -17.657 -17.515 14.570 1.00 71.69 394 GLN A N 1
ATOM 3078 C CA . GLN A 1 394 ? -18.388 -18.660 14.046 1.00 71.69 394 GLN A CA 1
ATOM 3079 C C . GLN A 1 394 ? -18.263 -18.727 12.519 1.00 71.69 394 GLN A C 1
ATOM 3081 O O . GLN A 1 394 ? -18.802 -17.897 11.793 1.00 71.69 394 GLN A O 1
ATOM 3086 N N . GLY A 1 395 ? -17.578 -19.764 12.030 1.00 65.19 395 GLY A N 1
ATOM 3087 C CA . GLY A 1 395 ? -17.445 -20.048 10.598 1.00 65.19 395 GLY A CA 1
ATOM 3088 C C . GLY A 1 395 ? -16.188 -19.486 9.932 1.00 65.19 395 GLY A C 1
ATOM 3089 O O . GLY A 1 395 ? -16.053 -19.641 8.721 1.00 65.19 3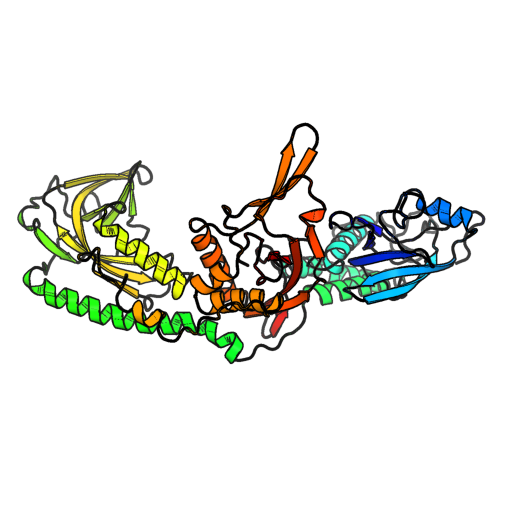95 GLY A O 1
ATOM 3090 N N . ILE A 1 396 ? -15.264 -18.880 10.689 1.00 73.88 396 ILE A N 1
ATOM 3091 C CA . ILE A 1 396 ? -13.913 -18.597 10.187 1.00 73.88 396 ILE A CA 1
ATOM 3092 C C . ILE A 1 396 ? -13.140 -19.920 10.128 1.00 73.88 396 ILE A C 1
ATOM 3094 O O . ILE A 1 396 ? -12.820 -20.517 11.157 1.00 73.88 396 ILE A O 1
ATOM 3098 N N . GLU A 1 397 ? -12.858 -20.392 8.916 1.00 73.88 397 GLU A N 1
ATOM 3099 C CA . GLU A 1 397 ? -11.932 -21.499 8.688 1.00 73.88 397 GLU A CA 1
ATOM 3100 C C . GLU A 1 397 ? -10.507 -20.940 8.686 1.00 73.88 397 GLU A C 1
ATOM 3102 O O . GLU A 1 397 ? -10.105 -20.241 7.756 1.00 73.88 397 GLU A O 1
ATOM 3107 N N . ARG A 1 398 ? -9.763 -21.205 9.765 1.00 81.38 398 ARG A N 1
ATOM 3108 C CA . ARG A 1 398 ? -8.380 -20.744 9.906 1.00 81.38 398 ARG A CA 1
ATOM 3109 C C . ARG A 1 398 ? -7.446 -21.684 9.167 1.00 81.38 398 ARG A C 1
ATOM 3111 O O . ARG A 1 398 ? -7.444 -22.889 9.420 1.00 81.38 398 ARG A O 1
ATOM 3118 N N . HIS A 1 399 ? -6.646 -21.126 8.269 1.00 81.31 399 HIS A N 1
ATOM 3119 C CA . HIS A 1 399 ? -5.597 -21.882 7.608 1.00 81.31 399 HIS A CA 1
ATOM 3120 C C . HIS A 1 399 ? -4.365 -21.944 8.516 1.00 81.31 399 HIS A C 1
ATOM 3122 O O . HIS A 1 399 ? -3.870 -20.914 8.970 1.00 81.31 399 HIS A O 1
ATOM 3128 N N . HIS A 1 400 ? -3.874 -23.151 8.785 1.00 83.88 400 HIS A N 1
ATOM 3129 C CA . HIS A 1 400 ? -2.629 -23.356 9.514 1.00 83.88 400 HIS A CA 1
ATOM 3130 C C . HIS A 1 400 ? -1.503 -23.597 8.515 1.00 83.88 400 HIS A C 1
ATOM 3132 O O . HIS A 1 400 ? -1.633 -24.461 7.655 1.00 83.88 400 HIS A O 1
ATOM 3138 N N . LEU A 1 401 ? -0.421 -22.826 8.643 1.00 85.19 401 LEU A N 1
ATOM 3139 C CA . LEU A 1 401 ? 0.729 -22.931 7.752 1.00 85.19 401 LEU A CA 1
ATOM 3140 C C . LEU A 1 401 ? 1.541 -24.196 8.044 1.00 85.19 401 LEU A C 1
ATOM 3142 O O . LEU A 1 401 ? 2.026 -24.379 9.164 1.00 85.19 401 LEU A O 1
ATOM 3146 N N . GLU A 1 402 ? 1.754 -25.002 7.014 1.00 88.31 402 GLU A N 1
ATOM 3147 C CA . GLU A 1 402 ? 2.511 -26.250 7.032 1.00 88.31 402 GLU A CA 1
ATOM 3148 C C . GLU A 1 402 ? 3.930 -26.056 6.460 1.00 88.31 402 GLU A C 1
ATOM 3150 O O . GLU A 1 402 ? 4.214 -25.124 5.705 1.00 88.31 402 GLU A O 1
ATOM 3155 N N . GLU A 1 403 ? 4.856 -26.969 6.775 1.00 86.88 403 GLU A N 1
ATOM 3156 C CA . GLU A 1 403 ? 6.238 -26.939 6.248 1.00 86.88 403 GLU A CA 1
ATOM 3157 C C . GLU A 1 403 ? 6.300 -27.074 4.716 1.00 86.88 403 GLU A C 1
ATOM 3159 O O . GLU A 1 403 ? 7.255 -26.635 4.074 1.00 86.88 403 GLU A O 1
ATOM 3164 N N . THR A 1 404 ? 5.274 -27.686 4.118 1.00 90.00 404 THR A N 1
ATOM 3165 C CA . THR A 1 404 ? 5.184 -27.917 2.673 1.00 90.00 404 THR A CA 1
ATOM 3166 C C . THR A 1 404 ? 4.583 -26.753 1.893 1.00 90.00 404 THR A C 1
ATOM 3168 O O . THR A 1 404 ? 4.571 -26.812 0.661 1.00 90.00 404 THR A O 1
ATOM 3171 N N . ASP A 1 405 ? 4.074 -25.724 2.574 1.00 92.88 405 ASP A N 1
ATOM 3172 C CA . ASP A 1 405 ? 3.451 -24.585 1.906 1.00 92.88 405 ASP A CA 1
ATOM 3173 C C . ASP A 1 405 ? 4.477 -23.804 1.096 1.00 92.88 405 ASP A C 1
ATOM 3175 O O . ASP A 1 405 ? 5.615 -23.558 1.520 1.00 92.88 405 ASP A O 1
ATOM 3179 N N . ARG A 1 406 ? 4.077 -23.395 -0.108 1.00 94.44 406 ARG A N 1
ATOM 3180 C CA . ARG A 1 406 ? 4.944 -22.577 -0.950 1.00 94.44 406 ARG A CA 1
ATOM 3181 C C . ARG A 1 406 ? 4.963 -21.148 -0.403 1.00 94.44 406 ARG A C 1
ATOM 3183 O O . ARG A 1 406 ? 3.977 -20.701 0.184 1.00 94.44 406 ARG A O 1
ATOM 3190 N N . PRO A 1 407 ? 6.034 -20.378 -0.653 1.00 94.69 407 PRO A N 1
ATOM 3191 C CA . PRO A 1 407 ? 6.105 -18.979 -0.235 1.00 94.69 407 PRO A CA 1
ATOM 3192 C C . PRO A 1 407 ? 4.893 -18.145 -0.672 1.00 94.69 407 PRO A C 1
ATOM 3194 O O . PRO A 1 407 ? 4.391 -17.318 0.086 1.00 94.69 407 PRO A O 1
ATOM 3197 N N . GLU A 1 408 ? 4.402 -18.374 -1.893 1.00 95.19 408 GLU A N 1
ATOM 3198 C CA . GLU A 1 408 ? 3.206 -17.701 -2.401 1.00 95.19 408 GLU A CA 1
ATOM 3199 C C . GLU A 1 408 ? 1.938 -18.044 -1.611 1.00 95.19 408 GLU A C 1
ATOM 3201 O O . GLU A 1 408 ? 1.110 -17.161 -1.409 1.00 95.19 408 GLU A O 1
ATOM 3206 N N . ASP A 1 409 ? 1.803 -19.279 -1.122 1.00 94.88 409 ASP A N 1
ATOM 3207 C CA . ASP A 1 409 ? 0.624 -19.735 -0.383 1.00 94.88 409 ASP A CA 1
ATOM 3208 C C . ASP A 1 409 ? 0.568 -19.060 1.001 1.00 94.88 409 ASP A C 1
ATOM 3210 O O . ASP A 1 409 ? -0.496 -18.602 1.419 1.00 94.88 409 ASP A O 1
ATOM 3214 N N . VAL A 1 410 ? 1.721 -18.872 1.660 1.00 95.25 410 VAL A N 1
ATOM 3215 C CA . VAL A 1 410 ? 1.834 -18.098 2.914 1.00 95.25 410 VAL A CA 1
ATOM 3216 C C . VAL A 1 410 ? 1.388 -16.649 2.710 1.00 95.25 410 VAL A C 1
ATOM 3218 O O . VAL A 1 410 ? 0.591 -16.116 3.481 1.00 95.25 410 VAL A O 1
ATOM 3221 N N . LEU A 1 411 ? 1.875 -16.002 1.648 1.00 94.94 411 LEU A N 1
ATOM 3222 C CA . LEU A 1 411 ? 1.541 -14.606 1.372 1.00 94.94 411 LEU A CA 1
ATOM 3223 C C . LEU A 1 411 ? 0.063 -14.433 0.985 1.00 94.94 411 LEU A C 1
ATOM 3225 O O . LEU A 1 411 ? -0.589 -13.496 1.443 1.00 94.94 411 LEU A O 1
ATOM 3229 N N . MET A 1 412 ? -0.493 -15.344 0.180 1.00 93.94 412 MET A N 1
ATOM 3230 C CA . MET A 1 412 ? -1.921 -15.314 -0.150 1.00 93.94 412 MET A CA 1
ATOM 3231 C C . MET A 1 412 ? -2.791 -15.600 1.079 1.00 93.94 412 MET A C 1
ATOM 3233 O O . MET A 1 412 ? -3.823 -14.954 1.239 1.00 93.94 412 MET A O 1
ATOM 3237 N N . THR A 1 413 ? -2.353 -16.479 1.986 1.00 94.69 413 THR A N 1
ATOM 3238 C CA . THR A 1 413 ? -3.026 -16.721 3.273 1.00 94.69 413 THR A CA 1
ATOM 3239 C C . THR A 1 413 ? -3.110 -15.443 4.104 1.00 94.69 413 THR A C 1
ATOM 3241 O O . THR A 1 413 ? -4.184 -15.117 4.608 1.00 94.69 413 THR A O 1
ATOM 3244 N N . ALA A 1 414 ? -2.026 -14.665 4.184 1.00 93.94 414 ALA A N 1
ATOM 3245 C CA . ALA A 1 414 ? -2.038 -13.378 4.877 1.00 93.94 414 ALA A CA 1
ATOM 3246 C C . ALA A 1 414 ? -3.070 -12.402 4.269 1.00 93.94 414 ALA A C 1
ATOM 3248 O O . ALA A 1 414 ? -3.823 -11.753 4.998 1.00 93.94 414 ALA A O 1
ATOM 3249 N N . PHE A 1 415 ? -3.164 -12.318 2.938 1.00 94.12 415 PHE A N 1
ATOM 3250 C CA . PHE A 1 415 ? -4.157 -11.460 2.280 1.00 94.12 415 PHE A CA 1
ATOM 3251 C C . PHE A 1 415 ? -5.599 -11.945 2.455 1.00 94.12 415 PHE A C 1
ATOM 3253 O O . PHE A 1 415 ? -6.496 -11.123 2.647 1.00 94.12 415 PHE A O 1
ATOM 3260 N N . GLU A 1 416 ? -5.848 -13.253 2.416 1.00 92.25 416 GLU A N 1
ATOM 3261 C CA . GLU A 1 416 ? -7.179 -13.797 2.698 1.00 92.25 416 GLU A CA 1
ATOM 3262 C C . GLU A 1 416 ? -7.588 -13.546 4.154 1.00 92.25 416 GLU A C 1
ATOM 3264 O O . GLU A 1 416 ? -8.715 -13.115 4.402 1.00 92.25 416 GLU A O 1
ATOM 3269 N N . ALA A 1 417 ? -6.659 -13.686 5.104 1.00 91.94 417 ALA A N 1
ATOM 3270 C CA . ALA A 1 417 ? -6.887 -13.357 6.509 1.00 91.94 417 ALA A CA 1
ATOM 3271 C C . ALA A 1 417 ? -7.308 -11.885 6.699 1.00 91.94 417 ALA A C 1
ATOM 3273 O O . ALA A 1 417 ? -8.278 -11.605 7.409 1.00 91.94 417 ALA A O 1
ATOM 3274 N N . LEU A 1 418 ? -6.667 -10.943 5.993 1.00 92.00 418 LEU A N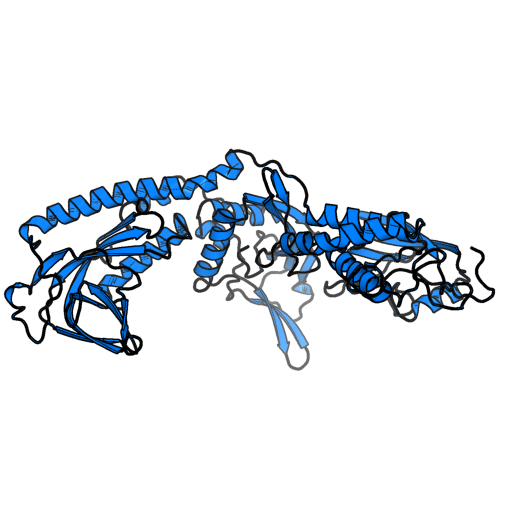 1
ATOM 3275 C CA . LEU A 1 418 ? -7.068 -9.527 5.979 1.00 92.00 418 LEU A CA 1
ATOM 3276 C C . LEU A 1 418 ? -8.499 -9.326 5.451 1.00 92.00 418 LEU A C 1
ATOM 3278 O O . LEU A 1 418 ? -9.291 -8.588 6.050 1.00 92.00 418 LEU A O 1
ATOM 3282 N N . LYS A 1 419 ? -8.852 -9.996 4.346 1.00 90.00 419 LYS A N 1
ATOM 3283 C CA . LYS A 1 419 ? -10.190 -9.915 3.738 1.00 90.00 419 LYS A CA 1
ATOM 3284 C C . LYS A 1 419 ? -11.284 -10.385 4.695 1.00 90.00 419 LYS A C 1
ATOM 3286 O O . LYS A 1 419 ? -12.327 -9.736 4.787 1.00 90.00 419 LYS A O 1
ATOM 3291 N N . ILE A 1 420 ? -11.051 -11.479 5.422 1.00 88.25 420 ILE A N 1
ATOM 3292 C CA . ILE A 1 420 ? -12.042 -12.050 6.346 1.00 88.25 420 ILE A CA 1
ATOM 3293 C C . ILE A 1 420 ? -11.958 -11.498 7.775 1.00 88.25 420 ILE A C 1
ATOM 3295 O O . ILE A 1 420 ? -12.826 -11.812 8.591 1.00 88.25 420 ILE A O 1
ATOM 3299 N N . GLY A 1 421 ? -10.970 -10.654 8.082 1.00 87.44 421 GLY A N 1
ATOM 3300 C CA . GLY A 1 421 ? -10.790 -10.057 9.406 1.00 87.44 421 GLY A CA 1
ATOM 3301 C C . GLY A 1 421 ? -10.302 -11.051 10.467 1.00 87.44 421 GLY A C 1
ATOM 3302 O O . GLY A 1 421 ? -10.830 -11.049 11.574 1.00 87.44 421 GLY A O 1
ATOM 3303 N N . ASP A 1 422 ? -9.342 -11.913 10.120 1.00 88.69 422 ASP A N 1
ATOM 3304 C CA . ASP A 1 422 ? -8.715 -12.892 11.019 1.00 88.69 422 ASP A CA 1
ATOM 3305 C C . ASP A 1 422 ? -7.257 -12.516 11.350 1.00 88.69 422 ASP A C 1
ATOM 3307 O O . ASP A 1 422 ? -6.312 -12.962 10.693 1.00 88.69 422 ASP A O 1
ATOM 3311 N N . MET A 1 423 ? -7.073 -11.650 12.354 1.00 88.19 423 MET A N 1
ATOM 3312 C CA . MET A 1 423 ? -5.751 -11.133 12.738 1.00 88.19 423 MET A CA 1
ATOM 3313 C C . MET A 1 423 ? -4.805 -12.244 13.199 1.00 88.19 423 MET A C 1
ATOM 3315 O O . MET A 1 423 ? -3.603 -12.167 12.955 1.00 88.19 423 MET A O 1
ATOM 3319 N N . GLU A 1 424 ? -5.334 -13.293 13.829 1.00 88.44 424 GLU A N 1
ATOM 3320 C CA . GLU A 1 424 ? -4.542 -14.413 14.336 1.00 88.44 424 GLU A CA 1
ATOM 3321 C C . GLU A 1 424 ? -3.835 -15.153 13.193 1.00 88.44 424 GLU A C 1
ATOM 3323 O O . GLU A 1 424 ? -2.609 -15.300 13.210 1.00 88.44 424 GLU A O 1
ATOM 3328 N N . THR A 1 425 ? -4.583 -15.547 12.157 1.00 91.62 425 THR A N 1
ATOM 3329 C CA . THR A 1 425 ? -4.003 -16.187 10.966 1.00 91.62 425 THR A CA 1
ATOM 3330 C C . THR A 1 425 ? -3.030 -15.246 10.256 1.00 91.62 425 THR A C 1
ATOM 3332 O O . THR A 1 425 ? -1.946 -15.674 9.852 1.00 91.62 425 THR A O 1
ATOM 3335 N N . TRP A 1 426 ? -3.354 -13.954 10.151 1.00 92.12 426 TRP A N 1
ATOM 3336 C CA . TRP A 1 426 ? -2.462 -12.972 9.532 1.00 92.12 426 TRP A CA 1
ATOM 3337 C C . TRP A 1 426 ? -1.130 -12.838 10.273 1.00 92.12 426 TRP A C 1
ATOM 3339 O O . TRP A 1 426 ? -0.083 -12.976 9.645 1.00 92.12 426 TRP A O 1
ATOM 3349 N N . LEU A 1 427 ? -1.147 -12.664 11.599 1.00 90.81 427 LEU A N 1
ATOM 3350 C CA . LEU A 1 427 ? 0.066 -12.597 12.419 1.00 90.81 427 LEU A CA 1
ATOM 3351 C C . LEU A 1 427 ? 0.881 -13.891 12.339 1.00 90.81 427 LEU A C 1
ATOM 3353 O O . LEU A 1 427 ? 2.107 -13.831 12.293 1.00 90.81 427 LEU A O 1
ATOM 3357 N N . SER A 1 428 ? 0.223 -15.051 12.237 1.00 91.50 428 SER A N 1
ATOM 3358 C CA . SER A 1 428 ? 0.910 -16.343 12.099 1.00 91.50 428 SER A CA 1
ATOM 3359 C C . SER A 1 428 ? 1.743 -16.472 10.813 1.00 91.50 428 SER A C 1
ATOM 3361 O O . SER A 1 428 ? 2.661 -17.295 10.754 1.00 91.50 428 SER A O 1
ATOM 3363 N N . CYS A 1 429 ? 1.459 -15.647 9.795 1.00 93.50 429 CYS A N 1
ATOM 3364 C CA . CYS A 1 429 ? 2.224 -15.593 8.550 1.00 93.50 429 CYS A CA 1
ATOM 3365 C C . CYS A 1 429 ? 3.542 -14.815 8.689 1.00 93.50 429 CYS A C 1
ATOM 3367 O O . CYS A 1 429 ? 4.429 -14.976 7.847 1.00 93.50 429 CYS A O 1
ATOM 3369 N N . TYR A 1 430 ? 3.696 -13.986 9.724 1.00 93.44 430 TYR A N 1
ATOM 3370 C CA . TYR A 1 430 ? 4.903 -13.194 9.964 1.00 93.44 430 TYR A CA 1
ATOM 3371 C C . TYR A 1 430 ? 5.909 -13.946 10.830 1.00 93.44 430 TYR A C 1
ATOM 3373 O O . TYR A 1 430 ? 5.562 -14.808 11.635 1.00 93.44 430 TYR A O 1
ATOM 3381 N N . ALA A 1 431 ? 7.188 -13.630 10.640 1.00 92.75 431 ALA A N 1
ATOM 3382 C CA . ALA A 1 431 ? 8.253 -14.239 11.416 1.00 92.75 431 ALA A CA 1
ATOM 3383 C C . ALA A 1 431 ? 8.302 -13.668 12.842 1.00 92.75 431 ALA A C 1
ATOM 3385 O O . ALA A 1 431 ? 8.248 -12.453 13.056 1.00 92.75 431 ALA A O 1
ATOM 3386 N N . ASP A 1 432 ? 8.523 -14.559 13.803 1.00 90.75 432 ASP A N 1
ATOM 3387 C CA . ASP A 1 432 ? 8.921 -14.272 15.185 1.00 90.75 432 ASP A CA 1
ATOM 3388 C C . ASP A 1 432 ? 10.457 -14.312 15.342 1.00 90.75 432 ASP A C 1
ATOM 3390 O O . ASP A 1 432 ? 11.009 -14.606 16.407 1.00 90.75 432 ASP A O 1
ATOM 3394 N N . TRP A 1 433 ? 11.175 -14.025 14.250 1.00 90.25 433 TRP A N 1
ATOM 3395 C CA . TRP A 1 433 ? 12.625 -13.887 14.241 1.00 90.25 433 TRP A CA 1
ATOM 3396 C C . TRP A 1 433 ? 13.105 -12.783 13.302 1.00 90.25 433 TRP A C 1
ATOM 3398 O O . TRP A 1 433 ? 12.397 -12.310 12.413 1.00 90.25 433 TRP A O 1
ATOM 3408 N N . LYS A 1 434 ? 14.380 -12.413 13.456 1.00 88.56 434 LYS A N 1
ATOM 3409 C CA . LYS A 1 434 ? 15.098 -11.548 12.519 1.00 88.56 434 LYS A CA 1
ATOM 3410 C C . LYS A 1 434 ? 16.554 -11.964 12.368 1.00 88.56 434 LYS A C 1
ATOM 3412 O O . LYS A 1 434 ? 17.241 -12.220 13.355 1.00 88.56 434 LYS A O 1
ATOM 3417 N N . LEU A 1 435 ? 17.055 -11.958 11.136 1.00 86.12 435 LEU A N 1
ATOM 3418 C CA . LEU A 1 435 ? 18.486 -12.083 10.874 1.00 86.12 435 LEU A CA 1
ATOM 3419 C C . LEU A 1 435 ? 19.191 -10.756 11.208 1.00 86.12 435 LEU A C 1
ATOM 3421 O O . LEU A 1 435 ? 18.836 -9.702 10.675 1.00 86.12 435 LEU A O 1
ATOM 3425 N N . ARG A 1 436 ? 20.176 -10.786 12.110 1.00 83.19 436 ARG A N 1
ATOM 3426 C CA . ARG A 1 436 ? 20.938 -9.610 12.554 1.00 83.19 436 ARG A CA 1
ATOM 3427 C C . ARG A 1 436 ? 22.422 -9.770 12.276 1.00 83.19 436 ARG A C 1
ATOM 3429 O O . ARG A 1 436 ? 22.969 -10.862 12.385 1.00 83.19 436 ARG A O 1
ATOM 3436 N N . VAL A 1 437 ? 23.076 -8.644 12.001 1.00 81.31 437 VAL A N 1
ATOM 3437 C CA . VAL A 1 437 ? 24.536 -8.538 11.990 1.00 81.31 437 VAL A CA 1
ATOM 3438 C C . VAL A 1 437 ? 24.989 -8.072 13.371 1.00 81.31 437 VAL A C 1
ATOM 3440 O O . VAL A 1 437 ? 24.583 -7.004 13.833 1.00 81.31 437 VAL A O 1
ATOM 3443 N N . SER A 1 438 ? 25.821 -8.868 14.034 1.00 78.12 438 SER A N 1
ATOM 3444 C CA . SER A 1 438 ? 26.606 -8.425 15.183 1.00 78.12 438 SER A CA 1
ATOM 3445 C C . SER A 1 438 ? 27.922 -7.851 14.679 1.00 78.12 438 SER A C 1
ATOM 3447 O O . SER A 1 438 ? 28.565 -8.457 13.823 1.00 78.12 438 SER A O 1
ATOM 3449 N N . TYR A 1 439 ? 28.319 -6.698 15.208 1.00 78.88 439 TYR A N 1
ATOM 3450 C CA . TYR A 1 439 ? 29.610 -6.086 14.921 1.00 78.88 439 TYR A CA 1
ATOM 3451 C C . TYR A 1 439 ? 30.475 -6.162 16.174 1.00 78.88 439 TYR A C 1
ATOM 3453 O O . TYR A 1 439 ? 30.205 -5.499 17.176 1.00 78.88 439 TYR A O 1
ATOM 3461 N N . GLU A 1 440 ? 31.529 -6.961 16.107 1.00 76.44 440 GLU A N 1
ATOM 3462 C CA . GLU A 1 440 ? 32.624 -6.952 17.065 1.00 76.44 440 GLU A CA 1
ATOM 3463 C C . GLU A 1 440 ? 33.811 -6.173 16.488 1.00 76.44 440 GLU A C 1
ATOM 3465 O O . GLU A 1 440 ? 33.864 -5.860 15.300 1.00 76.44 440 GLU A O 1
ATOM 3470 N N . ARG A 1 441 ? 34.773 -5.821 17.348 1.00 71.44 441 ARG A N 1
ATOM 3471 C CA . ARG A 1 441 ? 35.850 -4.862 17.042 1.00 71.44 441 ARG A CA 1
ATOM 3472 C C . ARG A 1 441 ? 36.617 -5.166 15.746 1.00 71.44 441 ARG A C 1
ATOM 3474 O O . ARG A 1 441 ? 37.019 -4.223 15.076 1.00 71.44 441 ARG A O 1
ATOM 3481 N N . ASP A 1 442 ? 36.761 -6.450 15.408 1.00 74.19 442 ASP A N 1
ATOM 3482 C CA . ASP A 1 442 ? 37.516 -6.939 14.248 1.00 74.19 442 ASP A CA 1
ATOM 3483 C C . ASP A 1 442 ? 36.730 -7.960 13.392 1.00 74.19 442 ASP A C 1
ATOM 3485 O O . ASP A 1 442 ? 37.306 -8.599 12.512 1.00 74.19 442 ASP A O 1
ATOM 3489 N N . SER A 1 443 ? 35.428 -8.163 13.644 1.00 69.12 443 SER A N 1
ATOM 3490 C CA . SER A 1 443 ? 34.615 -9.114 12.869 1.00 69.12 443 SER A CA 1
ATOM 3491 C C . SER A 1 443 ? 33.129 -8.774 12.902 1.00 69.12 443 SER A C 1
ATOM 3493 O O . SER A 1 443 ? 32.639 -8.196 13.869 1.00 69.12 443 SER A O 1
ATOM 3495 N N . SER A 1 444 ? 32.402 -9.157 11.858 1.00 72.62 444 SER A N 1
ATOM 3496 C CA . SER A 1 444 ? 30.947 -9.228 11.895 1.00 72.62 444 SER A CA 1
ATOM 3497 C C . SER A 1 444 ? 30.501 -10.673 11.728 1.00 72.62 444 SER A C 1
ATOM 3499 O O . SER A 1 444 ? 31.112 -11.438 10.983 1.00 72.62 444 SER A O 1
ATOM 3501 N N . TYR A 1 445 ? 29.438 -11.051 12.428 1.00 77.12 445 TYR A N 1
ATOM 3502 C CA . TYR A 1 445 ? 28.777 -12.335 12.218 1.00 77.12 445 TYR A CA 1
ATOM 3503 C C . TYR A 1 445 ? 27.272 -12.148 12.170 1.00 77.12 445 TYR A C 1
ATOM 3505 O O . TYR A 1 445 ? 26.704 -11.262 12.816 1.00 77.12 445 TYR A O 1
ATOM 3513 N N . LEU A 1 446 ? 26.627 -12.996 11.379 1.00 82.31 446 LEU A N 1
ATOM 3514 C CA . LEU A 1 446 ? 25.178 -13.065 11.309 1.00 82.31 446 LEU A CA 1
ATOM 3515 C C . LEU A 1 446 ? 24.659 -13.979 12.421 1.00 82.31 446 LEU A C 1
ATOM 3517 O O . LEU A 1 446 ? 25.289 -14.982 12.752 1.00 82.31 446 LEU A O 1
ATOM 3521 N N . TYR A 1 447 ? 23.505 -13.652 12.990 1.00 83.38 447 TYR A N 1
ATOM 3522 C CA . TYR A 1 447 ? 22.782 -14.530 13.908 1.00 83.38 447 TYR A CA 1
ATOM 3523 C C . TYR A 1 447 ? 21.272 -14.323 13.785 1.00 83.38 447 TYR A C 1
ATOM 3525 O O . TYR A 1 447 ? 20.808 -13.275 13.336 1.00 83.38 447 TYR A O 1
ATOM 3533 N N . VAL A 1 448 ? 20.503 -15.332 14.194 1.00 86.94 448 VAL A N 1
ATOM 3534 C CA . VAL A 1 448 ? 19.038 -15.274 14.226 1.00 86.94 448 VAL A CA 1
ATOM 3535 C C . VAL A 1 448 ? 18.585 -14.837 15.615 1.00 86.94 448 VAL A C 1
ATOM 3537 O O . VAL A 1 448 ? 18.805 -15.541 16.600 1.00 86.94 448 VAL A O 1
ATOM 3540 N N . ASP A 1 449 ? 17.957 -13.670 15.690 1.00 85.94 449 ASP A N 1
ATOM 3541 C CA . ASP A 1 449 ? 17.339 -13.132 16.896 1.00 85.94 449 ASP A CA 1
ATOM 3542 C C . ASP A 1 449 ? 15.877 -13.589 16.984 1.00 85.94 449 ASP A C 1
ATOM 3544 O O . ASP A 1 449 ? 15.050 -13.139 16.196 1.00 85.94 449 ASP A O 1
ATOM 3548 N N . ARG A 1 450 ? 15.565 -14.481 17.934 1.00 85.94 450 ARG A N 1
ATOM 3549 C CA . ARG A 1 450 ? 14.205 -14.995 18.213 1.00 85.94 450 ARG A CA 1
ATOM 3550 C C . ARG A 1 450 ? 13.453 -14.195 19.280 1.00 85.94 450 ARG A C 1
ATOM 3552 O O . ARG A 1 450 ? 12.401 -14.609 19.745 1.00 85.94 450 ARG A O 1
ATOM 3559 N N . THR A 1 451 ? 14.029 -13.088 19.741 1.00 84.12 451 THR A N 1
ATOM 3560 C CA . THR A 1 451 ? 13.340 -12.150 20.642 1.00 84.12 451 THR A CA 1
ATOM 3561 C C . THR A 1 451 ? 12.642 -11.032 19.872 1.00 84.12 451 THR A C 1
ATOM 3563 O O . THR A 1 451 ? 12.082 -10.116 20.471 1.00 84.12 451 THR A O 1
ATOM 3566 N N . TRP A 1 452 ? 12.702 -11.093 18.540 1.00 81.81 452 TRP A N 1
ATOM 3567 C CA . TRP A 1 452 ? 12.172 -10.093 17.636 1.00 81.81 452 TRP A CA 1
ATOM 3568 C C . TRP A 1 452 ? 10.879 -10.571 16.985 1.00 81.81 452 TRP A C 1
ATOM 3570 O O . TRP A 1 452 ? 10.876 -11.590 16.311 1.00 81.81 452 TRP A O 1
ATOM 3580 N N . GLU A 1 453 ? 9.828 -9.768 17.081 1.00 80.94 453 GLU A N 1
ATOM 3581 C CA . GLU A 1 453 ? 8.611 -9.926 16.287 1.00 80.94 453 GLU A CA 1
ATOM 3582 C C . GLU A 1 453 ? 8.672 -8.935 15.121 1.00 80.94 453 GLU A C 1
ATOM 3584 O O . GLU A 1 453 ? 8.888 -7.738 15.329 1.00 80.94 453 GLU A O 1
ATOM 3589 N N . VAL A 1 454 ? 8.531 -9.415 13.879 1.00 80.81 454 VAL A N 1
ATOM 3590 C CA . VAL A 1 454 ? 8.533 -8.534 12.693 1.00 80.81 454 VAL A CA 1
ATOM 3591 C C . VAL A 1 454 ? 7.409 -7.508 12.781 1.00 80.81 454 VAL A C 1
ATOM 3593 O O . VAL A 1 454 ? 7.630 -6.333 12.489 1.00 80.81 454 VAL A O 1
ATOM 3596 N N . ILE A 1 455 ? 6.243 -7.953 13.244 1.00 80.56 455 ILE A N 1
ATOM 3597 C CA . ILE A 1 455 ? 5.128 -7.106 13.640 1.00 80.56 455 ILE A CA 1
ATOM 3598 C C . ILE A 1 455 ? 4.888 -7.355 15.125 1.00 80.56 455 ILE A C 1
ATOM 3600 O O . ILE A 1 455 ? 4.349 -8.390 15.506 1.00 80.56 455 ILE A O 1
ATOM 3604 N N . GLY A 1 456 ? 5.320 -6.412 15.962 1.00 70.56 456 GLY A N 1
ATOM 3605 C CA . GLY A 1 456 ? 5.058 -6.477 17.394 1.00 70.56 456 GLY A CA 1
ATOM 3606 C C . GLY A 1 456 ? 3.579 -6.248 17.696 1.00 70.56 456 GLY A C 1
ATOM 3607 O O . GLY A 1 456 ? 2.920 -5.446 17.032 1.00 70.56 456 GLY A O 1
ATOM 3608 N N . SER A 1 457 ? 3.069 -6.893 18.744 1.00 66.75 457 SER A N 1
ATOM 3609 C CA . SER A 1 457 ? 1.666 -6.758 19.187 1.00 66.75 457 SER A CA 1
ATOM 3610 C C . SER A 1 457 ? 1.174 -5.308 19.354 1.00 66.75 457 SER A C 1
ATOM 3612 O O . SER A 1 457 ? 0.010 -5.023 19.085 1.00 66.75 457 SER A O 1
ATOM 3614 N N . ALA A 1 458 ? 2.049 -4.376 19.748 1.00 65.69 458 ALA A N 1
ATOM 3615 C CA . ALA A 1 458 ? 1.703 -2.959 19.903 1.00 65.69 458 ALA A CA 1
ATOM 3616 C C . ALA A 1 458 ? 1.494 -2.216 18.567 1.00 65.69 458 ALA A C 1
ATOM 3618 O O . ALA A 1 458 ? 0.691 -1.286 18.513 1.00 65.69 458 ALA A O 1
ATOM 3619 N N . ASP A 1 459 ? 2.189 -2.625 17.501 1.00 74.50 459 ASP A N 1
ATOM 3620 C CA . ASP A 1 459 ? 2.114 -1.997 16.173 1.00 74.50 459 ASP A CA 1
ATOM 3621 C C . ASP A 1 459 ? 1.140 -2.735 15.235 1.00 74.50 459 ASP A C 1
ATOM 3623 O O . ASP A 1 459 ? 0.639 -2.150 14.270 1.00 74.50 459 ASP A O 1
ATOM 3627 N N . ALA A 1 460 ? 0.840 -4.004 15.542 1.00 81.00 460 ALA A N 1
ATOM 3628 C CA . ALA A 1 460 ? -0.002 -4.892 14.746 1.00 81.00 460 ALA A CA 1
ATOM 3629 C C . ALA A 1 460 ? -1.359 -4.277 14.396 1.00 81.00 460 ALA A C 1
ATOM 3631 O O . ALA A 1 460 ? -1.732 -4.281 13.228 1.00 81.00 460 ALA A O 1
ATOM 3632 N N . ALA A 1 461 ? -2.061 -3.702 15.378 1.00 81.81 461 ALA A N 1
ATOM 3633 C CA . ALA A 1 461 ? -3.407 -3.162 15.185 1.00 81.81 461 ALA A CA 1
ATOM 3634 C C . ALA A 1 461 ? -3.449 -2.033 14.140 1.00 81.81 461 ALA A C 1
ATOM 3636 O O . ALA A 1 461 ? -4.274 -2.049 13.235 1.00 81.81 461 ALA A O 1
ATOM 3637 N N . SER A 1 462 ? -2.504 -1.089 14.198 1.00 82.38 462 SER A N 1
ATOM 363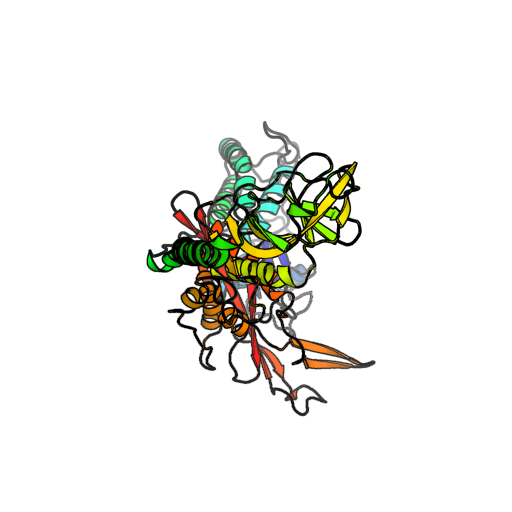8 C CA . SER A 1 462 ? -2.455 0.042 13.257 1.00 82.38 462 SER A CA 1
ATOM 3639 C C . SER A 1 462 ? -2.157 -0.409 11.822 1.00 82.38 462 SER A C 1
ATOM 3641 O O . SER A 1 462 ? -2.776 0.054 10.857 1.00 82.38 462 SER A O 1
ATOM 3643 N N . ILE A 1 463 ? -1.211 -1.342 11.676 1.00 87.56 463 ILE A N 1
ATOM 3644 C CA . ILE A 1 463 ? -0.825 -1.912 10.382 1.00 87.56 463 ILE A CA 1
ATOM 3645 C C . ILE A 1 463 ? -1.983 -2.735 9.800 1.00 87.56 463 ILE A C 1
ATOM 3647 O O . ILE A 1 463 ? -2.308 -2.595 8.620 1.00 87.56 463 ILE A O 1
ATOM 3651 N N . TRP A 1 464 ? -2.623 -3.545 10.642 1.00 88.69 464 TRP A N 1
ATOM 3652 C CA . TRP A 1 464 ? -3.796 -4.349 10.318 1.00 88.69 464 TRP A CA 1
ATOM 3653 C C . TRP A 1 464 ? -4.966 -3.497 9.832 1.00 88.69 464 TRP A C 1
ATOM 3655 O O . TRP A 1 464 ? -5.479 -3.734 8.738 1.00 88.69 464 TRP A O 1
ATOM 3665 N N . ASP A 1 465 ? -5.351 -2.476 10.600 1.00 86.38 465 ASP A N 1
ATOM 3666 C CA . ASP A 1 465 ? -6.470 -1.599 10.260 1.00 86.38 465 ASP A CA 1
ATOM 3667 C C . ASP A 1 465 ? -6.214 -0.902 8.924 1.00 86.38 465 ASP A C 1
ATOM 3669 O O . ASP A 1 465 ? -7.064 -0.928 8.033 1.00 86.38 465 ASP A O 1
ATOM 3673 N N . THR A 1 466 ? -5.007 -0.361 8.732 1.00 87.88 466 THR A N 1
ATOM 3674 C CA . THR A 1 466 ? -4.614 0.292 7.475 1.00 87.88 466 THR A CA 1
ATOM 3675 C C . THR A 1 466 ? -4.706 -0.674 6.289 1.00 87.88 466 THR A C 1
ATOM 3677 O O . THR A 1 466 ? -5.246 -0.317 5.240 1.00 87.88 466 THR A O 1
ATOM 3680 N N . ALA A 1 467 ? -4.224 -1.909 6.442 1.00 90.31 467 ALA A N 1
ATOM 3681 C CA . ALA A 1 467 ? -4.294 -2.927 5.399 1.00 90.31 467 ALA A CA 1
ATOM 3682 C C . ALA A 1 467 ? -5.746 -3.350 5.099 1.00 90.31 467 ALA A C 1
ATOM 3684 O O . ALA A 1 467 ? -6.150 -3.434 3.935 1.00 90.31 467 ALA A O 1
ATOM 3685 N N . ARG A 1 468 ? -6.587 -3.544 6.123 1.00 90.81 468 ARG A N 1
ATOM 3686 C CA . ARG A 1 468 ? -8.012 -3.856 5.926 1.00 90.81 468 ARG A CA 1
ATOM 3687 C C . ARG A 1 468 ? -8.773 -2.712 5.267 1.00 90.81 468 ARG A C 1
ATOM 3689 O O . ARG A 1 468 ? -9.638 -2.984 4.431 1.00 90.81 468 ARG A O 1
ATOM 3696 N N . GLN A 1 469 ? -8.466 -1.455 5.589 1.00 90.25 469 GLN A N 1
ATOM 3697 C CA . GLN A 1 469 ? -9.071 -0.299 4.917 1.00 90.25 469 GLN A CA 1
ATOM 3698 C C . GLN A 1 469 ? -8.811 -0.345 3.412 1.00 90.25 469 GLN A C 1
ATOM 3700 O O . GLN A 1 469 ? -9.748 -0.173 2.637 1.00 90.25 469 GLN A O 1
ATOM 3705 N N . ARG A 1 470 ? -7.587 -0.677 2.984 1.00 91.38 470 ARG A N 1
ATOM 3706 C CA . ARG A 1 470 ? -7.244 -0.808 1.557 1.00 91.38 470 ARG A CA 1
ATOM 3707 C C . ARG A 1 470 ? -8.053 -1.890 0.851 1.00 91.38 470 ARG A C 1
ATOM 3709 O O . ARG A 1 470 ? -8.631 -1.630 -0.199 1.00 91.38 470 ARG A O 1
ATOM 3716 N N . PHE A 1 471 ? -8.189 -3.077 1.447 1.00 91.81 471 PHE A N 1
ATOM 3717 C CA . PHE A 1 471 ? -9.023 -4.141 0.866 1.00 91.81 471 PHE A CA 1
ATOM 3718 C C . PHE A 1 471 ? -10.514 -3.783 0.776 1.00 91.81 471 PHE A C 1
ATOM 3720 O O . PHE A 1 471 ? -11.224 -4.312 -0.085 1.00 91.81 471 PHE A O 1
ATOM 3727 N N . ASN A 1 472 ? -11.001 -2.911 1.661 1.00 88.25 472 ASN A N 1
ATOM 3728 C CA . ASN A 1 472 ? -12.382 -2.432 1.643 1.00 88.25 472 ASN A CA 1
ATOM 3729 C C . ASN A 1 472 ? -12.577 -1.185 0.764 1.00 88.25 472 ASN A C 1
ATOM 3731 O O . ASN A 1 472 ? -13.704 -0.912 0.354 1.00 88.25 472 ASN A O 1
ATOM 3735 N N . ASP A 1 473 ? -11.507 -0.481 0.398 1.00 90.94 473 ASP A N 1
ATOM 3736 C CA . ASP A 1 473 ? -11.540 0.717 -0.442 1.00 90.94 473 ASP A CA 1
ATOM 3737 C C . ASP A 1 473 ? -11.050 0.419 -1.871 1.00 90.94 473 ASP A C 1
ATOM 3739 O O . ASP A 1 473 ? -11.849 0.030 -2.735 1.00 90.94 473 ASP A O 1
ATOM 3743 N N . ASP A 1 474 ? -9.741 0.535 -2.110 1.00 91.19 474 ASP A N 1
ATOM 3744 C CA . ASP A 1 474 ? -9.107 0.602 -3.429 1.00 91.19 474 ASP A CA 1
ATOM 3745 C C . ASP A 1 474 ? -8.548 -0.736 -3.948 1.00 91.19 474 ASP A C 1
ATOM 3747 O O . ASP A 1 474 ? -8.426 -0.913 -5.166 1.00 91.19 474 ASP A O 1
ATOM 3751 N N . VAL A 1 475 ? -8.276 -1.706 -3.072 1.00 94.44 475 VAL A N 1
ATOM 3752 C CA . VAL A 1 475 ? -7.769 -3.038 -3.438 1.00 94.44 475 VAL A CA 1
ATOM 3753 C C . VAL A 1 475 ? -8.906 -4.063 -3.456 1.00 94.44 475 VAL A C 1
ATOM 3755 O O . VAL A 1 475 ? -9.540 -4.354 -2.448 1.00 94.44 475 VAL A O 1
ATOM 3758 N N . TYR A 1 476 ? -9.155 -4.653 -4.622 1.00 95.06 476 TYR A N 1
ATOM 3759 C CA . TYR A 1 476 ? -10.194 -5.663 -4.864 1.00 95.06 476 TYR A CA 1
ATOM 3760 C C . TYR A 1 476 ? -9.637 -7.088 -4.937 1.00 95.06 476 TYR A C 1
ATOM 3762 O O . TYR A 1 476 ? -10.385 -8.060 -4.848 1.00 95.06 476 TYR A O 1
ATOM 3770 N N . GLY A 1 477 ? -8.326 -7.224 -5.123 1.00 94.88 477 GLY A N 1
ATOM 3771 C CA . GLY A 1 477 ? -7.645 -8.507 -5.194 1.00 94.88 477 GLY A CA 1
ATOM 3772 C C . GLY A 1 477 ? -6.134 -8.337 -5.203 1.00 94.88 477 GLY A C 1
ATOM 3773 O O . GLY A 1 477 ? -5.623 -7.242 -5.437 1.00 94.88 477 GLY A O 1
ATOM 3774 N N . VAL A 1 478 ? -5.430 -9.434 -4.948 1.00 94.88 478 VAL A N 1
ATOM 3775 C CA . VAL A 1 478 ? -3.972 -9.513 -5.017 1.00 94.88 478 VAL A CA 1
ATOM 3776 C C . VAL A 1 478 ? -3.604 -10.844 -5.660 1.00 94.88 478 VAL A C 1
ATOM 3778 O O . VAL A 1 478 ? -4.307 -11.836 -5.473 1.00 94.88 478 VAL A O 1
ATOM 3781 N N . GLU A 1 479 ? -2.525 -10.858 -6.432 1.00 93.88 479 GLU A N 1
ATOM 3782 C CA . GLU A 1 479 ? -1.938 -12.074 -6.995 1.00 93.88 479 GLU A CA 1
ATOM 3783 C C . GLU A 1 479 ? -0.412 -12.044 -6.851 1.00 93.88 479 GLU A C 1
ATOM 3785 O O . GLU A 1 479 ? 0.212 -10.977 -6.896 1.00 93.88 479 GLU A O 1
ATOM 3790 N N . SER A 1 480 ? 0.196 -13.224 -6.712 1.00 92.81 480 SER A N 1
ATOM 3791 C CA . SER A 1 480 ? 1.644 -13.384 -6.859 1.00 92.81 480 SER A CA 1
ATOM 3792 C C . SER A 1 480 ? 2.013 -13.242 -8.336 1.00 92.81 480 SER A C 1
ATOM 3794 O O . SER A 1 480 ? 1.555 -14.017 -9.173 1.00 92.81 480 SER A O 1
ATOM 3796 N N . ALA A 1 481 ? 2.819 -12.232 -8.658 1.00 89.00 481 ALA A N 1
ATOM 3797 C CA . ALA A 1 481 ? 3.265 -11.949 -10.018 1.00 89.00 481 ALA A CA 1
ATOM 3798 C C . ALA A 1 481 ? 4.597 -12.640 -10.335 1.00 89.00 481 ALA A C 1
ATOM 3800 O O . ALA A 1 481 ? 4.785 -13.166 -11.429 1.00 89.00 481 ALA A O 1
ATOM 3801 N N . LYS A 1 482 ? 5.535 -12.633 -9.380 1.00 86.81 482 LYS A N 1
ATOM 3802 C CA . LYS A 1 482 ? 6.861 -13.241 -9.536 1.00 86.81 482 LYS A CA 1
ATOM 3803 C C . LYS A 1 482 ? 7.358 -13.772 -8.201 1.00 86.81 482 LYS A C 1
ATOM 3805 O O . LYS A 1 482 ? 7.236 -13.085 -7.195 1.00 86.81 482 LYS A O 1
ATOM 3810 N N . VAL A 1 483 ? 8.000 -14.934 -8.222 1.00 89.94 483 VAL A N 1
ATOM 3811 C CA . VAL A 1 483 ? 8.685 -15.526 -7.067 1.00 89.94 483 VAL A CA 1
ATOM 3812 C C . VAL A 1 483 ? 10.142 -15.768 -7.456 1.00 89.94 483 VAL A C 1
ATOM 3814 O O . VAL A 1 483 ? 10.415 -16.353 -8.507 1.00 89.94 483 VAL A O 1
ATOM 3817 N N . SER A 1 484 ? 11.089 -15.260 -6.667 1.00 85.75 484 SER A N 1
ATOM 3818 C CA . SER A 1 484 ? 12.512 -15.530 -6.885 1.00 85.75 484 SER A CA 1
ATOM 3819 C C . SER A 1 484 ? 12.842 -16.987 -6.556 1.00 85.75 484 SER A C 1
ATOM 3821 O O . SER A 1 484 ? 12.086 -17.682 -5.883 1.00 85.75 484 SER A O 1
ATOM 3823 N N . LEU A 1 485 ? 14.008 -17.464 -6.988 1.00 85.75 485 LEU A N 1
ATOM 3824 C CA . LEU A 1 485 ? 14.522 -18.715 -6.438 1.00 85.75 485 LEU A CA 1
ATOM 3825 C C . LEU A 1 485 ? 14.891 -18.506 -4.958 1.00 85.75 485 LEU A C 1
ATOM 3827 O O . LEU A 1 485 ? 15.380 -17.421 -4.617 1.00 85.75 485 LEU A O 1
ATOM 3831 N N . PRO A 1 486 ? 14.685 -19.515 -4.091 1.00 89.88 486 PRO A N 1
ATOM 3832 C CA . PRO A 1 486 ? 15.211 -19.492 -2.735 1.00 89.88 486 PRO A CA 1
ATOM 3833 C C . PRO A 1 486 ? 16.725 -19.282 -2.748 1.00 89.88 486 PRO A C 1
ATOM 3835 O O . PRO A 1 486 ? 17.458 -19.986 -3.449 1.00 89.88 486 PRO A O 1
ATOM 3838 N N . ARG A 1 487 ? 17.198 -18.315 -1.965 1.00 88.31 487 ARG A N 1
ATOM 3839 C CA . ARG A 1 487 ? 18.623 -18.039 -1.766 1.00 88.31 487 ARG A CA 1
ATOM 3840 C C . ARG A 1 487 ? 18.986 -18.287 -0.312 1.00 88.31 487 ARG A C 1
ATOM 3842 O O . ARG A 1 487 ? 18.258 -17.881 0.589 1.00 88.31 487 ARG A O 1
ATOM 3849 N N . ARG A 1 488 ? 20.136 -18.906 -0.061 1.00 89.12 488 ARG A N 1
ATOM 3850 C CA . ARG A 1 488 ? 20.653 -19.041 1.304 1.00 89.12 488 ARG A CA 1
ATOM 3851 C C . ARG A 1 488 ? 21.260 -17.710 1.747 1.00 89.12 488 ARG A C 1
ATOM 3853 O O . ARG A 1 488 ? 22.223 -17.248 1.142 1.00 89.12 488 ARG A O 1
ATOM 3860 N N . VAL A 1 489 ? 20.691 -17.104 2.787 1.00 87.31 489 VAL A N 1
ATOM 3861 C CA . VAL A 1 489 ? 21.141 -15.820 3.363 1.00 87.31 489 VAL A CA 1
ATOM 3862 C C . VAL A 1 489 ? 21.923 -15.997 4.661 1.00 87.31 489 VAL A C 1
ATOM 3864 O O . VAL A 1 489 ? 22.617 -15.085 5.103 1.00 87.31 489 VAL A O 1
ATOM 3867 N N . PHE A 1 490 ? 21.846 -17.185 5.258 1.00 87.50 490 PHE A N 1
ATOM 3868 C CA . PHE A 1 490 ? 22.611 -17.564 6.436 1.00 87.50 490 PHE A CA 1
ATOM 3869 C C . PHE A 1 490 ? 22.989 -19.042 6.365 1.00 87.50 490 PHE A C 1
ATOM 3871 O O . PHE A 1 490 ? 22.160 -19.882 6.012 1.00 87.50 490 PHE A O 1
ATOM 3878 N N . ASP A 1 491 ? 24.231 -19.349 6.732 1.00 87.75 491 ASP A N 1
ATOM 3879 C CA . ASP A 1 491 ? 24.745 -20.711 6.862 1.00 87.75 491 ASP A CA 1
ATOM 3880 C C . ASP A 1 491 ? 25.655 -20.789 8.092 1.00 87.75 491 ASP A C 1
ATOM 3882 O O . ASP A 1 491 ? 26.732 -20.183 8.120 1.00 87.75 491 ASP A O 1
ATOM 3886 N N . ALA A 1 492 ? 25.230 -21.528 9.117 1.00 83.69 492 ALA A N 1
ATOM 3887 C CA . ALA A 1 492 ? 25.960 -21.662 10.371 1.00 83.69 492 ALA A CA 1
ATOM 3888 C C . ALA A 1 492 ? 27.351 -22.287 10.175 1.00 83.69 492 ALA A C 1
ATOM 3890 O O . ALA A 1 492 ? 28.267 -21.959 10.925 1.00 83.69 492 ALA A O 1
ATOM 3891 N N . SER A 1 493 ? 27.548 -23.124 9.146 1.00 80.75 493 SER A N 1
ATOM 3892 C CA . SER A 1 493 ? 28.853 -23.737 8.858 1.00 80.75 493 SER A CA 1
ATOM 3893 C C . SER A 1 493 ? 29.906 -22.731 8.389 1.00 80.75 493 SER A C 1
ATOM 3895 O O . SER A 1 493 ? 31.104 -22.975 8.532 1.00 80.75 493 SER A O 1
ATOM 3897 N N . SER A 1 494 ? 29.465 -21.583 7.868 1.00 74.00 494 SER A N 1
ATOM 3898 C CA . SER A 1 494 ? 30.343 -20.477 7.478 1.00 74.00 494 SER A CA 1
ATOM 3899 C C . SER A 1 494 ? 30.676 -19.527 8.636 1.00 74.00 494 SER A C 1
ATOM 3901 O O . SER A 1 494 ? 31.509 -18.637 8.476 1.00 74.00 494 SER A O 1
ATOM 3903 N N . GLN A 1 495 ? 30.045 -19.712 9.802 1.00 70.56 495 GLN A N 1
ATOM 3904 C CA . GLN A 1 495 ? 30.174 -18.840 10.968 1.00 70.56 495 GLN A CA 1
ATOM 3905 C C . GLN A 1 495 ? 31.033 -19.505 12.052 1.00 70.56 495 GLN A C 1
ATOM 3907 O O . GLN A 1 495 ? 30.811 -20.645 12.449 1.00 70.56 495 GLN A O 1
ATOM 3912 N N . THR A 1 496 ? 32.009 -18.776 12.591 1.00 61.59 496 THR A N 1
ATOM 3913 C CA . THR A 1 496 ? 32.977 -19.289 13.579 1.00 61.59 496 THR A CA 1
ATOM 3914 C C . THR A 1 496 ? 32.401 -19.524 14.984 1.00 61.59 496 THR A C 1
ATOM 3916 O O . THR A 1 496 ? 33.092 -20.103 15.822 1.00 61.59 496 THR A O 1
ATOM 3919 N N . SER A 1 497 ? 31.159 -19.107 15.267 1.00 59.16 497 SER A N 1
ATOM 3920 C CA . SER A 1 497 ? 30.587 -19.071 16.627 1.00 59.16 497 SER A CA 1
ATOM 3921 C C . SER A 1 497 ? 29.118 -19.518 16.755 1.00 59.16 497 SER A C 1
ATOM 3923 O O . SER A 1 497 ? 28.551 -19.441 17.848 1.00 59.16 497 SER A O 1
ATOM 3925 N N . ALA A 1 498 ? 28.485 -20.028 15.694 1.00 56.38 498 ALA A N 1
ATOM 3926 C CA . ALA A 1 498 ? 27.073 -20.419 15.726 1.00 56.38 498 ALA A CA 1
ATOM 3927 C C . ALA A 1 498 ? 26.863 -21.787 16.413 1.00 56.38 498 ALA A C 1
ATOM 3929 O O . ALA A 1 498 ? 26.718 -22.813 15.754 1.00 56.38 498 ALA A O 1
ATOM 3930 N N . SER A 1 499 ? 26.838 -21.829 17.750 1.00 54.38 499 SER A N 1
ATOM 3931 C CA . SER A 1 499 ? 26.423 -23.033 18.493 1.00 54.38 499 SER A CA 1
ATOM 3932 C C . SER A 1 499 ? 25.011 -22.868 19.071 1.00 54.38 499 SER A C 1
ATOM 3934 O O . SER A 1 499 ? 24.765 -21.958 19.856 1.00 54.38 499 SER A O 1
ATOM 3936 N N . GLY A 1 500 ? 24.080 -23.744 18.665 1.00 65.06 500 GLY A N 1
ATOM 3937 C CA . GLY A 1 500 ? 22.729 -23.863 19.244 1.00 65.06 500 GLY A CA 1
ATOM 3938 C C . GLY A 1 500 ? 21.564 -23.183 18.501 1.00 65.06 500 GLY A C 1
ATOM 3939 O O . GLY A 1 500 ? 20.456 -23.195 19.029 1.00 65.06 500 GLY A O 1
ATOM 3940 N N . GLY A 1 501 ? 21.785 -22.609 17.310 1.00 75.25 501 GLY A N 1
ATOM 3941 C CA . GLY A 1 501 ? 20.753 -21.961 16.476 1.00 75.25 501 GLY A CA 1
ATOM 3942 C C . GLY A 1 501 ? 20.372 -22.745 15.204 1.00 75.25 501 GLY A C 1
ATOM 3943 O O . GLY A 1 501 ? 20.904 -23.841 14.993 1.00 75.25 501 GLY A O 1
ATOM 3944 N N . PRO A 1 502 ? 19.472 -22.198 14.353 1.00 82.25 502 PRO A N 1
ATOM 3945 C CA . PRO A 1 502 ? 19.168 -22.783 13.042 1.00 82.25 502 PRO A CA 1
ATOM 3946 C C . PRO A 1 502 ? 20.450 -22.947 12.219 1.00 82.25 502 PRO A C 1
ATOM 3948 O O . PRO A 1 502 ? 21.387 -22.159 12.365 1.00 82.25 502 PRO A O 1
ATOM 3951 N N . GLN A 1 503 ? 20.513 -23.981 11.383 1.00 88.00 503 GLN A N 1
ATOM 3952 C CA . GLN A 1 503 ? 21.696 -24.270 10.566 1.00 88.00 503 GLN A CA 1
ATOM 3953 C C . GLN A 1 503 ? 21.744 -23.401 9.313 1.00 88.00 503 GLN A C 1
ATOM 3955 O O . GLN A 1 503 ? 22.826 -23.046 8.846 1.00 88.00 503 GLN A O 1
ATOM 3960 N N . SER A 1 504 ? 20.585 -23.024 8.783 1.00 90.69 504 SER A N 1
ATOM 3961 C CA . SER A 1 504 ? 20.483 -22.169 7.610 1.00 90.69 504 SER A CA 1
ATOM 3962 C C . SER A 1 504 ? 19.251 -21.272 7.654 1.00 90.69 504 SER A C 1
ATOM 3964 O O . SER A 1 504 ? 18.254 -21.584 8.304 1.00 90.69 504 SER A O 1
ATOM 3966 N N . VAL A 1 505 ? 19.337 -20.141 6.957 1.00 92.69 505 VAL A N 1
ATOM 3967 C CA . VAL A 1 505 ? 18.169 -19.324 6.616 1.00 92.69 505 VAL A CA 1
ATOM 3968 C C . VAL A 1 505 ? 18.139 -19.177 5.111 1.00 92.69 505 VAL A C 1
ATOM 3970 O O . VAL A 1 505 ? 19.135 -18.782 4.492 1.00 92.69 505 VAL A O 1
ATOM 3973 N N . GLU A 1 506 ? 16.990 -19.495 4.537 1.00 94.31 506 GLU A N 1
ATOM 3974 C CA . GLU A 1 506 ? 16.699 -19.249 3.136 1.00 94.31 506 GLU A CA 1
ATOM 3975 C C . GLU A 1 506 ? 15.717 -18.094 3.022 1.00 94.31 506 GLU A C 1
ATOM 3977 O O . GLU A 1 506 ? 14.837 -17.933 3.864 1.00 94.31 506 GLU A O 1
ATOM 3982 N N . GLU A 1 507 ? 15.886 -17.290 1.983 1.00 93.38 507 GLU A N 1
ATOM 3983 C CA . GLU A 1 507 ? 15.030 -16.159 1.671 1.00 93.38 507 GLU A CA 1
ATOM 3984 C C . GLU A 1 507 ? 14.508 -16.276 0.245 1.00 93.38 507 GLU A C 1
ATOM 3986 O O . GLU A 1 507 ? 15.202 -16.743 -0.662 1.00 93.38 507 GLU A O 1
ATOM 3991 N N . VAL A 1 508 ? 13.285 -15.813 0.049 1.00 92.69 508 VAL A N 1
ATOM 3992 C CA . VAL A 1 508 ? 12.653 -15.669 -1.251 1.00 92.69 508 VAL A CA 1
ATOM 3993 C C . VAL A 1 508 ? 11.964 -14.316 -1.325 1.00 92.69 508 VAL A C 1
ATOM 3995 O O . VAL A 1 508 ? 11.388 -13.840 -0.348 1.00 92.69 508 VAL A O 1
ATOM 3998 N N . ARG A 1 509 ? 12.016 -13.704 -2.504 1.00 91.25 509 ARG A N 1
ATOM 3999 C CA . ARG A 1 509 ? 11.325 -12.459 -2.808 1.00 91.25 509 ARG A CA 1
ATOM 4000 C C . ARG A 1 509 ? 10.122 -12.739 -3.687 1.00 91.25 509 ARG A C 1
ATOM 4002 O O . ARG A 1 509 ? 10.247 -13.379 -4.731 1.00 91.25 509 ARG A O 1
ATOM 4009 N N . ILE A 1 510 ? 8.977 -12.203 -3.296 1.00 91.50 510 ILE A N 1
ATOM 4010 C CA . ILE A 1 510 ? 7.726 -12.275 -4.039 1.00 91.50 510 ILE A CA 1
ATOM 4011 C C . ILE A 1 510 ? 7.329 -10.869 -4.474 1.00 91.50 510 ILE A C 1
ATOM 4013 O O . ILE A 1 510 ? 7.273 -9.945 -3.667 1.00 91.50 510 ILE A O 1
ATOM 4017 N N . VAL A 1 511 ? 7.037 -10.693 -5.758 1.00 89.44 511 VAL A N 1
ATOM 4018 C CA . VAL A 1 511 ? 6.407 -9.478 -6.278 1.00 89.44 511 VAL A CA 1
ATOM 4019 C C . VAL A 1 511 ? 4.917 -9.736 -6.417 1.00 89.44 511 VAL A C 1
ATOM 4021 O O . VAL A 1 511 ? 4.528 -10.707 -7.062 1.00 89.44 511 VAL A O 1
ATOM 4024 N N . VAL A 1 512 ? 4.088 -8.856 -5.862 1.00 92.00 512 VAL A N 1
ATOM 4025 C CA . VAL A 1 512 ? 2.625 -8.940 -5.967 1.00 92.00 512 VAL A CA 1
ATOM 4026 C C . VAL A 1 512 ? 2.059 -7.901 -6.929 1.00 92.00 512 VAL A C 1
ATOM 4028 O O . VAL A 1 512 ? 2.598 -6.797 -7.078 1.00 92.00 512 VAL A O 1
ATOM 4031 N N . ASN A 1 513 ? 0.950 -8.236 -7.584 1.00 92.19 513 ASN A N 1
ATOM 4032 C CA . ASN A 1 513 ? 0.098 -7.268 -8.271 1.00 92.19 513 ASN A CA 1
ATOM 4033 C C . ASN A 1 513 ? -1.126 -6.982 -7.400 1.00 92.19 513 ASN A C 1
ATOM 4035 O O . ASN A 1 513 ? -1.872 -7.901 -7.066 1.00 92.19 513 ASN A O 1
ATOM 4039 N N . HIS A 1 514 ? -1.366 -5.708 -7.096 1.00 94.19 514 HIS A N 1
ATOM 4040 C CA . HIS A 1 514 ? -2.634 -5.264 -6.524 1.00 94.19 514 HIS A CA 1
ATOM 4041 C C . HIS A 1 514 ? -3.629 -5.047 -7.653 1.00 94.19 514 HIS A C 1
ATOM 4043 O O . HIS A 1 514 ? -3.261 -4.520 -8.701 1.00 94.19 514 HIS A O 1
ATOM 4049 N N . ILE A 1 515 ? -4.878 -5.447 -7.450 1.00 95.88 515 ILE A N 1
ATOM 4050 C CA . ILE A 1 515 ? -5.951 -5.335 -8.435 1.00 95.88 515 ILE A CA 1
ATOM 4051 C C . ILE A 1 515 ? -6.955 -4.319 -7.912 1.00 95.88 515 ILE A C 1
ATOM 4053 O O . ILE A 1 515 ? -7.523 -4.503 -6.839 1.00 95.88 515 ILE A O 1
ATOM 4057 N N . GLY A 1 516 ? -7.172 -3.252 -8.671 1.00 94.81 516 GLY A N 1
ATOM 4058 C CA . GLY A 1 516 ? -8.087 -2.165 -8.343 1.00 94.81 516 GLY A CA 1
ATOM 4059 C C . GLY A 1 516 ? -9.193 -2.052 -9.381 1.00 94.81 516 GLY A C 1
ATOM 4060 O O . GLY A 1 516 ? -9.115 -2.639 -10.464 1.00 94.81 516 GLY A O 1
ATOM 4061 N N . LYS A 1 517 ? -10.237 -1.287 -9.060 1.00 93.00 517 LYS A N 1
ATOM 4062 C CA . LYS A 1 517 ? -11.315 -0.979 -10.003 1.00 93.00 517 LYS A CA 1
ATOM 4063 C C . LYS A 1 517 ? -11.025 0.345 -10.716 1.00 93.00 517 LYS A C 1
ATOM 4065 O O . LYS A 1 517 ? -11.081 1.406 -10.099 1.00 93.00 517 LYS A O 1
ATOM 4070 N N . ILE A 1 518 ? -10.730 0.286 -12.014 1.00 89.75 518 ILE A N 1
ATOM 4071 C CA . ILE A 1 518 ? -10.460 1.452 -12.866 1.00 89.75 518 ILE A CA 1
ATOM 4072 C C . ILE A 1 518 ? -11.608 1.582 -13.870 1.00 89.75 518 ILE A C 1
ATOM 4074 O O . ILE A 1 518 ? -11.730 0.796 -14.811 1.00 89.75 518 ILE A O 1
ATOM 4078 N N . GLY A 1 519 ? -12.479 2.570 -13.648 1.00 87.94 519 GLY A N 1
ATOM 4079 C CA . GLY A 1 519 ? -13.759 2.650 -14.352 1.00 87.94 519 GLY A CA 1
ATOM 4080 C C . GLY A 1 519 ? -14.635 1.440 -14.010 1.00 87.94 519 GLY A C 1
ATOM 4081 O O . GLY A 1 519 ? -14.910 1.182 -12.839 1.00 87.94 519 GLY A O 1
ATOM 4082 N N . ASP A 1 520 ? -15.035 0.683 -15.029 1.00 90.94 520 ASP A N 1
ATOM 4083 C CA . ASP A 1 520 ? -15.846 -0.532 -14.877 1.00 90.94 520 ASP A CA 1
ATOM 4084 C C . ASP A 1 520 ? -15.022 -1.833 -14.913 1.00 90.94 520 ASP A C 1
ATOM 4086 O O . ASP A 1 520 ? -15.586 -2.922 -14.814 1.00 90.94 520 ASP A O 1
ATOM 4090 N N . GLU A 1 521 ? -13.695 -1.747 -15.044 1.00 94.94 521 GLU A N 1
ATOM 4091 C CA . GLU A 1 521 ? -12.811 -2.910 -15.175 1.00 94.94 521 GLU A CA 1
ATOM 4092 C C . GLU A 1 521 ? -11.911 -3.098 -13.950 1.00 94.94 521 GLU A C 1
ATOM 4094 O O . GLU A 1 521 ? -11.519 -2.135 -13.289 1.00 94.94 521 GLU A O 1
ATOM 4099 N N . TYR A 1 522 ? -11.532 -4.349 -13.681 1.00 96.50 522 TYR A N 1
ATOM 4100 C CA . TYR A 1 522 ? -10.496 -4.673 -12.704 1.00 96.50 522 TYR A CA 1
ATOM 4101 C C . TYR A 1 522 ? -9.140 -4.746 -13.390 1.00 96.50 522 TYR A C 1
ATOM 4103 O O . TYR A 1 522 ? -8.980 -5.445 -14.396 1.00 96.50 522 TYR A O 1
ATOM 4111 N N . ARG A 1 523 ? -8.169 -4.001 -12.866 1.00 95.38 523 ARG A N 1
ATOM 4112 C CA . ARG A 1 523 ? -6.837 -3.874 -13.459 1.00 95.38 523 ARG A CA 1
ATOM 4113 C C . ARG A 1 523 ? -5.757 -3.893 -12.395 1.00 95.38 523 ARG A C 1
ATOM 4115 O O . ARG A 1 523 ? -5.989 -3.444 -11.273 1.00 95.38 523 ARG A O 1
ATOM 4122 N N . THR A 1 524 ? -4.589 -4.418 -12.748 1.00 94.31 524 THR A N 1
ATOM 4123 C CA . THR A 1 524 ? -3.421 -4.321 -11.879 1.00 94.31 524 THR A CA 1
ATOM 4124 C C . THR A 1 524 ? -3.014 -2.859 -11.724 1.00 94.31 524 THR A C 1
ATOM 4126 O O . THR A 1 524 ? -3.140 -2.072 -12.660 1.00 94.31 524 THR A O 1
ATOM 4129 N N . PHE A 1 525 ? -2.550 -2.474 -10.542 1.00 92.56 525 PHE A N 1
ATOM 4130 C CA . PHE A 1 525 ? -2.089 -1.117 -10.280 1.00 92.56 525 PHE A CA 1
ATOM 4131 C C . PHE A 1 525 ? -0.997 -1.101 -9.203 1.00 92.56 525 PHE A C 1
ATOM 4133 O O . PHE A 1 525 ? -0.783 -2.081 -8.483 1.00 92.56 525 PHE A O 1
ATOM 4140 N N . ALA A 1 526 ? -0.287 0.019 -9.110 1.00 89.19 526 ALA A N 1
ATOM 4141 C CA . ALA A 1 526 ? 0.609 0.331 -8.001 1.00 89.19 526 ALA A CA 1
ATOM 4142 C C . ALA A 1 526 ? 0.206 1.670 -7.385 1.00 89.19 526 ALA A C 1
ATOM 4144 O O . ALA A 1 526 ? -0.234 2.574 -8.104 1.00 89.19 526 ALA A O 1
ATOM 4145 N N . GLY A 1 527 ? 0.363 1.772 -6.067 1.00 85.62 527 GLY A N 1
ATOM 4146 C CA . GLY A 1 527 ? 0.060 2.963 -5.288 1.00 85.62 527 GLY A CA 1
ATOM 4147 C C . GLY A 1 527 ? 1.115 3.190 -4.203 1.00 85.62 527 GLY A C 1
ATOM 4148 O O . GLY A 1 527 ? 1.803 2.251 -3.805 1.00 85.62 527 GLY A O 1
ATOM 4149 N N . PRO A 1 528 ? 1.231 4.422 -3.683 1.00 79.44 528 PRO A N 1
ATOM 4150 C CA . PRO A 1 528 ? 2.301 4.806 -2.759 1.00 79.44 528 PRO A CA 1
ATOM 4151 C C . PRO A 1 528 ? 2.193 4.147 -1.375 1.00 79.44 528 PRO A C 1
ATOM 4153 O O . PRO A 1 528 ? 3.146 4.186 -0.606 1.00 79.44 528 PRO A O 1
ATOM 4156 N N . MET A 1 529 ? 1.031 3.573 -1.055 1.00 81.19 529 MET A N 1
ATOM 4157 C CA . MET A 1 529 ? 0.731 2.902 0.214 1.00 81.19 529 MET A CA 1
ATOM 4158 C C . MET A 1 529 ? 0.578 1.385 0.041 1.00 81.19 529 MET A C 1
ATOM 4160 O O . MET A 1 529 ? -0.019 0.748 0.898 1.00 81.19 529 MET A O 1
ATOM 4164 N N . LEU A 1 530 ? 1.038 0.837 -1.090 1.00 86.44 530 LEU A N 1
ATOM 4165 C CA . LEU A 1 530 ? 0.913 -0.578 -1.424 1.00 86.44 530 LEU A CA 1
ATOM 4166 C C . LEU A 1 530 ? 2.298 -1.184 -1.629 1.00 86.44 530 LEU A C 1
ATOM 4168 O O . LEU A 1 530 ? 3.015 -0.871 -2.586 1.00 86.44 530 LEU A O 1
ATOM 4172 N N . HIS A 1 531 ? 2.673 -2.074 -0.730 1.00 86.25 531 HIS A N 1
ATOM 4173 C CA . HIS A 1 531 ? 3.915 -2.803 -0.751 1.00 86.25 531 HIS A CA 1
ATOM 4174 C C . HIS A 1 531 ? 3.881 -3.938 -1.773 1.00 86.25 531 HIS A C 1
ATOM 4176 O O . HIS A 1 531 ? 3.144 -4.916 -1.682 1.00 86.25 531 HIS A O 1
ATOM 4182 N N . ARG A 1 532 ? 4.731 -3.834 -2.795 1.00 86.88 532 ARG A N 1
ATOM 4183 C CA . ARG A 1 532 ? 4.760 -4.826 -3.878 1.00 86.88 532 ARG A CA 1
ATOM 4184 C C . ARG A 1 532 ? 5.788 -5.932 -3.704 1.00 86.88 532 ARG A C 1
ATOM 4186 O O . ARG A 1 532 ? 5.640 -6.959 -4.354 1.00 86.88 532 ARG A O 1
ATOM 4193 N N . ARG A 1 533 ? 6.836 -5.723 -2.905 1.00 88.62 533 ARG A N 1
ATOM 4194 C CA . ARG A 1 533 ? 8.003 -6.615 -2.819 1.00 88.62 533 ARG A CA 1
ATOM 4195 C C . ARG A 1 533 ? 8.091 -7.263 -1.449 1.00 88.62 533 ARG A C 1
ATOM 4197 O O . ARG A 1 533 ? 8.604 -6.670 -0.520 1.00 88.62 533 ARG A O 1
ATOM 4204 N N . TRP A 1 534 ? 7.634 -8.493 -1.343 1.00 91.38 534 TRP A N 1
ATOM 4205 C CA . TRP A 1 534 ? 7.569 -9.220 -0.089 1.00 91.38 534 TRP A CA 1
ATOM 4206 C C . TRP A 1 534 ? 8.768 -10.142 0.049 1.00 91.38 534 TRP A C 1
ATOM 4208 O O . TRP A 1 534 ? 8.976 -11.004 -0.800 1.00 91.38 534 TRP A O 1
ATOM 4218 N N . ASP A 1 535 ? 9.538 -9.975 1.119 1.00 92.38 535 ASP A N 1
ATOM 4219 C CA . ASP A 1 535 ? 10.610 -10.906 1.460 1.00 92.38 535 ASP A CA 1
ATOM 4220 C C . ASP A 1 535 ? 10.080 -11.901 2.504 1.00 92.38 535 ASP A C 1
ATOM 4222 O O . ASP A 1 535 ? 9.508 -11.516 3.534 1.00 92.38 535 ASP A O 1
ATOM 4226 N N . LEU A 1 536 ? 10.234 -13.191 2.207 1.00 95.50 536 LEU A N 1
ATOM 4227 C CA . LEU A 1 536 ? 9.883 -14.298 3.087 1.00 95.50 536 LEU A CA 1
ATOM 4228 C C . LEU A 1 536 ? 11.139 -15.099 3.411 1.00 95.50 536 LEU A C 1
ATOM 4230 O O . LEU A 1 536 ? 11.989 -15.308 2.547 1.00 95.50 536 LEU A O 1
ATOM 4234 N N . GLN A 1 537 ? 11.237 -15.589 4.641 1.00 95.25 537 GLN A N 1
ATOM 4235 C CA . GLN A 1 537 ? 12.325 -16.451 5.084 1.00 95.25 537 GLN A CA 1
ATOM 4236 C C . GLN A 1 537 ? 11.795 -17.744 5.685 1.00 95.25 537 GLN A C 1
ATOM 4238 O O . GLN A 1 537 ? 10.688 -17.785 6.219 1.00 95.25 537 GLN A O 1
ATOM 4243 N N . ARG A 1 538 ? 12.619 -18.787 5.652 1.00 94.25 538 ARG A N 1
ATOM 4244 C CA . ARG A 1 538 ? 12.437 -19.985 6.472 1.00 94.25 538 ARG A CA 1
ATOM 4245 C C . ARG A 1 538 ? 13.724 -20.326 7.207 1.00 94.25 538 ARG A C 1
ATOM 4247 O O . ARG A 1 538 ? 14.821 -20.097 6.694 1.00 94.25 538 ARG A O 1
ATOM 4254 N N . LEU A 1 539 ? 13.575 -20.859 8.414 1.00 93.19 539 LEU A N 1
ATOM 4255 C CA . LEU A 1 539 ? 14.677 -21.412 9.193 1.00 93.19 539 LEU A CA 1
ATOM 4256 C C . LEU A 1 539 ? 14.782 -22.905 8.880 1.00 93.19 539 LEU A C 1
ATOM 4258 O O . LEU A 1 539 ? 13.815 -23.636 9.088 1.00 93.19 539 LEU A O 1
ATOM 4262 N N . ASP A 1 540 ? 15.945 -23.349 8.408 1.00 89.19 540 ASP A N 1
ATOM 4263 C CA . ASP A 1 540 ? 16.171 -24.731 7.974 1.00 89.19 540 ASP A CA 1
ATOM 4264 C C . ASP A 1 540 ? 15.108 -25.189 6.947 1.00 89.19 540 ASP A C 1
ATOM 4266 O O . ASP A 1 540 ? 14.881 -24.504 5.949 1.00 89.19 540 ASP A O 1
ATOM 4270 N N . GLU A 1 541 ? 14.448 -26.327 7.179 1.00 87.50 541 GLU A N 1
ATOM 4271 C CA . GLU A 1 541 ? 13.338 -26.835 6.352 1.00 87.50 541 GLU A CA 1
ATOM 4272 C C . GLU A 1 541 ? 11.954 -26.462 6.918 1.00 87.50 541 GLU A C 1
ATOM 4274 O O . GLU A 1 541 ? 10.945 -27.025 6.504 1.00 87.50 541 GLU A O 1
ATOM 4279 N N . GLY A 1 542 ? 11.898 -25.509 7.856 1.00 91.00 542 GLY A N 1
ATOM 4280 C CA . GLY A 1 542 ? 10.652 -25.025 8.447 1.00 91.00 542 GLY A CA 1
ATOM 4281 C C . GLY A 1 542 ? 9.775 -24.226 7.472 1.00 91.00 542 GLY A C 1
ATOM 4282 O O . GLY A 1 542 ? 10.148 -23.992 6.316 1.00 91.00 542 GLY A O 1
ATOM 4283 N N . PRO A 1 543 ? 8.602 -23.763 7.934 1.00 93.31 543 PRO A N 1
ATOM 4284 C CA . PRO A 1 543 ? 7.659 -23.072 7.074 1.00 93.31 543 PRO A CA 1
ATOM 4285 C C . PRO A 1 543 ? 8.142 -21.653 6.739 1.00 93.31 543 PRO A C 1
ATOM 4287 O O . PRO A 1 543 ? 8.856 -21.008 7.516 1.00 93.31 543 PRO A O 1
ATOM 4290 N N . TRP A 1 544 ? 7.722 -21.148 5.581 1.00 95.88 544 TRP A N 1
ATOM 4291 C CA . TRP A 1 544 ? 8.006 -19.773 5.172 1.00 95.88 544 TRP A CA 1
ATOM 4292 C C . TRP A 1 544 ? 7.249 -18.765 6.042 1.00 95.88 544 TRP A C 1
ATOM 4294 O O . TRP A 1 544 ? 6.114 -19.005 6.463 1.00 95.88 544 TRP A O 1
ATOM 4304 N N . ARG A 1 545 ? 7.880 -17.621 6.309 1.00 95.44 545 ARG A N 1
ATOM 4305 C CA . ARG A 1 545 ? 7.312 -16.502 7.068 1.00 95.44 545 ARG A CA 1
ATOM 4306 C C . ARG A 1 545 ? 7.712 -15.165 6.467 1.00 95.44 545 ARG A C 1
ATOM 4308 O O . ARG A 1 545 ? 8.829 -15.009 5.982 1.00 95.44 545 ARG A O 1
ATOM 4315 N N . ILE A 1 546 ? 6.811 -14.193 6.529 1.00 94.94 546 ILE A N 1
ATOM 4316 C CA . ILE A 1 546 ? 7.034 -12.820 6.070 1.00 94.94 546 ILE A CA 1
ATOM 4317 C C . ILE A 1 546 ? 7.992 -12.114 7.036 1.00 94.94 546 ILE A C 1
ATOM 4319 O O . ILE A 1 546 ? 7.768 -12.115 8.247 1.00 94.94 546 ILE A O 1
ATOM 4323 N N . VAL A 1 547 ? 9.053 -11.496 6.506 1.00 92.31 547 VAL A N 1
ATOM 4324 C CA . VAL A 1 547 ? 10.099 -10.837 7.319 1.00 92.31 547 VAL A CA 1
ATOM 4325 C C . VAL A 1 547 ? 10.155 -9.318 7.183 1.00 92.31 547 VAL A C 1
ATOM 4327 O O . VAL A 1 547 ? 11.030 -8.665 7.756 1.00 92.31 547 VAL A O 1
ATOM 4330 N N . ILE A 1 548 ? 9.208 -8.740 6.451 1.00 84.75 548 ILE A N 1
ATOM 4331 C CA . ILE A 1 548 ? 9.057 -7.292 6.310 1.00 84.75 548 ILE A CA 1
ATOM 4332 C C . ILE A 1 548 ? 7.927 -6.773 7.212 1.00 84.75 548 ILE A C 1
ATOM 4334 O O . ILE A 1 548 ? 6.895 -7.427 7.321 1.00 84.75 548 ILE A O 1
ATOM 4338 N N . PRO A 1 549 ? 8.075 -5.597 7.851 1.00 70.81 549 PRO A N 1
ATOM 4339 C CA . PRO A 1 549 ? 7.104 -5.084 8.822 1.00 70.81 549 PRO A CA 1
ATOM 4340 C C . PRO A 1 549 ? 5.911 -4.355 8.171 1.00 70.81 549 PRO A C 1
ATOM 4342 O O . PRO A 1 549 ? 5.302 -3.492 8.797 1.00 70.81 549 PRO A O 1
ATOM 4345 N N . TYR A 1 550 ? 5.601 -4.629 6.901 1.00 66.00 550 TYR A N 1
ATOM 4346 C CA . TYR A 1 550 ? 4.549 -3.928 6.157 1.00 66.00 550 TYR A CA 1
ATOM 4347 C C . TYR A 1 550 ? 3.275 -4.779 6.078 1.00 66.00 550 TYR A C 1
ATOM 4349 O O . TYR A 1 550 ? 3.348 -6.002 5.947 1.00 66.00 550 TYR A O 1
ATOM 4357 N N . GLY A 1 551 ? 2.112 -4.127 6.192 1.00 55.81 551 GLY A N 1
ATOM 4358 C CA . GLY A 1 551 ? 0.803 -4.795 6.212 1.00 55.81 551 GLY A CA 1
ATOM 4359 C C . GLY A 1 551 ? 0.093 -4.887 4.871 1.00 55.81 551 GLY A C 1
ATOM 4360 O O . GLY A 1 551 ? -0.755 -5.760 4.701 1.00 55.81 551 GLY A O 1
ATOM 4361 N N . MET A 1 552 ? 0.439 -4.020 3.920 1.00 55.03 552 MET A N 1
ATOM 4362 C CA . MET A 1 552 ? -0.001 -4.105 2.532 1.00 55.03 552 MET A CA 1
ATOM 4363 C C . MET A 1 552 ? 0.921 -3.333 1.620 1.00 55.03 552 MET A C 1
ATOM 4365 O O . MET A 1 552 ? 1.440 -2.270 2.030 1.00 55.03 552 MET A O 1
#

Sequence (552 aa):
MEWPAGTRATLEIGFSDHNEENSVARIVTWIPWDSGFRGSGLKVGDLVVGHGDVRYTPDTIDDETRVGEANFGQWFDAQGLAPGDPFHLLVLRESEELRIEGKLGGPRSYRNQEGKALLSNEGPVGYEKDEFDYAWDAWYRQFVDLAKTILAGWDYYASTDTKGLAESLIPLADRIKFLEERYPGPFARAVRQDFEAMTASVAGERRELTTAALAYRSLGDIRAQVIAAAADRAFESFLAETGDSLLTATPNSPNAFEDDISHLIGRTIRLPEIGNREVLFETRKSWFRSGTGTGGYLIDRTSDPVRPLYEAISEYTEKVDPFFADYKVEFVGIVQAEAALVADAYREITVSGVRLVPHAVLVTGASNPEARLFVDLRNAATPEPFAGAHALEQGIERHHLEETDRPEDVLMTAFEALKIGDMETWLSCYADWKLRVSYERDSSYLYVDRTWEVIGSADAASIWDTARQRFNDDVYGVESAKVSLPRRVFDASSQTSASGGPQSVEEVRIVVNHIGKIGDEYRTFAGPMLHRRWDLQRLDEGPWRIVIPYGM

Secondary structure (DSSP, 8-state):
-PPPTTPPPB---EEEE-SSTT---EEEEE--TT-TTTTTT--TT-EEEEETTEEP-TTT--TTTSTTSTTHHHHHHHTT--TT-EEEEEEEETTEEEEEEEE-B----EE-TT--EESSTTS-BTT---SSSS-HHHHHHHHHHHHHHHHT-TTTSTT--HHHHHHHHHHHHHHHHHHHHHS-SHHHHHHHHHHHHHHHHHH--EE---HHHHGGGGHHHHHHHHHHHHHHHHHHHHHHHHTTTB-SS--SS--TTTS--TTTTT-EEEPPPB-GGGEEEETTEEEEEESSTT--EEEETTSGGGHHHHHHHHHHHHHT-TTTTSEEEEEEEEEEEEEEEEEETTTTEEEEEEEEEEEEEEEEESS-TT-EEEEETT-TT-SSSSTTGGGGTTT--PPPPPTT--HHHHHHHHHHHHHHT-HHHHHHTB-S-EEEEEEETTEEEEEEETT--SS-HHHHHHHHHHHHHHHHTT--EEEEEEEPPPEEEEEGGG-SS--SS-SEEEEEEEEEEEEEEETTEEEEE--TT---EEEEEEETTS--EE-S----

pLDDT: mean 88.85, std 8.04, range [54.38, 97.81]